Protein AF-A0A388LM19-F1 (afdb_monomer_lite)

Secondary structure (DSSP, 8-state):
---TTT-HHHHHHHHGGGSS------EEEEEE--S-TT--EEEEEETTSEEEEEETTTTEEEEEEE--SS-EEEEEE-SSSSEEEEEETTSEEEEEETTT--EEEEEE-S-SSEEEEEE-SSSSEEEEEESSS--EEEE---------------------------TTTSHHHHHHHHHHHHHHHHHHHHHHHHHHHHHHHHHHHHHHHHHHHHHHHHHHHHHHHHHHHHHHHHHHHHHHHHHHHHHHHHHHHHHHHHHHHHHHHHHHHHHHHHHHHHHHHHHHHHHH------------------------PPEE--HHHHHHHHTTT-GGGEEEEETTEEEEE-SSS-EEEEE-----TTS-----PPPHHHHHHHHH---TTBPPEEEEETTTTEEEEE--TT-BHHHHHTPPTT-TT----HHHHHHHHHHHHHHHHHHTTSBPTTSSBPP----SGGGEEE-TTTT-EEE--HHHHHHSPPTT-TTS-S------GGGGGGS-TTHHHH----HHHHHHHHHHHHHHHHH--SSSHHHHHHTTTT-HHHHHHHS-GGG-S--HHHHHHHHHHHHHHT-SSTTTSPPSSSSTT-HHHHHHHHHHHHHHHHHHHHHHHHHT--

Foldseek 3Di:
DDPVPPCVLVVLVVCVVVPDDDPDWDWQEKDDQPQDPPAQWIWTFTQCQKIWIDNSVVSDTPDIDNHDNGGWNYWYQQNHDQWIWTAGQQQKIWTAGVPPRHTDDIDRNVDHRWNHWDADNVFQWIWTDHPVDDIDIDHDDPDDDDDDDDDDDDDDDDDDDDDDDPVPPPPPVVVVVVVVVVVVVVVVVVVVVVVVVVVVVVVVVVVVVVVVVVVVVVVVVVVVVVVVVVVVVVVVVVVVVVVVVVVVVVVVVVVVVVVVVVVVVVVVVVVVVVVVVVVVVVVVVVVVVPDDDDDDDDDDDDDDDDPPDPPPPQDADEPVRVCQQQVNVDPVQWDDADLQATWGAGPVDGKIKGFGDPDDPPDPRDGDQDDPVLVVLLQVLDDQQAFDFRHAHNVRNITITGHQVLAFQLCQLVDDPPDPSAHAAPLNLLVLLLSVLVSLVSQQVDQAPVRHGQFQLDDARNQWGFHPPPRRTHGYRSSVSNRDDDPPPPPDPDDPPPPDPLCCQLAALVCVVRVDGDSLSSLQSSLLRLLCSFQSDSPCSQVQLVVQLVPLVSQLVSGRCSNPRDPSVLSSLSNVLSNQSNDSDSVSRADSPDDDSHNNVSSVVSSVVSVVVVVVVVVVVVVVVD

Structure (mmCIF, N/CA/C/O backbone):
data_AF-A0A388LM19-F1
#
_entry.id   AF-A0A388LM19-F1
#
loop_
_atom_site.group_PDB
_atom_site.id
_atom_site.type_symbol
_atom_site.label_atom_id
_atom_site.label_alt_id
_atom_site.label_comp_id
_atom_site.label_asym_id
_atom_site.label_entity_id
_atom_site.label_seq_id
_atom_site.pdbx_PDB_ins_code
_atom_site.Cartn_x
_atom_site.Cartn_y
_atom_site.Cartn_z
_atom_site.occupancy
_atom_site.B_iso_or_equiv
_atom_site.auth_seq_id
_atom_site.auth_comp_id
_atom_site.auth_asym_id
_atom_site.auth_atom_id
_atom_site.pdbx_PDB_model_num
ATOM 1 N N . MET A 1 1 ? 7.289 4.099 -31.968 1.00 39.59 1 MET A N 1
ATOM 2 C CA . MET A 1 1 ? 6.716 5.251 -32.703 1.00 39.59 1 MET A CA 1
ATOM 3 C C . MET A 1 1 ? 5.380 4.844 -33.298 1.00 39.59 1 MET A C 1
ATOM 5 O O . MET A 1 1 ? 5.285 4.570 -34.489 1.00 39.59 1 MET A O 1
ATOM 9 N N . TRP A 1 2 ? 4.360 4.764 -32.456 1.00 33.94 2 TRP A N 1
ATOM 10 C CA . TRP A 1 2 ? 2.973 4.754 -32.894 1.00 33.94 2 TRP A CA 1
ATOM 11 C C . TRP A 1 2 ? 2.370 6.032 -32.347 1.00 33.94 2 TRP A C 1
ATOM 13 O O . TRP A 1 2 ? 2.317 6.218 -31.138 1.00 33.94 2 TRP A O 1
ATOM 23 N N . ASP A 1 3 ? 1.997 6.929 -33.247 1.00 40.91 3 ASP A N 1
ATOM 24 C CA . ASP A 1 3 ? 0.994 7.927 -32.928 1.00 40.91 3 ASP A CA 1
ATOM 25 C C . ASP A 1 3 ? -0.333 7.315 -33.376 1.00 40.91 3 ASP A C 1
ATOM 27 O O . ASP A 1 3 ? -0.615 7.220 -34.576 1.00 40.91 3 ASP A O 1
ATOM 31 N N . THR A 1 4 ? -1.080 6.803 -32.402 1.00 43.53 4 THR A N 1
ATOM 32 C CA . THR A 1 4 ? -2.380 6.153 -32.591 1.00 43.53 4 THR A CA 1
ATOM 33 C C . THR A 1 4 ? -3.445 7.120 -33.103 1.00 43.53 4 THR A C 1
ATOM 35 O O . THR A 1 4 ? -4.430 6.665 -33.677 1.00 43.53 4 THR A O 1
ATOM 38 N N . ASN A 1 5 ? -3.227 8.433 -32.978 1.00 44.12 5 ASN A N 1
ATOM 39 C CA . ASN A 1 5 ? -4.181 9.449 -33.405 1.00 44.12 5 ASN A CA 1
ATOM 40 C C . ASN A 1 5 ? -3.888 9.990 -34.809 1.00 44.12 5 ASN A C 1
ATOM 42 O O . ASN A 1 5 ? -4.827 10.300 -35.540 1.00 44.12 5 ASN A O 1
ATOM 46 N N . SER A 1 6 ? -2.618 10.104 -35.218 1.00 49.16 6 SER A N 1
ATOM 47 C CA . SER A 1 6 ? -2.282 10.716 -36.516 1.00 49.16 6 SER A CA 1
ATOM 48 C C . SER A 1 6 ? -1.929 9.742 -37.639 1.00 49.16 6 SER A C 1
ATOM 50 O O . SER A 1 6 ? -1.969 10.151 -38.801 1.00 49.16 6 SER A O 1
ATOM 52 N N . MET A 1 7 ? -1.520 8.493 -37.349 1.00 45.16 7 MET A N 1
ATOM 53 C CA . MET A 1 7 ? -0.937 7.567 -38.348 1.00 45.16 7 MET A CA 1
ATOM 54 C C . MET A 1 7 ? 0.177 8.211 -39.224 1.00 45.16 7 MET A C 1
ATOM 56 O O . MET A 1 7 ? 0.561 7.679 -40.271 1.00 45.16 7 MET A O 1
ATOM 60 N N . ALA A 1 8 ? 0.727 9.369 -38.833 1.00 43.53 8 ALA A N 1
ATOM 61 C CA . ALA A 1 8 ? 1.446 10.251 -39.754 1.00 43.53 8 ALA A CA 1
ATOM 62 C C . ALA A 1 8 ? 2.910 9.844 -39.948 1.00 43.53 8 ALA A C 1
ATOM 64 O O . ALA A 1 8 ? 3.470 10.028 -41.033 1.00 43.53 8 ALA A O 1
ATOM 65 N N . VAL A 1 9 ? 3.534 9.273 -38.913 1.00 42.25 9 VAL A N 1
ATOM 66 C CA . VAL A 1 9 ? 4.925 8.796 -38.984 1.00 42.25 9 VAL A CA 1
ATOM 67 C C . VAL A 1 9 ? 5.027 7.646 -39.993 1.00 42.25 9 VAL A C 1
ATOM 69 O O . VAL A 1 9 ? 5.882 7.682 -40.873 1.00 42.25 9 VAL A O 1
ATOM 72 N N . LEU A 1 10 ? 4.080 6.699 -39.967 1.00 41.75 10 LEU A N 1
ATOM 73 C CA . LEU A 1 10 ? 3.994 5.619 -40.955 1.00 41.75 10 LEU A CA 1
ATOM 74 C C . LEU A 1 10 ? 3.617 6.129 -42.351 1.00 41.75 10 LEU A C 1
ATOM 76 O O . LEU A 1 10 ? 4.262 5.733 -43.318 1.00 41.75 10 LEU A O 1
ATOM 80 N N . GLN A 1 11 ? 2.647 7.044 -42.485 1.00 43.31 11 GLN A N 1
ATOM 81 C CA . GLN A 1 11 ? 2.270 7.582 -43.801 1.00 43.31 11 GLN A CA 1
ATOM 82 C C . GLN A 1 11 ? 3.391 8.361 -44.493 1.00 43.31 11 GLN A C 1
ATOM 84 O O . GLN A 1 11 ? 3.420 8.386 -45.719 1.00 43.31 11 GLN A O 1
ATOM 89 N N . THR A 1 12 ? 4.314 8.984 -43.756 1.00 47.19 12 THR A N 1
ATOM 90 C CA . THR A 1 12 ? 5.438 9.715 -44.366 1.00 47.19 12 THR A CA 1
ATOM 91 C C . THR A 1 12 ? 6.524 8.752 -44.864 1.00 47.19 12 THR A C 1
ATOM 93 O O . THR A 1 12 ? 7.023 8.919 -45.977 1.00 47.19 12 THR A O 1
ATOM 96 N N . PHE A 1 13 ? 6.796 7.675 -44.115 1.00 43.72 13 PHE A N 1
ATOM 97 C CA . PHE A 1 13 ? 7.638 6.563 -44.577 1.00 43.72 13 PHE A CA 1
ATOM 98 C C . PHE A 1 13 ? 7.017 5.802 -45.764 1.00 43.72 13 PHE A C 1
ATOM 100 O O . PHE A 1 13 ? 7.733 5.406 -46.679 1.00 43.72 13 PHE A O 1
ATOM 107 N N . TYR A 1 14 ? 5.688 5.653 -45.802 1.00 39.69 14 TYR A N 1
ATOM 108 C CA . TYR A 1 14 ? 4.971 5.048 -46.933 1.00 39.69 14 TYR A CA 1
ATOM 109 C C . TYR A 1 14 ? 4.868 5.987 -48.149 1.00 39.69 14 TYR A C 1
ATOM 111 O O . TYR A 1 14 ? 4.975 5.540 -49.288 1.00 39.69 14 TYR A O 1
ATOM 119 N N . LYS A 1 15 ? 4.690 7.302 -47.953 1.00 40.66 15 LYS A N 1
ATOM 120 C CA . LYS A 1 15 ? 4.606 8.278 -49.057 1.00 40.66 15 LYS A CA 1
ATOM 121 C C . LYS A 1 15 ? 5.957 8.563 -49.708 1.00 40.66 15 LYS A C 1
ATOM 123 O O . LYS A 1 15 ? 5.967 8.857 -50.903 1.00 40.66 15 LYS A O 1
ATOM 128 N N . SER A 1 16 ? 7.087 8.424 -49.006 1.00 42.00 16 SER A N 1
ATOM 129 C CA . SER A 1 16 ? 8.409 8.572 -49.639 1.00 42.00 16 SER A CA 1
ATOM 130 C C . SER A 1 16 ? 8.722 7.455 -50.652 1.00 42.00 16 SER A C 1
ATOM 132 O O . SER A 1 16 ? 9.485 7.692 -51.586 1.00 42.00 16 SER A O 1
ATOM 134 N N . GLN A 1 17 ? 8.044 6.295 -50.586 1.00 42.34 17 GLN A N 1
ATOM 135 C CA . GLN A 1 17 ? 8.058 5.291 -51.668 1.00 42.34 17 GLN A CA 1
ATOM 136 C C . GLN A 1 17 ? 7.399 5.784 -52.970 1.00 42.34 17 GLN A C 1
ATOM 138 O O . GLN A 1 17 ? 7.591 5.173 -54.019 1.00 42.34 17 GLN A O 1
ATOM 143 N N . THR A 1 18 ? 6.638 6.885 -52.937 1.00 32.41 18 THR A N 1
ATOM 144 C CA . THR A 1 18 ? 5.878 7.386 -54.096 1.00 32.41 18 THR A CA 1
ATOM 145 C C . THR A 1 18 ? 6.495 8.639 -54.732 1.00 32.41 18 THR A C 1
ATOM 147 O O . THR A 1 18 ? 5.822 9.353 -55.473 1.00 32.41 18 THR A O 1
ATOM 150 N N . LEU A 1 19 ? 7.786 8.907 -54.511 1.00 30.02 19 LEU A N 1
ATOM 151 C CA . LEU A 1 19 ? 8.570 9.762 -55.406 1.00 30.02 19 LEU A CA 1
ATOM 152 C C . LEU A 1 19 ? 9.360 8.860 -56.356 1.00 30.02 19 LEU A C 1
ATOM 154 O O . LEU A 1 19 ? 10.291 8.154 -55.979 1.00 30.02 19 LEU A O 1
ATOM 158 N N . ARG A 1 20 ? 8.896 8.845 -57.606 1.00 32.38 20 ARG A N 1
ATOM 159 C CA . ARG A 1 20 ? 9.448 8.099 -58.739 1.00 32.38 20 ARG A CA 1
ATOM 160 C C . ARG A 1 20 ? 10.979 8.172 -58.767 1.00 32.38 20 ARG A C 1
ATOM 162 O O . ARG A 1 20 ? 11.526 9.257 -58.930 1.00 32.38 20 ARG A O 1
ATOM 169 N N . GLY A 1 21 ? 11.636 7.009 -58.736 1.00 32.00 21 GLY A N 1
ATOM 170 C CA . GLY A 1 21 ? 13.003 6.875 -59.249 1.00 32.00 21 GLY A CA 1
ATOM 171 C C . GLY A 1 21 ? 14.056 6.217 -58.358 1.00 32.00 21 GLY A C 1
ATOM 172 O O . GLY A 1 21 ? 15.208 6.602 -58.468 1.00 32.00 21 GLY A O 1
ATOM 173 N N . ALA A 1 22 ? 13.747 5.216 -57.528 1.00 34.81 22 ALA A N 1
ATOM 174 C CA . ALA A 1 22 ? 14.786 4.297 -57.039 1.00 34.81 22 ALA A CA 1
ATOM 175 C C . ALA A 1 22 ? 14.194 2.923 -56.695 1.00 34.81 22 ALA A C 1
ATOM 177 O O . ALA A 1 22 ? 13.325 2.794 -55.838 1.00 34.81 22 ALA A O 1
ATOM 178 N N . LYS A 1 23 ? 14.651 1.879 -57.390 1.00 35.34 23 LYS A N 1
ATOM 179 C CA . LYS A 1 23 ? 14.262 0.484 -57.153 1.00 35.34 23 LYS A CA 1
ATOM 180 C C . LYS A 1 23 ? 14.770 0.011 -55.776 1.00 35.34 23 LYS A C 1
ATOM 182 O O . LYS A 1 23 ? 15.957 0.117 -55.501 1.00 35.34 23 LYS A O 1
ATOM 187 N N . GLY A 1 24 ? 13.894 -0.584 -54.962 1.00 47.28 24 GLY A N 1
ATOM 188 C CA . GLY A 1 24 ? 14.247 -1.734 -54.113 1.00 47.28 24 GLY A CA 1
ATOM 189 C C . GLY A 1 24 ? 15.127 -1.526 -52.871 1.00 47.28 24 GLY A C 1
ATOM 190 O O . GLY A 1 24 ? 15.923 -2.408 -52.562 1.00 47.28 24 GLY A O 1
ATOM 191 N N . ARG A 1 25 ? 14.992 -0.432 -52.113 1.00 58.91 25 ARG A N 1
ATOM 192 C CA . ARG A 1 25 ? 15.725 -0.273 -50.840 1.00 58.91 25 ARG A CA 1
ATOM 193 C C . ARG A 1 25 ? 14.982 -0.930 -49.670 1.00 58.91 25 ARG A C 1
ATOM 195 O O . ARG A 1 25 ? 14.218 -0.272 -48.971 1.00 58.91 25 ARG A O 1
ATOM 202 N N . VAL A 1 26 ? 15.201 -2.228 -49.448 1.00 71.75 26 VAL A N 1
ATOM 203 C CA . VAL A 1 26 ? 14.728 -2.922 -48.233 1.00 71.75 26 VAL A CA 1
ATOM 204 C C . VAL A 1 26 ? 15.483 -2.367 -47.024 1.00 71.75 26 VAL A C 1
ATOM 206 O O . VAL A 1 26 ? 16.714 -2.382 -47.017 1.00 71.75 26 VAL A O 1
ATOM 209 N N . VAL A 1 27 ? 14.758 -1.858 -46.025 1.00 78.25 27 VAL A N 1
ATOM 210 C CA . VAL A 1 27 ? 15.337 -1.412 -44.747 1.00 78.25 27 VAL A CA 1
ATOM 211 C C . VAL A 1 27 ? 15.704 -2.645 -43.928 1.00 78.25 27 VAL A C 1
ATOM 213 O O . VAL A 1 27 ? 14.891 -3.551 -43.766 1.00 78.25 27 VAL A O 1
ATOM 216 N N . THR A 1 28 ? 16.935 -2.689 -43.438 1.00 80.19 28 THR A N 1
ATOM 217 C CA . THR A 1 28 ? 17.514 -3.844 -42.742 1.00 80.19 28 THR A CA 1
ATOM 218 C C . THR A 1 28 ? 17.721 -3.583 -41.258 1.00 80.19 28 THR A C 1
ATOM 220 O O . THR A 1 28 ? 17.623 -4.517 -40.470 1.00 80.19 28 THR A O 1
ATOM 223 N N . SER A 1 29 ? 17.924 -2.323 -40.867 1.00 81.62 29 SER A N 1
ATOM 224 C CA . SER A 1 29 ? 18.061 -1.905 -39.470 1.00 81.62 29 SER A CA 1
ATOM 225 C C . SER A 1 29 ? 17.506 -0.502 -39.249 1.00 81.62 29 SER A C 1
ATOM 227 O O . SER A 1 29 ? 17.668 0.358 -40.114 1.00 81.62 29 SER A O 1
ATOM 229 N N . LEU A 1 30 ? 16.926 -0.240 -38.075 1.00 84.19 30 LEU A N 1
ATOM 230 C CA . LEU A 1 30 ? 16.414 1.078 -37.687 1.00 84.19 30 LEU A CA 1
ATOM 231 C C . LEU A 1 30 ? 16.771 1.382 -36.223 1.00 84.19 30 LEU A C 1
ATOM 233 O O . LEU A 1 30 ? 16.443 0.584 -35.343 1.00 84.19 30 LEU A O 1
ATOM 237 N N . ARG A 1 31 ? 17.430 2.516 -35.939 1.00 84.31 31 ARG A N 1
ATOM 238 C CA . ARG A 1 31 ? 17.868 2.886 -34.575 1.00 84.31 31 ARG A CA 1
ATOM 239 C C . ARG A 1 31 ? 17.706 4.381 -34.291 1.00 84.31 31 ARG A C 1
ATOM 241 O O . ARG A 1 31 ? 18.056 5.216 -35.119 1.00 84.31 31 ARG A O 1
ATOM 248 N N . PHE A 1 32 ? 17.215 4.720 -33.100 1.00 83.12 32 PHE A N 1
ATOM 249 C CA . PHE A 1 32 ? 17.182 6.106 -32.621 1.00 83.12 32 PHE A CA 1
ATOM 250 C C . PHE A 1 32 ? 18.551 6.550 -32.115 1.00 83.12 32 PHE A C 1
ATOM 252 O O . PHE A 1 32 ? 19.318 5.745 -31.581 1.00 83.12 32 PHE A O 1
ATOM 259 N N . CYS A 1 33 ? 18.831 7.845 -32.234 1.00 80.12 33 CYS A N 1
ATOM 260 C CA . CYS A 1 33 ? 19.960 8.462 -31.556 1.00 80.12 33 CYS A CA 1
ATOM 261 C C . CYS A 1 33 ? 19.684 8.521 -30.044 1.00 80.12 33 CYS A C 1
ATOM 263 O O . CYS A 1 33 ? 18.927 9.365 -29.575 1.00 80.12 33 CYS A O 1
ATOM 265 N N . ALA A 1 34 ? 20.273 7.599 -29.279 1.00 65.19 34 ALA A N 1
ATOM 266 C CA . ALA A 1 34 ? 20.125 7.550 -27.821 1.00 65.19 34 ALA A CA 1
ATOM 267 C C . ALA A 1 34 ? 21.148 8.432 -27.076 1.00 65.19 34 ALA A C 1
ATOM 269 O O . ALA A 1 34 ? 20.969 8.708 -25.896 1.00 65.19 34 ALA A O 1
ATOM 270 N N . SER A 1 35 ? 22.213 8.881 -27.751 1.00 63.81 35 SER A N 1
ATOM 271 C CA . SER A 1 35 ? 23.300 9.670 -27.151 1.00 63.81 35 SER A CA 1
ATOM 272 C C . SER A 1 35 ? 22.931 11.128 -26.877 1.00 63.81 35 SER A C 1
ATOM 274 O O . SER A 1 35 ? 23.609 11.804 -26.105 1.00 63.81 35 SER A O 1
ATOM 276 N N . ARG A 1 36 ? 21.869 11.640 -27.515 1.00 66.38 36 ARG A N 1
ATOM 277 C CA . ARG A 1 36 ? 21.450 13.043 -27.423 1.00 66.38 36 ARG A CA 1
ATOM 278 C C . ARG A 1 36 ? 19.924 13.142 -27.291 1.00 66.38 36 ARG A C 1
ATOM 280 O O . ARG A 1 36 ? 19.239 13.220 -28.312 1.00 66.38 36 ARG A O 1
ATOM 287 N N . PRO A 1 37 ? 19.379 13.204 -26.062 1.00 56.41 37 PRO A N 1
ATOM 288 C CA . PRO A 1 37 ? 17.929 13.229 -25.818 1.00 56.41 37 PRO A CA 1
ATOM 289 C C . PRO A 1 37 ? 17.209 14.462 -26.399 1.00 56.41 37 PRO A C 1
ATOM 291 O O . PRO A 1 37 ? 15.990 14.469 -26.511 1.00 56.41 37 PRO A O 1
ATOM 294 N N . GLN A 1 38 ? 17.961 15.487 -26.812 1.00 56.38 38 GLN A N 1
ATOM 295 C CA . GLN A 1 38 ? 17.465 16.699 -27.478 1.00 56.38 38 GLN A CA 1
ATOM 296 C C . GLN A 1 38 ? 17.394 16.573 -29.015 1.00 56.38 38 GLN A C 1
ATOM 298 O O . GLN A 1 38 ? 16.935 17.499 -29.677 1.00 56.38 38 GLN A O 1
ATOM 303 N N . THR A 1 39 ? 17.879 15.474 -29.613 1.00 68.62 39 THR A N 1
ATOM 304 C CA . THR A 1 39 ? 17.923 15.320 -31.079 1.00 68.62 39 THR A CA 1
ATOM 305 C C . THR A 1 39 ? 16.892 14.320 -31.580 1.00 68.62 39 THR A C 1
ATOM 307 O O . THR A 1 39 ? 16.857 13.166 -31.157 1.00 68.62 39 THR A O 1
ATOM 310 N N . SER A 1 40 ? 16.077 14.740 -32.542 1.00 80.31 40 SER A N 1
ATOM 311 C CA . SER A 1 40 ? 15.064 13.916 -33.201 1.00 80.31 40 SER A CA 1
ATOM 312 C C . SER A 1 40 ? 15.645 13.061 -34.332 1.00 80.31 40 SER A C 1
ATOM 314 O O . SER A 1 40 ? 15.061 12.973 -35.409 1.00 80.31 40 SER A O 1
ATOM 316 N N . LEU A 1 41 ? 16.801 12.423 -34.110 1.00 83.38 41 LEU A N 1
ATOM 317 C CA . LEU A 1 41 ? 17.522 11.689 -35.153 1.00 83.38 41 LEU A CA 1
ATOM 318 C C . LEU A 1 41 ? 17.241 10.177 -35.146 1.00 83.38 41 LEU A C 1
ATOM 320 O O . LEU A 1 41 ? 17.192 9.523 -34.101 1.00 83.38 41 LEU A O 1
ATOM 324 N N . LEU A 1 42 ? 17.106 9.620 -36.348 1.00 83.81 42 LEU A N 1
ATOM 325 C CA . LEU A 1 42 ? 16.859 8.209 -36.644 1.00 83.81 42 LEU A CA 1
ATOM 326 C C . LEU A 1 42 ? 17.808 7.755 -37.758 1.00 83.81 42 LEU A C 1
ATOM 328 O O . LEU A 1 42 ? 17.918 8.430 -38.777 1.00 83.81 42 LEU A O 1
ATOM 332 N N . ILE A 1 43 ? 18.466 6.607 -37.598 1.00 86.56 43 ILE A N 1
ATOM 333 C CA . ILE A 1 43 ? 19.307 6.013 -38.643 1.00 86.56 43 ILE A CA 1
ATOM 334 C C . ILE A 1 43 ? 18.678 4.731 -39.193 1.00 86.56 43 ILE A C 1
ATOM 336 O O . ILE A 1 43 ? 18.197 3.885 -38.436 1.00 86.56 43 ILE A O 1
ATOM 340 N N . ALA A 1 44 ? 18.678 4.605 -40.519 1.00 84.19 44 ALA A N 1
ATOM 341 C CA . ALA A 1 44 ? 18.127 3.482 -41.265 1.00 84.19 44 ALA A CA 1
ATOM 342 C C . ALA A 1 44 ? 19.203 2.854 -42.158 1.00 84.19 44 ALA A C 1
ATOM 344 O O . ALA A 1 44 ? 19.727 3.510 -43.054 1.00 84.19 44 ALA A O 1
ATOM 345 N N . GLY A 1 45 ? 19.529 1.586 -41.919 1.00 85.38 45 GLY A N 1
ATOM 346 C CA . GLY A 1 45 ? 20.403 0.790 -42.784 1.00 85.38 45 GLY A CA 1
ATOM 347 C C . GLY A 1 45 ? 19.593 0.082 -43.863 1.00 85.38 45 GLY A C 1
ATOM 348 O O . GLY A 1 45 ? 18.441 -0.294 -43.628 1.00 85.38 45 GLY A O 1
ATOM 349 N N . HIS A 1 46 ? 20.180 -0.093 -45.045 1.00 84.69 46 HIS A N 1
ATOM 350 C CA . HIS A 1 46 ? 19.509 -0.710 -46.185 1.00 84.69 46 HIS A CA 1
ATOM 351 C C . HIS A 1 46 ? 20.288 -1.892 -46.767 1.00 84.69 46 HIS A C 1
ATOM 353 O O . HIS A 1 46 ? 21.520 -1.948 -46.749 1.00 84.69 46 HIS A O 1
ATOM 359 N N . ALA A 1 47 ? 19.545 -2.803 -47.398 1.00 81.75 47 ALA A N 1
ATOM 360 C CA . ALA A 1 47 ? 20.097 -3.953 -48.110 1.00 81.75 47 ALA A CA 1
ATOM 361 C C . ALA A 1 47 ? 20.958 -3.573 -49.323 1.00 81.75 47 ALA A C 1
ATOM 363 O O . ALA A 1 47 ? 21.759 -4.383 -49.769 1.00 81.75 47 ALA A O 1
ATOM 364 N N . SER A 1 48 ? 20.811 -2.349 -49.833 1.00 80.19 48 SER A N 1
ATOM 365 C CA . SER A 1 48 ? 21.612 -1.800 -50.929 1.00 80.19 48 SER A CA 1
ATOM 366 C C . SER A 1 48 ? 23.003 -1.319 -50.511 1.00 80.19 48 SER A C 1
ATOM 368 O O . SER A 1 48 ? 23.700 -0.778 -51.358 1.00 80.19 48 SER A O 1
ATOM 370 N N . GLY A 1 49 ? 23.377 -1.434 -49.231 1.00 83.56 49 GLY A N 1
ATOM 371 C CA . GLY A 1 49 ? 24.666 -0.930 -48.743 1.00 83.56 49 GLY A CA 1
ATOM 372 C C . GLY A 1 49 ? 24.666 0.552 -48.361 1.00 83.56 49 GLY A C 1
ATOM 373 O O . GLY A 1 49 ? 25.710 1.153 -48.126 1.00 83.56 49 GLY A O 1
ATOM 374 N N . THR A 1 50 ? 23.480 1.152 -48.257 1.00 86.56 50 THR A N 1
ATOM 375 C CA . THR A 1 50 ? 23.305 2.574 -47.941 1.00 86.56 50 THR A CA 1
ATOM 376 C C . THR A 1 50 ? 22.788 2.765 -46.519 1.00 86.56 50 THR A C 1
ATOM 378 O O . THR A 1 50 ? 21.995 1.950 -46.041 1.00 86.56 50 THR A O 1
ATOM 381 N N . ILE A 1 51 ? 23.148 3.872 -45.873 1.00 89.31 51 ILE A N 1
ATOM 382 C CA . ILE A 1 51 ? 22.523 4.343 -44.628 1.00 89.31 51 ILE A CA 1
ATOM 383 C C . ILE A 1 51 ? 21.841 5.684 -44.858 1.00 89.31 51 ILE A C 1
ATOM 385 O O . ILE A 1 51 ? 22.338 6.525 -45.602 1.00 89.31 51 ILE A O 1
ATOM 389 N N . GLN A 1 52 ? 20.713 5.898 -44.192 1.00 86.06 52 GLN A N 1
ATOM 390 C CA . GLN A 1 52 ? 20.011 7.174 -44.187 1.00 86.06 52 GLN A CA 1
ATOM 391 C C . GLN A 1 52 ? 19.857 7.698 -42.769 1.00 86.06 52 GLN A C 1
ATOM 393 O O . GLN A 1 52 ? 19.438 6.965 -41.874 1.00 86.06 52 GLN A O 1
ATOM 398 N N . VAL A 1 53 ? 20.157 8.979 -42.581 1.00 85.31 53 VAL A N 1
ATOM 399 C CA . VAL A 1 53 ? 19.934 9.700 -41.329 1.00 85.31 53 VAL A CA 1
ATOM 400 C C . VAL A 1 53 ? 18.731 10.610 -41.517 1.00 85.31 53 VAL A C 1
ATOM 402 O O . VAL A 1 53 ? 18.683 11.401 -42.457 1.00 85.31 53 VAL A O 1
ATOM 405 N N . TRP A 1 54 ? 17.759 10.492 -40.626 1.00 81.56 54 TRP A N 1
ATOM 406 C CA . TRP A 1 54 ? 16.473 11.172 -40.677 1.00 81.56 54 TRP A CA 1
ATOM 407 C C . TRP A 1 54 ? 16.268 12.022 -39.435 1.00 81.56 54 TRP A C 1
ATOM 409 O O . TRP A 1 54 ? 16.573 11.579 -38.330 1.00 81.56 54 TRP A O 1
ATOM 419 N N . ASP A 1 55 ? 15.675 13.198 -39.613 1.00 79.44 55 ASP A N 1
ATOM 420 C CA . ASP A 1 55 ? 15.031 13.928 -38.528 1.00 79.44 55 ASP A CA 1
ATOM 421 C C . ASP A 1 55 ? 13.544 13.559 -38.523 1.00 79.44 55 ASP A C 1
ATOM 423 O O . ASP A 1 55 ? 12.787 13.953 -39.415 1.00 79.44 55 ASP A O 1
ATOM 427 N N . TYR A 1 56 ? 13.112 12.763 -37.544 1.00 74.69 56 TYR A N 1
ATOM 428 C CA . TYR A 1 56 ? 11.742 12.249 -37.518 1.00 74.69 56 TYR A CA 1
ATOM 429 C C . TYR A 1 56 ? 10.712 13.287 -37.044 1.00 74.69 56 TYR A C 1
ATOM 431 O O . TYR A 1 56 ? 9.527 13.123 -37.336 1.00 74.69 56 TYR A O 1
ATOM 439 N N . GLN A 1 57 ? 11.129 14.355 -36.351 1.00 71.50 57 GLN A N 1
ATOM 440 C CA . GLN A 1 57 ? 10.229 15.459 -35.991 1.00 71.50 57 GLN A CA 1
ATOM 441 C C . GLN A 1 57 ? 10.008 16.387 -37.186 1.00 71.50 57 GLN A C 1
ATOM 443 O O . GLN A 1 57 ? 8.869 16.760 -37.470 1.00 71.50 57 GLN A O 1
ATOM 448 N N . ARG A 1 58 ? 11.080 16.709 -37.924 1.00 69.38 58 ARG A N 1
ATOM 449 C CA . ARG A 1 58 ? 11.004 17.517 -39.154 1.00 69.38 58 ARG A CA 1
ATOM 450 C C . ARG A 1 58 ? 10.504 16.731 -40.363 1.00 69.38 58 ARG A C 1
ATOM 452 O O . ARG A 1 58 ? 10.031 17.334 -41.318 1.00 69.38 58 ARG A O 1
ATOM 459 N N . LYS A 1 59 ? 10.543 15.396 -40.290 1.00 69.06 59 LYS A N 1
ATOM 460 C CA . LYS A 1 59 ? 10.170 14.458 -41.361 1.00 69.06 59 LYS A CA 1
ATOM 461 C C . LYS A 1 59 ? 11.054 14.587 -42.609 1.00 69.06 59 LYS A C 1
ATOM 463 O O . LYS A 1 59 ? 10.589 14.372 -43.727 1.00 69.06 59 LYS A O 1
ATOM 468 N N . GLU A 1 60 ? 12.331 14.903 -42.415 1.00 69.00 60 GLU A N 1
ATOM 469 C CA . GLU A 1 60 ? 13.303 15.143 -43.488 1.00 69.00 60 GLU A CA 1
ATOM 470 C C . GLU A 1 60 ? 14.462 14.139 -43.435 1.00 69.00 60 GLU A C 1
ATOM 472 O O . GLU A 1 60 ? 14.906 13.724 -42.361 1.00 69.00 60 GLU A O 1
ATOM 477 N N . CYS A 1 61 ? 14.966 13.746 -44.609 1.00 77.25 61 CYS A N 1
ATOM 478 C CA . CYS A 1 61 ? 16.186 12.950 -44.725 1.00 77.25 61 CYS A CA 1
ATOM 479 C C . CYS A 1 61 ? 17.390 13.896 -44.696 1.00 77.25 61 CYS A C 1
ATOM 481 O O . CYS A 1 61 ? 17.621 14.632 -45.652 1.00 77.25 61 CYS A O 1
ATOM 483 N N . MET A 1 62 ? 18.164 13.849 -43.616 1.00 77.38 62 MET A N 1
ATOM 484 C CA . MET A 1 62 ? 19.329 14.706 -43.386 1.00 77.38 62 MET A CA 1
ATOM 485 C C . MET A 1 62 ? 20.534 14.282 -44.229 1.00 77.38 62 MET A C 1
ATOM 487 O O . MET A 1 62 ? 21.263 15.130 -44.734 1.00 77.38 62 MET A O 1
ATOM 491 N N . ALA A 1 63 ? 20.747 12.972 -44.386 1.00 79.44 63 ALA A N 1
ATOM 492 C CA . ALA A 1 63 ? 21.846 12.427 -45.179 1.00 79.44 63 ALA A CA 1
ATOM 493 C C . ALA A 1 63 ? 21.496 11.044 -45.740 1.00 79.44 63 ALA A C 1
ATOM 495 O O . ALA A 1 63 ? 20.808 10.256 -45.094 1.00 79.44 63 ALA A O 1
ATOM 496 N N . THR A 1 64 ? 21.989 10.740 -46.940 1.00 83.75 64 THR A N 1
ATOM 497 C CA . THR A 1 64 ? 22.024 9.386 -47.509 1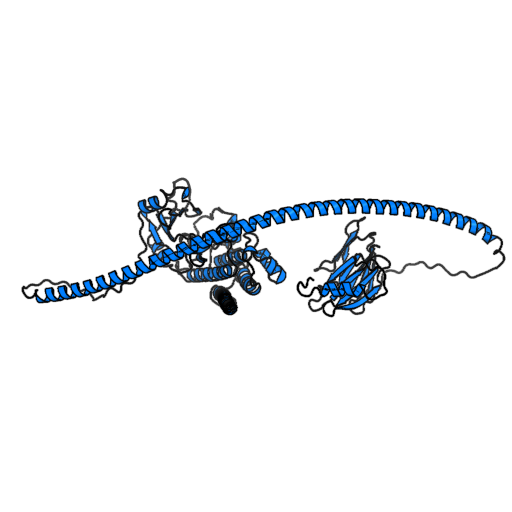.00 83.75 64 THR A CA 1
ATOM 498 C C . THR A 1 64 ? 23.470 9.091 -47.874 1.00 83.75 64 THR A C 1
ATOM 500 O O . THR A 1 64 ? 24.061 9.834 -48.651 1.00 83.75 64 THR A O 1
ATOM 503 N N . LEU A 1 65 ? 24.027 8.038 -47.287 1.00 82.44 65 LEU A N 1
ATOM 504 C CA . LEU A 1 65 ? 25.428 7.661 -47.414 1.00 82.44 65 LEU A CA 1
ATOM 505 C C . LEU A 1 65 ? 25.511 6.285 -48.070 1.00 82.44 65 LEU A C 1
ATOM 507 O O . LEU A 1 65 ? 24.914 5.328 -47.570 1.00 82.44 65 LEU A O 1
ATOM 511 N N . ASP A 1 66 ? 26.252 6.189 -49.169 1.00 85.81 66 ASP A N 1
ATOM 512 C CA . ASP A 1 66 ? 26.627 4.917 -49.784 1.00 85.81 66 ASP A CA 1
ATOM 513 C C . ASP A 1 66 ? 27.877 4.417 -49.057 1.00 85.81 66 ASP A C 1
ATOM 515 O O . ASP A 1 66 ? 28.963 4.970 -49.226 1.00 85.81 66 ASP A O 1
ATOM 519 N N . VAL A 1 67 ? 27.701 3.444 -48.163 1.00 84.75 67 VAL A N 1
ATOM 520 C CA . VAL A 1 67 ? 28.733 3.097 -47.173 1.00 84.75 67 VAL A CA 1
ATOM 521 C C . VAL A 1 67 ? 29.376 1.747 -47.413 1.00 84.75 67 VAL A C 1
ATOM 523 O O . VAL A 1 67 ? 30.553 1.589 -47.129 1.00 84.75 67 VAL A O 1
ATOM 526 N N . HIS A 1 68 ? 28.623 0.793 -47.952 1.00 83.81 68 HIS A N 1
ATOM 527 C CA . HIS A 1 68 ? 29.049 -0.583 -48.161 1.00 83.81 68 HIS A CA 1
ATOM 528 C C . HIS A 1 68 ? 28.633 -1.032 -49.559 1.00 83.81 68 HIS A C 1
ATOM 530 O O . HIS A 1 68 ? 27.596 -0.614 -50.065 1.00 83.81 68 HIS A O 1
ATOM 536 N N . GLU A 1 69 ? 29.417 -1.904 -50.189 1.00 82.50 69 GLU A N 1
ATOM 537 C CA . GLU A 1 69 ? 29.018 -2.535 -51.460 1.00 82.50 69 GLU A CA 1
ATOM 538 C C . GLU A 1 69 ? 27.977 -3.646 -51.244 1.00 82.50 69 GLU A C 1
ATOM 540 O O . GLU A 1 69 ? 27.248 -4.025 -52.161 1.00 82.50 69 GLU A O 1
ATOM 545 N N . GLN A 1 70 ? 27.912 -4.169 -50.017 1.00 84.19 70 GLN A N 1
ATOM 546 C CA . GLN A 1 70 ? 27.017 -5.239 -49.594 1.00 84.19 70 GLN A CA 1
ATOM 547 C C . GLN A 1 70 ? 25.990 -4.745 -48.570 1.00 84.19 70 GLN A C 1
ATOM 549 O O . GLN A 1 70 ? 26.022 -3.609 -48.101 1.00 84.19 70 GLN A O 1
ATOM 554 N N . LYS A 1 71 ? 25.034 -5.613 -48.229 1.00 84.38 71 LYS A N 1
ATOM 555 C CA . LYS A 1 71 ? 23.934 -5.303 -47.311 1.00 84.38 71 LYS A CA 1
ATOM 556 C C . LYS A 1 71 ? 24.451 -4.786 -45.964 1.00 84.38 71 LYS A C 1
ATOM 558 O O . LYS A 1 71 ? 25.138 -5.505 -45.239 1.00 84.38 71 LYS A O 1
ATOM 563 N N . VAL A 1 72 ? 23.988 -3.593 -45.575 1.00 88.25 72 VAL A N 1
ATOM 564 C CA . VAL A 1 72 ? 24.153 -3.096 -44.204 1.00 88.25 72 VAL A CA 1
ATOM 565 C C . VAL A 1 72 ? 23.291 -3.954 -43.288 1.00 88.25 72 VAL A C 1
ATOM 567 O O . VAL A 1 72 ? 22.081 -4.068 -43.482 1.00 88.25 72 VAL A O 1
ATOM 570 N N . VAL A 1 73 ? 23.911 -4.582 -42.300 1.00 87.56 73 VAL A N 1
ATOM 571 C CA . VAL A 1 73 ? 23.237 -5.417 -41.302 1.00 87.56 73 VAL A CA 1
ATOM 572 C C . VAL A 1 73 ? 22.743 -4.553 -40.153 1.00 87.56 73 VAL A C 1
ATOM 574 O O . VAL A 1 73 ? 21.603 -4.704 -39.731 1.00 87.56 73 VAL A O 1
ATOM 577 N N . GLN A 1 74 ? 23.577 -3.623 -39.685 1.00 88.25 74 GLN A N 1
ATOM 578 C CA . GLN A 1 74 ? 23.241 -2.728 -38.585 1.00 88.25 74 GLN A CA 1
ATOM 579 C C . GLN A 1 74 ? 23.896 -1.361 -38.786 1.00 88.25 74 GLN A C 1
ATOM 581 O O . GLN A 1 74 ? 25.050 -1.276 -39.206 1.00 88.25 74 GLN A O 1
ATOM 586 N N . ALA A 1 75 ? 23.188 -0.297 -38.414 1.00 89.56 75 ALA A N 1
ATOM 587 C CA . ALA A 1 75 ? 23.768 1.027 -38.241 1.00 89.56 75 ALA A CA 1
ATOM 588 C C . ALA A 1 75 ? 23.275 1.689 -36.949 1.00 89.56 75 ALA A C 1
ATOM 590 O O . ALA A 1 75 ? 22.106 1.547 -36.583 1.00 89.56 75 ALA A O 1
ATOM 591 N N . PHE A 1 76 ? 24.161 2.389 -36.241 1.00 88.81 76 PHE A N 1
ATOM 592 C CA . PHE A 1 76 ? 23.853 3.003 -34.948 1.00 88.81 76 PHE A CA 1
ATOM 593 C C . PHE A 1 76 ? 24.722 4.231 -34.664 1.00 88.81 76 PHE A C 1
ATOM 595 O O . PHE A 1 76 ? 25.859 4.330 -35.118 1.00 88.81 76 PHE A O 1
ATOM 602 N N . PHE A 1 77 ? 24.178 5.157 -33.875 1.00 87.06 77 PHE A N 1
ATOM 603 C CA . PHE A 1 77 ? 24.950 6.234 -33.259 1.00 87.06 77 PHE A CA 1
ATOM 604 C C . PHE A 1 77 ? 25.698 5.687 -32.044 1.00 87.06 77 PHE A C 1
ATOM 606 O O . PHE A 1 77 ? 25.116 4.961 -31.234 1.00 87.06 77 PHE A O 1
ATOM 613 N N . HIS A 1 78 ? 26.969 6.044 -31.898 1.00 82.88 78 HIS A N 1
ATOM 614 C CA . HIS A 1 78 ? 27.722 5.711 -30.697 1.00 82.88 78 HIS A CA 1
ATOM 615 C C . HIS A 1 78 ? 27.179 6.518 -29.486 1.00 82.88 78 HIS A C 1
ATOM 617 O O . HIS A 1 78 ? 26.862 7.699 -29.640 1.00 82.88 78 HIS A O 1
ATOM 623 N N . PRO A 1 79 ? 27.056 5.925 -28.274 1.00 78.06 79 PRO A N 1
ATOM 624 C CA . PRO A 1 79 ? 26.459 6.571 -27.101 1.00 78.06 79 PRO A CA 1
ATOM 625 C C . PRO A 1 79 ? 27.271 7.772 -26.596 1.00 78.06 79 PRO A C 1
ATOM 627 O O . PRO A 1 79 ? 26.689 8.751 -26.141 1.00 78.06 79 PRO A O 1
ATOM 630 N N . HIS A 1 80 ? 28.606 7.707 -26.691 1.00 75.69 80 HIS A N 1
ATOM 631 C CA . HIS A 1 80 ? 29.499 8.742 -26.142 1.00 75.69 80 HIS A CA 1
ATOM 632 C C . HIS A 1 80 ? 30.434 9.433 -27.154 1.00 75.69 80 HIS A C 1
ATOM 634 O O . HIS A 1 80 ? 30.771 10.599 -26.970 1.00 75.69 80 HIS A O 1
ATOM 640 N N . LEU A 1 81 ? 30.859 8.748 -28.218 1.00 80.31 81 LEU A N 1
ATOM 641 C CA . LEU A 1 81 ? 31.747 9.276 -29.254 1.00 80.31 81 LEU A CA 1
ATOM 642 C C . LEU A 1 81 ? 30.948 9.886 -30.421 1.00 80.31 81 LEU A C 1
ATOM 644 O O . LEU A 1 81 ? 29.841 9.422 -30.700 1.00 80.31 81 LEU A O 1
ATOM 648 N N . PRO A 1 82 ? 31.499 10.882 -31.142 1.00 82.25 82 PRO A N 1
ATOM 649 C CA . PRO A 1 82 ? 30.844 11.546 -32.274 1.00 82.25 82 PRO A CA 1
ATOM 650 C C . PRO A 1 82 ? 30.905 10.691 -33.554 1.00 82.25 82 PRO A C 1
ATOM 652 O O . PRO A 1 82 ? 31.333 11.149 -34.614 1.00 82.25 82 PRO A O 1
ATOM 655 N N . TYR A 1 83 ? 30.524 9.415 -33.446 1.00 85.25 83 TYR A N 1
ATOM 656 C CA . TYR A 1 83 ? 30.602 8.454 -34.539 1.00 85.25 83 TYR A CA 1
ATOM 657 C C . TYR A 1 83 ? 29.261 7.784 -34.835 1.00 85.25 83 TYR A C 1
ATOM 659 O O . TYR A 1 83 ? 28.513 7.389 -33.938 1.00 85.25 83 TYR A O 1
ATOM 667 N N . ILE A 1 84 ? 29.010 7.590 -36.123 1.00 88.25 84 ILE A N 1
ATOM 668 C CA . ILE A 1 84 ? 28.013 6.682 -36.671 1.00 88.25 84 ILE A CA 1
ATOM 669 C C . ILE A 1 84 ? 28.743 5.417 -37.095 1.00 88.25 84 ILE A C 1
ATOM 671 O O . ILE A 1 84 ? 29.728 5.469 -37.825 1.00 88.25 84 ILE A O 1
ATOM 675 N N . LEU A 1 85 ? 28.252 4.269 -36.659 1.00 89.00 85 LEU A N 1
ATOM 676 C CA . LEU A 1 85 ? 28.839 2.977 -36.975 1.00 89.00 85 LEU A CA 1
ATOM 677 C C . LEU A 1 85 ? 27.915 2.219 -37.912 1.00 89.00 85 LEU A C 1
ATOM 679 O O . LEU A 1 85 ? 26.695 2.236 -37.753 1.00 89.00 85 LEU A O 1
ATOM 683 N N . SER A 1 86 ? 28.514 1.560 -38.894 1.00 89.00 86 SER A N 1
ATOM 684 C CA . SER A 1 86 ? 27.818 0.772 -39.907 1.00 89.00 86 SER A CA 1
ATOM 685 C C . SER A 1 86 ? 28.516 -0.567 -40.072 1.00 89.00 86 SER A C 1
ATOM 687 O O . SER A 1 86 ? 29.722 -0.597 -40.293 1.00 89.00 86 SER A O 1
ATOM 689 N N . ALA A 1 87 ? 27.771 -1.661 -39.958 1.00 88.88 87 ALA A N 1
ATOM 690 C CA . ALA A 1 87 ? 28.275 -3.020 -40.111 1.00 88.88 87 ALA A CA 1
ATOM 691 C C . ALA A 1 87 ? 27.609 -3.691 -41.317 1.00 88.88 87 ALA A C 1
ATOM 693 O O . ALA A 1 87 ? 26.382 -3.641 -41.451 1.00 88.88 87 ALA A O 1
ATOM 694 N N . SER A 1 88 ? 28.408 -4.321 -42.174 1.00 87.88 88 SER A N 1
ATOM 695 C CA . SER A 1 88 ? 27.972 -5.006 -43.396 1.00 87.88 88 SER A CA 1
ATOM 696 C C . SER A 1 88 ? 28.054 -6.525 -43.254 1.00 87.88 88 SER A C 1
ATOM 698 O O . SER A 1 88 ? 28.810 -7.051 -42.440 1.00 87.88 88 SER A O 1
ATOM 700 N N . CYS A 1 89 ? 27.281 -7.264 -44.052 1.00 84.94 89 CYS A N 1
ATOM 701 C CA . CYS A 1 89 ? 27.313 -8.730 -44.045 1.00 84.94 89 CYS A CA 1
ATOM 702 C C . CYS A 1 89 ? 28.654 -9.327 -44.508 1.00 84.94 89 CYS A C 1
ATOM 704 O O . CYS A 1 89 ? 28.924 -10.496 -44.231 1.00 84.94 89 CYS A O 1
ATOM 706 N N . ASP A 1 90 ? 29.493 -8.539 -45.184 1.00 79.75 90 ASP A N 1
ATOM 707 C CA . ASP A 1 90 ? 30.858 -8.908 -45.588 1.00 79.75 90 ASP A CA 1
ATOM 708 C C . ASP A 1 90 ? 31.882 -8.886 -44.438 1.00 79.75 90 ASP A C 1
ATOM 710 O O . ASP A 1 90 ? 33.041 -9.244 -44.644 1.00 79.75 90 ASP A O 1
ATOM 714 N N . GLY A 1 91 ? 31.464 -8.488 -43.232 1.00 76.19 91 GLY A N 1
ATOM 715 C CA . GLY A 1 91 ? 32.343 -8.424 -42.069 1.00 76.19 91 GLY A CA 1
ATOM 716 C C . GLY A 1 91 ? 33.034 -7.089 -41.849 1.00 76.19 91 GLY A C 1
ATOM 717 O O . GLY A 1 91 ? 33.792 -6.957 -40.882 1.00 76.19 91 GLY A O 1
ATOM 718 N N . THR A 1 92 ? 32.803 -6.098 -42.702 1.00 83.06 92 THR A N 1
ATOM 719 C CA . THR A 1 92 ? 33.370 -4.763 -42.534 1.00 83.06 92 THR A CA 1
ATOM 720 C C . THR A 1 92 ? 32.507 -3.905 -41.611 1.00 83.06 92 THR A C 1
ATOM 722 O O . THR A 1 92 ? 31.273 -3.936 -41.636 1.00 83.06 92 THR A O 1
ATOM 725 N N . VAL A 1 93 ? 33.176 -3.131 -40.759 1.00 86.12 93 VAL A N 1
ATOM 726 C CA . VAL A 1 93 ? 32.567 -2.135 -39.882 1.00 86.12 93 VAL A CA 1
ATOM 727 C C . VAL A 1 93 ? 33.223 -0.796 -40.157 1.00 86.12 93 VAL A C 1
ATOM 729 O O . VAL A 1 93 ? 34.434 -0.655 -40.034 1.00 86.12 93 VAL A O 1
ATOM 732 N N . MET A 1 94 ? 32.428 0.201 -40.516 1.00 86.38 94 MET A N 1
ATOM 733 C CA . MET A 1 94 ? 32.907 1.546 -40.819 1.00 86.38 94 MET A CA 1
ATOM 734 C C . MET A 1 94 ? 32.362 2.542 -39.806 1.00 86.38 94 MET A C 1
ATOM 736 O O . MET A 1 94 ? 31.173 2.505 -39.469 1.00 86.38 94 MET A O 1
ATOM 740 N N . ALA A 1 95 ? 33.244 3.419 -39.335 1.00 85.69 95 ALA A N 1
ATOM 741 C CA . ALA A 1 95 ? 32.944 4.514 -38.429 1.00 85.69 95 ALA A CA 1
ATOM 742 C C . ALA A 1 95 ? 33.004 5.840 -39.189 1.00 85.69 95 ALA A C 1
ATOM 744 O O . ALA A 1 95 ? 34.027 6.185 -39.779 1.00 85.69 95 ALA A O 1
ATOM 745 N N . TRP A 1 96 ? 31.912 6.584 -39.139 1.00 86.38 96 TRP A N 1
ATOM 746 C CA . TRP A 1 96 ? 31.702 7.856 -39.816 1.00 86.38 96 TRP A CA 1
ATOM 747 C C . TRP A 1 96 ? 31.562 8.947 -38.766 1.00 86.38 96 TRP A C 1
ATOM 749 O O . TRP A 1 96 ? 31.004 8.693 -37.702 1.00 86.38 96 TRP A O 1
ATOM 759 N N . SER A 1 97 ? 32.032 10.157 -39.035 1.00 83.31 97 SER A N 1
ATOM 760 C CA . SER A 1 97 ? 31.760 11.290 -38.147 1.00 83.31 97 SER A CA 1
ATOM 761 C C . SER A 1 97 ? 30.275 11.659 -38.210 1.00 83.31 97 SER A C 1
ATOM 763 O O . SER A 1 97 ? 29.672 11.698 -39.282 1.00 83.31 97 SER A O 1
ATOM 765 N N . ASP A 1 98 ? 29.662 11.900 -37.052 1.00 83.25 98 ASP A N 1
ATOM 766 C CA . ASP A 1 98 ? 28.233 12.218 -36.956 1.00 83.25 98 ASP A CA 1
ATOM 767 C C . ASP A 1 98 ? 27.887 13.645 -37.418 1.00 83.25 98 ASP A C 1
ATOM 769 O O . ASP A 1 98 ? 26.714 13.962 -37.611 1.00 83.25 98 ASP A O 1
ATOM 773 N N . SER A 1 99 ? 28.900 14.502 -37.578 1.00 79.44 99 SER A N 1
ATOM 774 C CA . SER A 1 99 ? 28.741 15.927 -37.882 1.00 79.44 99 SER A CA 1
ATOM 775 C C . SER A 1 99 ? 28.878 16.255 -39.372 1.00 79.44 99 SER A C 1
ATOM 777 O O . SER A 1 99 ? 28.105 17.053 -39.898 1.00 79.44 99 SER A O 1
ATOM 779 N N . ASP A 1 100 ? 29.833 15.626 -40.057 1.00 80.81 100 ASP A N 1
ATOM 780 C CA . ASP A 1 100 ? 30.166 15.867 -41.470 1.00 80.81 100 ASP A CA 1
ATOM 781 C C . ASP A 1 100 ? 29.986 14.623 -42.359 1.00 80.81 100 ASP A C 1
ATOM 783 O O . ASP A 1 100 ? 30.196 14.691 -43.573 1.00 80.81 100 ASP A O 1
ATOM 787 N N . TYR A 1 101 ? 29.588 13.495 -41.758 1.00 85.12 101 TYR A N 1
ATOM 788 C CA . TYR A 1 101 ? 29.371 12.208 -42.415 1.00 85.12 101 TYR A CA 1
ATOM 789 C C . TYR A 1 101 ? 30.580 11.690 -43.206 1.00 85.12 101 TYR A C 1
ATOM 791 O O . TYR A 1 101 ? 30.421 10.904 -44.140 1.00 85.12 101 TYR A O 1
ATOM 799 N N . GLN A 1 102 ? 31.794 12.107 -42.837 1.00 80.62 102 GLN A N 1
ATOM 800 C CA . GLN A 1 102 ? 33.025 11.609 -43.447 1.00 80.62 102 GLN A CA 1
ATOM 801 C C . GLN A 1 102 ? 33.478 10.304 -42.794 1.00 80.62 102 GLN A C 1
ATOM 803 O O . GLN A 1 102 ? 33.375 10.133 -41.575 1.00 80.62 102 GLN A O 1
ATOM 808 N N . LEU A 1 103 ? 34.007 9.388 -43.606 1.00 83.00 103 LEU A N 1
ATOM 809 C CA . LEU A 1 103 ? 34.582 8.130 -43.136 1.00 83.00 103 LEU A CA 1
ATOM 810 C C . LEU A 1 103 ? 35.835 8.404 -42.298 1.00 83.00 103 LEU A C 1
ATOM 812 O O . LEU A 1 103 ? 36.765 9.055 -42.766 1.00 83.00 103 LEU A O 1
ATOM 816 N N . GLN A 1 104 ? 35.868 7.871 -41.079 1.00 81.81 104 GLN A N 1
ATOM 817 C CA . GLN A 1 104 ? 36.995 8.008 -40.155 1.00 81.81 104 GLN A CA 1
ATOM 818 C C . GLN A 1 104 ? 37.805 6.713 -40.073 1.00 81.81 104 GLN A C 1
ATOM 820 O O . GLN A 1 104 ? 39.030 6.741 -40.159 1.00 81.81 104 GLN A O 1
ATOM 825 N N . TYR A 1 105 ? 37.123 5.570 -39.946 1.00 77.69 105 TYR A N 1
ATOM 826 C CA . TYR A 1 105 ? 37.776 4.270 -39.795 1.00 77.69 105 TYR A CA 1
ATOM 827 C C . TYR A 1 105 ? 37.037 3.179 -40.562 1.00 77.69 105 TYR A C 1
ATOM 829 O O . TYR A 1 105 ? 35.807 3.135 -40.556 1.00 77.69 105 TYR A O 1
ATOM 837 N N . THR A 1 106 ? 37.801 2.250 -41.129 1.00 80.50 106 THR A N 1
ATOM 838 C CA . THR A 1 106 ? 37.303 0.977 -41.656 1.00 80.50 106 THR A CA 1
ATOM 839 C C . THR A 1 106 ? 37.968 -0.147 -40.877 1.00 80.50 106 THR A C 1
ATOM 841 O O . THR A 1 106 ? 39.192 -0.231 -40.807 1.00 80.50 106 THR A O 1
ATOM 844 N N . LEU A 1 107 ? 37.156 -1.003 -40.271 1.00 76.81 107 LEU A N 1
ATOM 845 C CA . LEU A 1 107 ? 37.563 -2.119 -39.432 1.00 76.81 107 LEU A CA 1
ATOM 846 C C . LEU A 1 107 ? 37.091 -3.413 -40.093 1.00 76.81 107 LEU A C 1
ATOM 848 O O . LEU A 1 107 ? 35.909 -3.573 -40.390 1.00 76.81 107 LEU A O 1
ATOM 852 N N . CYS A 1 108 ? 37.995 -4.367 -40.284 1.00 77.31 108 CYS A N 1
ATOM 853 C CA . CYS A 1 108 ? 37.618 -5.716 -40.692 1.00 77.31 108 CYS A CA 1
ATOM 854 C C . CYS A 1 108 ? 37.397 -6.560 -39.438 1.00 77.31 108 CYS A C 1
ATOM 856 O O . CYS A 1 108 ? 38.344 -6.856 -38.712 1.00 77.31 108 CYS A O 1
ATOM 858 N N . SER A 1 109 ? 36.154 -6.977 -39.187 1.00 66.06 109 SER A N 1
ATOM 859 C CA . SER A 1 109 ? 35.836 -7.836 -38.038 1.00 66.06 109 SER A CA 1
ATOM 860 C C . SER A 1 109 ? 36.403 -9.253 -38.173 1.00 66.06 109 SER A C 1
ATOM 862 O O . SER A 1 109 ? 36.404 -10.003 -37.199 1.00 66.06 109 SER A O 1
ATOM 864 N N . GLY A 1 110 ? 36.870 -9.633 -39.368 1.00 65.50 110 GLY A N 1
ATOM 865 C CA . GLY A 1 110 ? 37.357 -10.975 -39.693 1.00 65.50 110 GLY A CA 1
ATOM 866 C C . GLY A 1 110 ? 36.262 -12.043 -39.757 1.00 65.50 110 GLY A C 1
ATOM 867 O O . GLY A 1 110 ? 36.585 -13.190 -40.027 1.00 65.50 110 GLY A O 1
ATOM 868 N N . LEU A 1 111 ? 35.000 -11.673 -39.518 1.00 65.50 111 LEU A N 1
ATOM 869 C CA . LEU A 1 111 ? 33.836 -12.549 -39.607 1.00 65.50 111 LEU A CA 1
ATOM 870 C C . LEU A 1 111 ? 33.222 -12.435 -41.002 1.00 65.50 111 LEU A C 1
ATOM 872 O O . LEU A 1 111 ? 33.060 -11.328 -41.503 1.00 65.50 111 LEU A O 1
ATOM 876 N N . THR A 1 112 ? 32.811 -13.546 -41.606 1.00 67.62 112 THR A N 1
ATOM 877 C CA . THR A 1 112 ? 31.988 -13.523 -42.827 1.00 67.62 112 THR A CA 1
ATOM 878 C C . THR A 1 112 ? 30.537 -13.855 -42.474 1.00 67.62 112 THR A C 1
ATOM 880 O O . THR A 1 112 ? 30.281 -14.580 -41.512 1.00 67.62 112 THR A O 1
ATOM 883 N N . GLY A 1 113 ? 29.560 -13.264 -43.169 1.00 70.25 113 GLY A N 1
ATOM 884 C CA . GLY A 1 113 ? 28.140 -13.554 -42.931 1.00 70.25 113 GLY A CA 1
ATOM 885 C C . GLY A 1 113 ? 27.564 -12.935 -41.650 1.00 70.25 113 GLY A C 1
ATOM 886 O O . GLY A 1 113 ? 26.763 -13.575 -40.955 1.00 70.25 113 GLY A O 1
ATOM 887 N N . LEU A 1 114 ? 27.954 -11.693 -41.328 1.00 75.81 114 LEU A N 1
ATOM 888 C CA . LEU A 1 114 ? 27.393 -10.973 -40.177 1.00 75.81 114 LEU A CA 1
ATOM 889 C C . LEU A 1 114 ? 25.864 -10.937 -40.253 1.00 75.81 114 LEU A C 1
ATOM 891 O O . LEU A 1 114 ? 25.275 -10.635 -41.293 1.00 75.81 114 LEU A O 1
ATOM 895 N N . SER A 1 115 ? 25.230 -11.277 -39.135 1.00 77.56 115 SER A N 1
ATOM 896 C CA . SER A 1 115 ? 23.778 -11.427 -39.032 1.00 77.56 115 SER A CA 1
ATOM 897 C C . SER A 1 115 ? 23.144 -10.412 -38.091 1.00 77.56 115 SER A C 1
ATOM 899 O O . SER A 1 115 ? 22.028 -9.982 -38.367 1.00 77.56 115 SER A O 1
ATOM 901 N N . ASP A 1 116 ? 23.848 -9.997 -37.033 1.00 76.81 116 ASP A N 1
ATOM 902 C CA . ASP A 1 116 ? 23.423 -8.894 -36.165 1.00 76.81 116 ASP A CA 1
ATOM 903 C C . ASP A 1 116 ? 24.618 -8.291 -35.400 1.00 76.81 116 ASP A C 1
ATOM 905 O O . ASP A 1 116 ? 25.711 -8.866 -35.361 1.00 76.81 116 ASP A O 1
ATOM 909 N N . GLY A 1 117 ? 24.408 -7.132 -34.779 1.00 78.94 117 GLY A N 1
ATOM 910 C CA . GLY A 1 117 ? 25.376 -6.483 -33.905 1.00 78.94 117 GLY A CA 1
ATOM 911 C C . GLY A 1 117 ? 24.711 -5.621 -32.833 1.00 78.94 117 GLY A C 1
ATOM 912 O O . GLY A 1 117 ? 23.733 -4.917 -33.100 1.00 78.94 117 GLY A O 1
ATOM 913 N N . ILE A 1 118 ? 25.262 -5.656 -31.619 1.00 79.19 118 ILE A N 1
ATOM 914 C CA . ILE A 1 118 ? 24.796 -4.888 -30.462 1.00 79.19 118 ILE A CA 1
ATOM 915 C C . ILE A 1 118 ? 25.914 -3.997 -29.929 1.00 79.19 118 ILE A C 1
ATOM 917 O O . ILE A 1 118 ? 27.049 -4.435 -29.762 1.00 79.19 118 ILE A O 1
ATOM 921 N N . LEU A 1 119 ? 25.587 -2.741 -29.637 1.00 77.38 119 LEU A N 1
ATOM 922 C CA . LEU A 1 119 ? 26.506 -1.816 -28.988 1.00 77.38 119 LEU A CA 1
ATOM 923 C C . LEU A 1 119 ? 26.141 -1.694 -27.507 1.00 77.38 119 LEU A C 1
ATOM 925 O O . LEU A 1 119 ? 24.979 -1.442 -27.174 1.00 77.38 119 LEU A O 1
ATOM 929 N N . CYS A 1 120 ? 27.125 -1.866 -26.625 1.00 72.00 120 CYS A N 1
ATOM 930 C CA . CYS A 1 120 ? 26.953 -1.611 -25.200 1.00 72.00 120 CYS A CA 1
ATOM 931 C C . CYS A 1 120 ? 26.637 -0.124 -24.975 1.00 72.00 120 CYS A C 1
ATOM 933 O O . CYS A 1 120 ? 27.260 0.752 -25.568 1.00 72.00 120 CYS A O 1
ATOM 935 N N . ARG A 1 121 ? 25.648 0.184 -24.129 1.00 64.12 121 ARG A N 1
ATOM 936 C CA . ARG A 1 121 ? 25.272 1.581 -23.848 1.00 64.12 121 ARG A CA 1
ATOM 937 C C . ARG A 1 121 ? 26.227 2.282 -22.883 1.00 64.12 121 ARG A C 1
ATOM 939 O O . ARG A 1 121 ? 26.356 3.494 -22.980 1.00 64.12 121 ARG A O 1
ATOM 946 N N . ASN A 1 122 ? 26.872 1.525 -21.994 1.00 60.88 122 ASN A N 1
ATOM 947 C CA . ASN A 1 122 ? 27.718 2.050 -20.916 1.00 60.88 122 ASN A CA 1
ATOM 948 C C . ASN A 1 122 ? 29.222 1.902 -21.205 1.00 60.88 122 ASN A C 1
ATOM 950 O O . ASN A 1 122 ? 30.041 2.296 -20.381 1.00 60.88 122 ASN A O 1
ATOM 954 N N . ASP A 1 123 ? 29.588 1.306 -22.343 1.00 62.72 123 ASP A N 1
ATOM 955 C CA . ASP A 1 123 ? 30.974 1.069 -22.748 1.00 62.72 123 ASP A CA 1
ATOM 956 C C . ASP A 1 123 ? 31.090 1.131 -24.280 1.00 62.72 123 ASP A C 1
ATOM 958 O O . ASP A 1 123 ? 30.118 0.871 -24.987 1.00 62.72 123 ASP A O 1
ATOM 962 N N . SER A 1 124 ? 32.268 1.434 -24.825 1.00 68.19 124 SER A N 1
ATOM 963 C CA . SER A 1 124 ? 32.498 1.566 -26.279 1.00 68.19 124 SER A CA 1
ATOM 964 C C . SER A 1 124 ? 32.669 0.205 -26.977 1.00 68.19 124 SER A C 1
ATOM 966 O O . SER A 1 124 ? 33.412 0.076 -27.950 1.00 68.19 124 SER A O 1
ATOM 968 N N . MET A 1 125 ? 32.001 -0.830 -26.459 1.00 74.25 125 MET A N 1
ATOM 969 C CA . MET A 1 125 ? 32.127 -2.219 -26.891 1.00 74.25 125 MET A CA 1
ATOM 970 C C . MET A 1 125 ? 30.989 -2.618 -27.838 1.00 74.25 125 MET A C 1
ATOM 972 O O . MET A 1 125 ? 29.810 -2.602 -27.476 1.00 74.25 125 MET A O 1
ATOM 976 N N . LEU A 1 126 ? 31.359 -3.026 -29.048 1.00 77.56 126 LEU A N 1
ATOM 977 C CA . LEU A 1 126 ? 30.500 -3.549 -30.104 1.00 77.56 126 LEU A CA 1
ATOM 978 C C . LEU A 1 126 ? 30.603 -5.077 -30.158 1.00 77.56 126 LEU A C 1
ATOM 980 O O . LEU A 1 126 ? 31.657 -5.618 -30.481 1.00 77.56 126 LEU A O 1
ATOM 984 N N . GLY A 1 127 ? 29.506 -5.773 -29.871 1.00 77.44 127 GLY A N 1
ATOM 985 C CA . GLY A 1 127 ? 29.363 -7.210 -30.094 1.00 77.44 127 GLY A CA 1
ATOM 986 C C . GLY A 1 127 ? 28.810 -7.496 -31.490 1.00 77.44 127 GLY A C 1
ATOM 987 O O . GLY A 1 127 ? 27.774 -6.950 -31.860 1.00 77.44 127 GLY A O 1
ATOM 988 N N . LEU A 1 128 ? 29.473 -8.355 -32.260 1.00 78.38 128 LEU A N 1
ATOM 989 C CA . LEU A 1 128 ? 29.070 -8.787 -33.599 1.00 78.38 128 LEU A CA 1
ATOM 990 C C . LEU A 1 128 ? 28.806 -10.289 -33.621 1.00 78.38 128 LEU A C 1
ATOM 992 O O . LEU A 1 128 ? 29.585 -11.069 -33.072 1.00 78.38 128 LEU A O 1
ATOM 996 N N . TYR A 1 129 ? 27.730 -10.683 -34.296 1.00 77.06 129 TYR A N 1
ATOM 997 C CA . TYR A 1 129 ? 27.308 -12.071 -34.434 1.00 77.06 129 TYR A CA 1
ATOM 998 C C . TYR A 1 129 ? 27.299 -12.503 -35.908 1.00 77.06 129 TYR A C 1
ATOM 1000 O O . TYR A 1 129 ? 26.697 -11.835 -36.756 1.00 77.06 129 TYR A O 1
ATOM 1008 N N . SER A 1 130 ? 27.936 -13.639 -36.208 1.00 76.12 130 SER A N 1
ATOM 1009 C CA . SER A 1 130 ? 27.864 -14.327 -37.503 1.00 76.12 130 SER A CA 1
ATOM 1010 C C . SER A 1 130 ? 27.092 -15.643 -37.363 1.00 76.12 130 SER A C 1
ATOM 1012 O O . SER A 1 130 ? 27.093 -16.272 -36.308 1.00 76.12 130 SER A O 1
ATOM 1014 N N . LYS A 1 131 ? 26.427 -16.070 -38.443 1.00 64.19 131 LYS A N 1
ATOM 1015 C CA . LYS A 1 131 ? 25.788 -17.395 -38.524 1.00 64.19 131 LYS A CA 1
ATOM 1016 C C . LYS A 1 131 ? 26.796 -18.544 -38.589 1.00 64.19 131 LYS A C 1
ATOM 1018 O O . LYS A 1 131 ? 26.425 -19.670 -38.271 1.00 64.19 131 LYS A O 1
ATOM 1023 N N . GLU A 1 132 ? 28.025 -18.271 -39.025 1.00 63.47 132 GLU A N 1
ATOM 1024 C CA . GLU A 1 132 ? 29.045 -19.292 -39.295 1.00 63.47 132 GLU A CA 1
ATOM 1025 C C . GLU A 1 132 ? 30.147 -19.338 -38.221 1.00 63.47 132 GLU A C 1
ATOM 1027 O O . GLU A 1 132 ? 30.744 -20.391 -38.011 1.00 63.47 132 GLU A O 1
ATOM 1032 N N . GLU A 1 133 ? 30.378 -18.243 -37.485 1.00 57.16 133 GLU A N 1
ATOM 1033 C CA . GLU A 1 133 ? 31.433 -18.129 -36.465 1.00 57.16 133 GLU A CA 1
ATOM 1034 C C . GLU A 1 133 ? 30.953 -17.439 -35.168 1.00 57.16 133 GLU A C 1
ATOM 1036 O O . GLU A 1 133 ? 29.933 -16.750 -35.142 1.00 57.16 13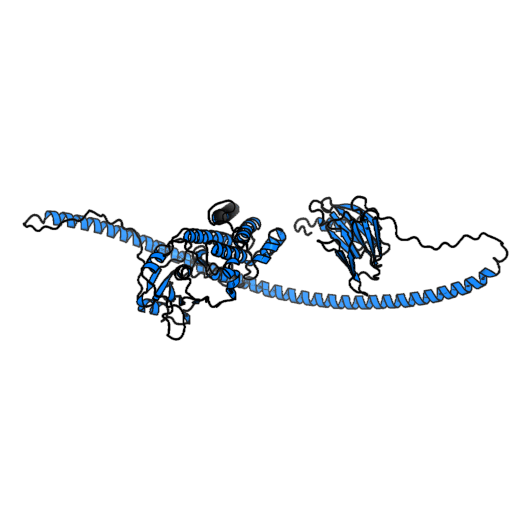3 GLU A O 1
ATOM 1041 N N . ALA A 1 134 ? 31.695 -17.641 -34.068 1.00 62.88 134 ALA A N 1
ATOM 1042 C CA . ALA A 1 134 ? 31.350 -17.177 -32.719 1.00 62.88 134 ALA A CA 1
ATOM 1043 C C . ALA A 1 134 ? 31.260 -15.641 -32.568 1.00 62.88 134 ALA A C 1
ATOM 1045 O O . ALA A 1 134 ? 31.874 -14.874 -33.308 1.00 62.88 134 ALA A O 1
ATOM 1046 N N . LEU A 1 135 ? 30.512 -15.211 -31.540 1.00 72.25 135 LEU A N 1
ATOM 1047 C CA . LEU A 1 135 ? 30.331 -13.817 -31.115 1.00 72.25 135 LEU A CA 1
ATOM 1048 C C . LEU A 1 135 ? 31.685 -13.120 -30.888 1.00 72.25 135 LEU A C 1
ATOM 1050 O O . LEU A 1 135 ? 32.514 -13.611 -30.119 1.00 72.25 135 LEU A O 1
ATOM 1054 N N . ARG A 1 136 ? 31.896 -11.956 -31.512 1.00 69.44 136 ARG A N 1
ATOM 1055 C CA . ARG A 1 136 ? 33.140 -11.178 -31.401 1.00 69.44 136 ARG A CA 1
ATOM 1056 C C . ARG A 1 136 ? 32.878 -9.802 -30.807 1.00 69.44 136 ARG A C 1
ATOM 1058 O O . ARG A 1 136 ? 31.905 -9.153 -31.171 1.00 69.44 136 ARG A O 1
ATOM 1065 N N . PHE A 1 137 ? 33.774 -9.344 -29.940 1.00 73.06 137 PHE A N 1
ATOM 1066 C CA . PHE A 1 137 ? 33.704 -8.019 -29.326 1.00 73.06 137 PHE A CA 1
ATOM 1067 C C . PHE A 1 137 ? 34.799 -7.109 -29.891 1.00 73.06 137 PHE A C 1
ATOM 1069 O O . PHE A 1 137 ? 35.950 -7.526 -30.023 1.00 73.06 137 PHE A O 1
ATOM 1076 N N . ILE A 1 138 ? 34.432 -5.877 -30.237 1.00 70.44 138 ILE A N 1
ATOM 1077 C CA . ILE A 1 138 ? 35.324 -4.819 -30.718 1.00 70.44 138 ILE A CA 1
ATOM 1078 C C . ILE A 1 138 ? 35.142 -3.616 -29.796 1.00 70.44 138 ILE A C 1
ATOM 1080 O O . ILE A 1 138 ? 34.036 -3.096 -29.694 1.00 70.44 138 ILE A O 1
ATOM 1084 N N . THR A 1 139 ? 36.209 -3.146 -29.157 1.00 69.25 139 THR A N 1
ATOM 1085 C CA . THR A 1 139 ? 36.177 -1.912 -28.359 1.00 69.25 139 THR A CA 1
ATOM 1086 C C . THR A 1 139 ? 36.711 -0.751 -29.189 1.00 69.25 139 THR A C 1
ATOM 1088 O O . THR A 1 139 ? 37.784 -0.850 -29.783 1.00 69.25 139 THR A O 1
ATOM 1091 N N . LEU A 1 140 ? 35.959 0.345 -29.254 1.00 64.19 140 LEU A N 1
ATOM 1092 C CA . LEU A 1 140 ? 36.356 1.573 -29.941 1.00 64.19 140 LEU A CA 1
ATOM 1093 C C . LEU A 1 140 ? 36.994 2.536 -28.936 1.00 64.19 140 LEU A C 1
ATOM 1095 O O . LEU A 1 140 ? 36.303 3.132 -28.116 1.00 64.19 140 LEU A O 1
ATOM 1099 N N . GLU A 1 141 ? 38.312 2.706 -28.997 1.00 58.22 141 GLU A N 1
ATOM 1100 C CA . GLU A 1 141 ? 39.027 3.681 -28.166 1.00 58.22 141 GLU A CA 1
ATOM 1101 C C . GLU A 1 141 ? 39.208 5.015 -28.905 1.00 58.22 141 GLU A C 1
ATOM 1103 O O . GLU A 1 141 ? 39.593 5.052 -30.076 1.00 58.22 141 GLU A O 1
ATOM 1108 N N . HIS A 1 142 ? 38.974 6.139 -28.219 1.00 47.28 142 HIS A N 1
ATOM 1109 C CA . HIS A 1 142 ? 39.267 7.469 -28.756 1.00 47.28 142 HIS A CA 1
ATOM 1110 C C . HIS A 1 142 ? 40.765 7.779 -28.630 1.00 47.28 142 HIS A C 1
ATOM 1112 O O . HIS A 1 142 ? 41.190 8.469 -27.708 1.00 47.28 142 HIS A O 1
ATOM 1118 N N . ASN A 1 143 ? 41.578 7.269 -29.555 1.00 40.78 143 ASN A N 1
ATOM 1119 C CA . ASN A 1 143 ? 42.974 7.681 -29.675 1.00 40.78 143 ASN A CA 1
ATOM 1120 C C . ASN A 1 143 ? 43.127 8.697 -30.817 1.00 40.78 143 ASN A C 1
ATOM 1122 O O . ASN A 1 143 ? 43.039 8.354 -31.993 1.00 40.78 143 ASN A O 1
ATOM 1126 N N . GLY A 1 144 ? 43.399 9.959 -30.460 1.00 33.25 144 GLY A N 1
ATOM 1127 C CA . GLY A 1 144 ? 44.066 10.911 -31.357 1.00 33.25 144 GLY A CA 1
ATOM 1128 C C . GLY A 1 144 ? 45.432 10.364 -31.813 1.00 33.25 144 GLY A C 1
ATOM 1129 O O . GLY A 1 144 ? 45.962 9.431 -31.202 1.00 33.25 144 GLY A O 1
ATOM 1130 N N . PRO A 1 145 ? 46.016 10.889 -32.902 1.00 30.25 145 PRO A N 1
ATOM 1131 C CA . PRO A 1 145 ? 46.905 10.125 -33.766 1.00 30.25 145 PRO A CA 1
ATOM 1132 C C . PRO A 1 145 ? 48.188 9.701 -33.045 1.00 30.25 145 PRO A C 1
ATOM 1134 O O . PRO A 1 145 ? 48.985 10.541 -32.625 1.00 30.25 145 PRO A O 1
ATOM 1137 N N . LYS A 1 146 ? 48.443 8.390 -32.993 1.00 28.47 146 LYS A N 1
ATOM 1138 C CA . LYS A 1 146 ? 49.799 7.854 -32.851 1.00 28.47 146 LYS A CA 1
ATOM 1139 C C . LYS A 1 146 ? 50.270 7.364 -34.213 1.00 28.47 146 LYS A C 1
ATOM 1141 O O . LYS A 1 146 ? 49.767 6.398 -34.771 1.00 28.47 146 LYS A O 1
ATOM 1146 N N . ARG A 1 147 ? 51.222 8.122 -34.749 1.00 34.06 147 ARG A N 1
ATOM 1147 C CA . ARG A 1 147 ? 52.084 7.769 -35.873 1.00 34.06 147 ARG A CA 1
ATOM 1148 C C . ARG A 1 147 ? 52.961 6.587 -35.440 1.00 34.06 147 ARG A C 1
ATOM 1150 O O . ARG A 1 147 ? 53.481 6.626 -34.326 1.00 34.06 147 ARG A O 1
ATOM 1157 N N . ASN A 1 148 ? 53.153 5.641 -36.356 1.00 34.47 148 ASN A N 1
ATOM 1158 C CA . ASN A 1 148 ? 53.948 4.408 -36.267 1.00 34.47 148 ASN A CA 1
ATOM 1159 C C . ASN A 1 148 ? 53.145 3.194 -35.800 1.00 34.47 148 ASN A C 1
ATOM 1161 O O . ASN A 1 148 ? 53.057 2.922 -34.612 1.00 34.47 148 ASN A O 1
ATOM 1165 N N . ASP A 1 149 ? 52.563 2.487 -36.765 1.00 30.73 149 ASP A N 1
ATOM 1166 C CA . ASP A 1 149 ? 53.005 1.141 -37.138 1.00 30.73 149 ASP A CA 1
ATOM 1167 C C . ASP A 1 149 ? 52.518 0.870 -38.575 1.00 30.73 149 ASP A C 1
ATOM 1169 O O . ASP A 1 149 ? 51.504 1.426 -38.990 1.00 30.73 149 ASP A O 1
ATOM 1173 N N . PHE A 1 150 ? 53.259 0.055 -39.332 1.00 29.84 150 PHE A N 1
ATOM 1174 C CA . PHE A 1 150 ? 53.086 -0.308 -40.756 1.00 29.84 150 PHE A CA 1
ATOM 1175 C C . PHE A 1 150 ? 53.895 0.484 -41.799 1.00 29.84 150 PHE A C 1
ATOM 1177 O O . PHE A 1 150 ? 53.383 0.988 -42.797 1.00 29.84 150 PHE A O 1
ATOM 1184 N N . GLU A 1 151 ? 55.217 0.444 -41.633 1.00 31.28 151 GLU A N 1
ATOM 1185 C CA . GLU A 1 151 ? 56.111 0.132 -42.754 1.00 31.28 151 GLU A CA 1
ATOM 1186 C C . GLU A 1 151 ? 56.218 -1.396 -42.906 1.00 31.28 151 GLU A C 1
ATOM 1188 O O . GLU A 1 151 ? 56.596 -2.080 -41.957 1.00 31.28 151 GLU A O 1
ATOM 1193 N N . ASN A 1 152 ? 55.857 -1.919 -44.084 1.00 29.12 152 ASN A N 1
ATOM 1194 C CA . ASN A 1 152 ? 56.562 -2.968 -44.849 1.00 29.12 152 ASN A CA 1
ATOM 1195 C C . ASN A 1 152 ? 55.682 -3.380 -46.046 1.00 29.12 152 ASN A C 1
ATOM 1197 O O . ASN A 1 152 ? 54.638 -3.994 -45.869 1.00 29.12 152 ASN A O 1
ATOM 1201 N N . SER A 1 153 ? 55.985 -2.841 -47.238 1.00 29.86 153 SER A N 1
ATOM 1202 C CA . SER A 1 153 ? 56.630 -3.538 -48.379 1.00 29.86 153 SER A CA 1
ATOM 1203 C C . SER A 1 153 ? 55.673 -4.526 -49.069 1.00 29.86 153 SER A C 1
ATOM 1205 O O . SER A 1 153 ? 55.140 -5.414 -48.426 1.00 29.86 153 SER A O 1
ATOM 1207 N N . VAL A 1 154 ? 55.344 -4.390 -50.359 1.00 28.12 154 VAL A N 1
ATOM 1208 C CA . VAL A 1 154 ? 56.240 -4.685 -51.492 1.00 28.12 154 VAL A CA 1
ATOM 1209 C C . VAL A 1 154 ? 55.873 -3.844 -52.730 1.00 28.12 154 VAL A C 1
ATOM 1211 O O . VAL A 1 154 ? 54.719 -3.791 -53.149 1.00 28.12 154 VAL A O 1
ATOM 1214 N N . LYS A 1 155 ? 56.891 -3.230 -53.347 1.00 28.98 155 LYS A N 1
ATOM 1215 C CA . LYS A 1 155 ? 56.890 -2.722 -54.731 1.00 28.98 155 LYS A CA 1
ATOM 1216 C C . LYS A 1 155 ? 57.190 -3.870 -55.703 1.00 28.98 155 LYS A C 1
ATOM 1218 O O . LYS A 1 155 ? 58.096 -4.648 -55.426 1.00 28.98 155 LYS A O 1
ATOM 1223 N N . MET A 1 156 ? 56.572 -3.881 -56.886 1.00 25.81 156 MET A N 1
ATOM 1224 C CA . MET A 1 156 ? 57.223 -4.394 -58.100 1.00 25.81 156 MET A CA 1
ATOM 1225 C C . MET A 1 156 ? 56.860 -3.549 -59.327 1.00 25.81 156 MET A C 1
ATOM 1227 O O . MET A 1 156 ? 55.773 -2.988 -59.423 1.00 25.81 156 MET A O 1
ATOM 1231 N N . GLU A 1 157 ? 57.864 -3.406 -60.185 1.00 30.84 157 GLU A N 1
ATOM 1232 C CA . GLU A 1 157 ? 58.144 -2.291 -61.085 1.00 30.84 157 GLU A CA 1
ATOM 1233 C C . GLU A 1 157 ? 57.511 -2.374 -62.482 1.00 30.84 157 GLU A C 1
ATOM 1235 O O . GLU A 1 157 ? 57.069 -3.415 -62.960 1.00 30.84 157 GLU A O 1
ATOM 1240 N N . VAL A 1 158 ? 57.552 -1.212 -63.137 1.00 35.88 158 VAL A N 1
ATOM 1241 C CA . VAL A 1 158 ? 57.270 -0.932 -64.547 1.00 35.88 158 VAL A CA 1
ATOM 1242 C C . VAL A 1 158 ? 58.329 -1.571 -65.455 1.00 35.88 158 VAL A C 1
ATOM 1244 O O . VAL A 1 158 ? 59.523 -1.398 -65.228 1.00 35.88 158 VAL A O 1
ATOM 1247 N N . GLY A 1 159 ? 57.894 -2.208 -66.545 1.00 29.20 159 GLY A N 1
ATOM 1248 C CA . GLY A 1 159 ? 58.740 -2.591 -67.679 1.00 29.20 159 GLY A CA 1
ATOM 1249 C C . GLY A 1 159 ? 58.104 -2.151 -69.000 1.00 29.20 159 GLY A C 1
ATOM 1250 O O . GLY A 1 159 ? 56.963 -2.504 -69.285 1.00 29.20 159 GLY A O 1
ATOM 1251 N N . ASN A 1 160 ? 58.834 -1.344 -69.774 1.00 29.97 160 ASN A N 1
ATOM 1252 C CA . ASN A 1 160 ? 58.412 -0.772 -71.054 1.00 29.97 160 ASN A CA 1
ATOM 1253 C C . ASN A 1 160 ? 58.525 -1.752 -72.240 1.00 29.97 160 ASN A C 1
ATOM 1255 O O . ASN A 1 160 ? 59.319 -2.686 -72.225 1.00 29.97 160 ASN A O 1
ATOM 1259 N N . ALA A 1 161 ? 57.725 -1.422 -73.260 1.00 37.59 161 ALA A N 1
ATOM 1260 C CA . ALA A 1 161 ? 57.607 -1.898 -74.643 1.00 37.59 161 ALA A CA 1
ATOM 1261 C C . ALA A 1 161 ? 58.813 -2.590 -75.313 1.00 37.59 161 ALA A C 1
ATOM 1263 O O . ALA A 1 161 ? 59.939 -2.132 -75.154 1.00 37.59 161 ALA A O 1
ATOM 1264 N N . ILE A 1 162 ? 58.521 -3.564 -76.197 1.00 33.53 162 ILE A N 1
ATOM 1265 C CA . ILE A 1 162 ? 58.984 -3.632 -77.602 1.00 33.53 162 ILE A CA 1
ATOM 1266 C C . ILE A 1 162 ? 58.219 -4.735 -78.386 1.00 33.53 162 ILE A C 1
ATOM 1268 O O . ILE A 1 162 ? 58.006 -5.839 -77.897 1.00 33.53 162 ILE A O 1
ATOM 1272 N N . GLU A 1 163 ? 57.862 -4.363 -79.621 1.00 36.66 163 GLU A N 1
ATOM 1273 C CA . GLU A 1 163 ? 57.606 -5.147 -80.845 1.00 36.66 163 GLU A CA 1
ATOM 1274 C C . GLU A 1 163 ? 56.264 -5.834 -81.167 1.00 36.66 163 GLU A C 1
ATOM 1276 O O . GLU A 1 163 ? 55.621 -6.557 -80.414 1.00 36.66 163 GLU A O 1
ATOM 1281 N N . GLU A 1 164 ? 55.858 -5.549 -82.405 1.00 43.81 164 GLU A N 1
ATOM 1282 C CA . GLU A 1 164 ? 54.513 -5.541 -82.957 1.00 43.81 164 GLU A CA 1
ATOM 1283 C C . GLU A 1 164 ? 54.458 -6.462 -84.186 1.00 43.81 164 GLU A C 1
ATOM 1285 O O . GLU A 1 164 ? 54.181 -6.029 -85.302 1.00 43.81 164 GLU A O 1
ATOM 1290 N N . SER A 1 165 ? 54.761 -7.751 -84.008 1.00 41.38 165 SER A N 1
ATOM 1291 C CA . SER A 1 165 ? 54.769 -8.701 -85.138 1.00 41.38 165 SER A CA 1
ATOM 1292 C C . SER A 1 165 ? 54.168 -10.092 -84.878 1.00 41.38 165 SER A C 1
ATOM 1294 O O . SER A 1 165 ? 53.982 -10.835 -85.835 1.00 41.38 165 SER A O 1
ATOM 1296 N N . ASP A 1 166 ? 53.688 -10.396 -83.663 1.00 43.78 166 ASP A N 1
ATOM 1297 C CA . ASP A 1 166 ? 53.064 -11.702 -83.335 1.00 43.78 166 ASP A CA 1
ATOM 1298 C C . ASP A 1 166 ? 51.526 -11.688 -83.199 1.00 43.78 166 ASP A C 1
ATOM 1300 O O . ASP A 1 166 ? 50.881 -12.700 -82.906 1.00 43.78 166 ASP A O 1
ATOM 1304 N N . LYS A 1 167 ? 50.877 -10.553 -83.477 1.00 45.28 167 LYS A N 1
ATOM 1305 C CA . LYS A 1 167 ? 49.432 -10.355 -83.239 1.00 45.28 167 LYS A CA 1
ATOM 1306 C C . LYS A 1 167 ? 48.488 -11.048 -84.235 1.00 45.28 167 LYS A C 1
ATOM 1308 O O . LYS A 1 167 ? 47.293 -10.790 -84.186 1.00 45.28 167 LYS A O 1
ATOM 1313 N N . ARG A 1 168 ? 48.956 -11.915 -85.142 1.00 41.31 168 ARG A N 1
ATOM 1314 C CA . ARG A 1 168 ? 48.053 -12.651 -86.061 1.00 41.31 168 ARG A CA 1
ATOM 1315 C C . ARG A 1 168 ? 47.977 -14.155 -85.830 1.00 41.31 168 ARG A C 1
ATOM 1317 O O . ARG A 1 168 ? 46.957 -14.733 -86.178 1.00 41.31 168 ARG A O 1
ATOM 1324 N N . LEU A 1 169 ? 48.970 -14.779 -85.191 1.00 43.38 169 LEU A N 1
ATOM 1325 C CA . LEU A 1 169 ? 48.928 -16.222 -84.902 1.00 43.38 169 LEU A CA 1
ATOM 1326 C C . LEU A 1 169 ? 48.501 -16.559 -83.463 1.00 43.38 169 LEU A C 1
ATOM 1328 O O . LEU A 1 169 ? 48.204 -17.715 -83.166 1.00 43.38 169 LEU A O 1
ATOM 1332 N N . TRP A 1 170 ? 48.441 -15.566 -82.570 1.00 36.66 170 TRP A N 1
ATOM 1333 C CA . TRP A 1 170 ? 48.070 -15.769 -81.166 1.00 36.66 170 TRP A CA 1
ATOM 1334 C C . TRP A 1 170 ? 46.563 -15.650 -80.886 1.00 36.66 170 TRP A C 1
ATOM 1336 O O . TRP A 1 170 ? 46.114 -16.152 -79.859 1.00 36.66 170 TRP A O 1
ATOM 1346 N N . PHE A 1 171 ? 45.770 -15.060 -81.790 1.00 34.81 171 PHE A N 1
ATOM 1347 C CA . PHE A 1 171 ? 44.335 -14.827 -81.560 1.00 34.81 171 PHE A CA 1
ATOM 1348 C C . PHE A 1 171 ? 43.456 -16.079 -81.746 1.00 34.81 171 PHE A C 1
ATOM 1350 O O . PHE A 1 171 ? 42.548 -16.303 -80.957 1.00 34.81 171 PHE A O 1
ATOM 1357 N N . GLU A 1 172 ? 43.750 -16.979 -82.691 1.00 45.78 172 GLU A N 1
ATOM 1358 C CA . GLU A 1 172 ? 42.850 -18.125 -82.939 1.00 45.78 172 GLU A CA 1
ATOM 1359 C C . GLU A 1 172 ? 42.912 -19.232 -81.864 1.00 45.78 172 GLU A C 1
ATOM 1361 O O . GLU A 1 172 ? 41.927 -19.935 -81.633 1.00 45.78 172 GLU A O 1
ATOM 1366 N N . LYS A 1 173 ? 44.049 -19.408 -81.172 1.00 48.28 173 LYS A N 1
ATOM 1367 C CA . LYS A 1 173 ? 44.206 -20.456 -80.138 1.00 48.28 173 LYS A CA 1
ATOM 1368 C C . LYS A 1 173 ? 43.782 -20.015 -78.736 1.00 48.28 173 LYS A C 1
ATOM 1370 O O . LYS A 1 173 ? 43.324 -20.858 -77.962 1.00 48.28 173 LYS A O 1
ATOM 1375 N N . THR A 1 174 ? 43.932 -18.735 -78.403 1.00 51.66 174 THR A N 1
ATOM 1376 C CA . THR A 1 174 ? 43.513 -18.187 -77.104 1.00 51.66 174 THR A CA 1
ATOM 1377 C C . THR A 1 174 ? 42.000 -18.017 -77.022 1.00 51.66 174 THR A C 1
ATOM 1379 O O . THR A 1 174 ? 41.422 -18.353 -75.988 1.00 51.66 174 THR A O 1
ATOM 1382 N N . ASP A 1 175 ? 41.333 -17.659 -78.123 1.00 53.56 175 ASP A N 1
ATOM 1383 C CA . ASP A 1 175 ? 39.870 -17.560 -78.165 1.00 53.56 175 ASP A CA 1
ATOM 1384 C C . ASP A 1 175 ? 39.190 -18.919 -77.941 1.00 53.56 175 ASP A C 1
ATOM 1386 O O . ASP A 1 175 ? 38.243 -19.024 -77.165 1.00 53.56 175 ASP A O 1
ATOM 1390 N N . ALA A 1 176 ? 39.709 -20.007 -78.516 1.00 56.72 176 ALA A N 1
ATOM 1391 C CA . ALA A 1 176 ? 39.115 -21.334 -78.341 1.00 56.72 176 ALA A CA 1
ATOM 1392 C C . ALA A 1 176 ? 39.213 -21.870 -76.896 1.00 56.72 176 ALA A C 1
ATOM 1394 O O . ALA A 1 176 ? 38.307 -22.569 -76.433 1.00 56.72 176 ALA A O 1
ATOM 1395 N N . HIS A 1 177 ? 40.298 -21.565 -76.175 1.00 60.12 177 HIS A N 1
ATOM 1396 C CA . HIS A 1 177 ? 40.457 -21.964 -74.770 1.00 60.12 177 HIS A CA 1
ATOM 1397 C C . HIS A 1 177 ? 39.612 -21.091 -73.835 1.00 60.12 177 HIS A C 1
ATOM 1399 O O . HIS A 1 177 ? 38.921 -21.625 -72.966 1.00 60.12 177 HIS A O 1
ATOM 1405 N N . SER A 1 178 ? 39.585 -19.776 -74.069 1.00 61.62 178 SER A N 1
ATOM 1406 C CA . SER A 1 178 ? 38.743 -18.836 -73.322 1.00 61.62 178 SER A CA 1
ATOM 1407 C C . SER A 1 178 ? 37.253 -19.134 -73.508 1.00 61.62 178 SER A C 1
ATOM 1409 O O . SER A 1 178 ? 36.508 -19.169 -72.531 1.00 61.62 178 SER A O 1
ATOM 1411 N N . ILE A 1 179 ? 36.815 -19.466 -74.728 1.00 68.38 179 ILE A N 1
ATOM 1412 C CA . ILE A 1 179 ? 35.427 -19.866 -75.005 1.00 68.38 179 ILE A CA 1
ATOM 1413 C C . ILE A 1 179 ? 35.078 -21.174 -74.286 1.00 68.38 179 ILE A C 1
ATOM 1415 O O . ILE A 1 179 ? 34.012 -21.271 -73.683 1.00 68.38 179 ILE A O 1
ATOM 1419 N N . LYS A 1 180 ? 35.965 -22.179 -74.285 1.00 71.94 180 LYS A N 1
ATOM 1420 C CA . LYS A 1 180 ? 35.725 -23.430 -73.541 1.00 71.94 180 LYS A CA 1
ATOM 1421 C C . LYS A 1 180 ? 35.623 -23.200 -72.031 1.00 71.94 180 LYS A C 1
ATOM 1423 O O . LYS A 1 180 ? 34.750 -23.794 -71.400 1.00 71.94 180 LYS A O 1
ATOM 1428 N N . SER A 1 181 ? 36.462 -22.325 -71.472 1.00 71.62 181 SER A N 1
ATOM 1429 C CA . SER A 1 181 ? 36.409 -21.946 -70.054 1.00 71.62 181 SER A CA 1
ATOM 1430 C C . SER A 1 181 ? 35.093 -21.244 -69.709 1.00 71.62 181 SER A C 1
ATOM 1432 O O . SER A 1 181 ? 34.404 -21.648 -68.774 1.00 71.62 181 SER A O 1
ATOM 1434 N N . LEU A 1 182 ? 34.677 -20.270 -70.524 1.00 72.81 182 LEU A N 1
ATOM 1435 C CA . LEU A 1 182 ? 33.412 -19.551 -70.342 1.00 72.81 182 LEU A CA 1
ATOM 1436 C C . LEU A 1 182 ? 32.190 -20.467 -70.489 1.00 72.81 182 LEU A C 1
ATOM 1438 O O . LEU A 1 182 ? 31.208 -20.309 -69.768 1.00 72.81 182 LEU A O 1
ATOM 1442 N N . VAL A 1 183 ? 32.232 -21.458 -71.385 1.00 75.94 183 VAL A N 1
ATOM 1443 C CA . VAL A 1 183 ? 31.160 -22.460 -71.516 1.00 75.94 183 VAL A CA 1
ATOM 1444 C C . VAL A 1 183 ? 31.072 -23.341 -70.265 1.00 75.94 183 VAL A C 1
ATOM 1446 O O . VAL A 1 183 ? 29.965 -23.615 -69.800 1.00 75.94 183 VAL A O 1
ATOM 1449 N N . ALA A 1 184 ? 32.204 -23.751 -69.686 1.00 78.19 184 ALA A N 1
ATOM 1450 C CA . ALA A 1 184 ? 32.224 -24.518 -68.440 1.00 78.19 184 ALA A CA 1
ATOM 1451 C C . ALA A 1 184 ? 31.694 -23.697 -67.248 1.00 78.19 184 ALA A C 1
ATOM 1453 O O . ALA A 1 184 ? 30.868 -24.193 -66.476 1.00 78.19 184 ALA A O 1
ATOM 1454 N N . GLU A 1 185 ? 32.086 -22.424 -67.138 1.00 80.75 185 GLU A N 1
ATOM 1455 C CA . GLU A 1 185 ? 31.541 -21.500 -66.137 1.00 80.75 185 GLU A CA 1
ATOM 1456 C C . GLU A 1 185 ? 30.039 -21.270 -66.327 1.00 80.75 185 GLU A C 1
ATOM 1458 O O . GLU A 1 185 ? 29.281 -21.338 -65.361 1.00 80.75 185 GLU A O 1
ATOM 1463 N N . LEU A 1 186 ? 29.569 -21.092 -67.565 1.00 78.44 186 LEU A N 1
ATOM 1464 C CA . LEU A 1 186 ? 28.147 -20.924 -67.865 1.00 78.44 186 LEU A CA 1
ATOM 1465 C C . LEU A 1 186 ? 27.329 -22.161 -67.466 1.00 78.44 186 LEU A C 1
ATOM 1467 O O . LEU A 1 186 ? 26.216 -22.027 -66.953 1.00 78.44 186 LEU A O 1
ATOM 1471 N N . ILE A 1 187 ? 27.863 -23.367 -67.678 1.00 84.25 187 ILE A N 1
ATOM 1472 C CA . ILE A 1 187 ? 27.229 -24.615 -67.229 1.00 84.25 187 ILE A CA 1
ATOM 1473 C C . ILE A 1 187 ? 27.168 -24.654 -65.696 1.00 84.25 187 ILE A C 1
ATOM 1475 O O . ILE A 1 187 ? 26.103 -24.927 -65.144 1.00 84.25 187 ILE A O 1
ATOM 1479 N N . SER A 1 188 ? 28.260 -24.306 -65.009 1.00 83.75 188 SER A N 1
ATOM 1480 C CA . SER A 1 188 ? 28.310 -24.228 -63.541 1.00 83.75 188 SER A CA 1
ATOM 1481 C C . SER A 1 188 ? 27.294 -23.225 -62.976 1.00 83.75 188 SER A C 1
ATOM 1483 O O . SER A 1 188 ? 26.523 -23.552 -62.072 1.00 83.75 188 SER A O 1
ATOM 1485 N N . VAL A 1 189 ? 27.202 -22.029 -63.565 1.00 83.25 189 VAL A N 1
ATOM 1486 C CA . VAL A 1 189 ? 26.225 -20.999 -63.177 1.00 83.25 189 VAL A CA 1
ATOM 1487 C C . VAL A 1 189 ? 24.790 -21.469 -63.418 1.00 83.25 189 VAL A C 1
ATOM 1489 O O . VAL A 1 189 ? 23.922 -21.236 -62.579 1.00 83.25 189 VAL A O 1
ATOM 1492 N N . ARG A 1 190 ? 24.516 -22.180 -64.519 1.00 81.44 190 ARG A N 1
ATOM 1493 C CA . ARG A 1 190 ? 23.180 -22.741 -64.790 1.00 81.44 190 ARG A CA 1
ATOM 1494 C C . ARG A 1 190 ? 22.769 -23.801 -63.771 1.00 81.44 190 ARG A C 1
ATOM 1496 O O . ARG A 1 190 ? 21.601 -23.826 -63.389 1.00 81.44 190 ARG A O 1
ATOM 1503 N N . VAL A 1 191 ? 23.702 -24.641 -63.321 1.00 87.69 191 VAL A N 1
ATOM 1504 C CA . VAL A 1 191 ? 23.447 -25.630 -62.259 1.00 87.69 191 VAL A CA 1
ATOM 1505 C C . VAL A 1 191 ? 23.158 -24.926 -60.933 1.00 87.69 191 VAL A C 1
ATOM 1507 O O . VAL A 1 191 ? 22.156 -25.233 -60.293 1.00 87.69 191 VAL A O 1
ATOM 1510 N N . LYS A 1 192 ? 23.966 -23.924 -60.559 1.00 85.62 192 LYS A N 1
ATOM 1511 C CA . LYS A 1 192 ? 23.736 -23.124 -59.343 1.00 85.62 192 LYS A CA 1
ATOM 1512 C C . LYS A 1 192 ? 22.398 -22.383 -59.376 1.00 85.62 192 LYS A C 1
ATOM 1514 O O . LYS A 1 192 ? 21.691 -22.367 -58.375 1.00 85.62 192 LYS A O 1
ATOM 1519 N N . ARG A 1 193 ? 22.021 -21.814 -60.526 1.00 82.81 193 ARG A N 1
ATOM 1520 C CA . ARG A 1 193 ? 20.724 -21.147 -60.704 1.00 82.81 193 ARG A CA 1
ATOM 1521 C C . ARG A 1 193 ? 19.561 -22.117 -60.504 1.00 82.81 193 ARG A C 1
ATOM 1523 O O . ARG A 1 193 ? 18.632 -21.774 -59.789 1.00 82.81 193 ARG A O 1
ATOM 1530 N N . ARG A 1 194 ? 19.637 -23.325 -61.074 1.00 85.12 194 ARG A N 1
ATOM 1531 C CA . ARG A 1 194 ? 18.596 -24.348 -60.891 1.00 85.12 194 ARG A CA 1
ATOM 1532 C C . ARG A 1 194 ? 18.450 -24.749 -59.420 1.00 85.12 194 ARG A C 1
ATOM 1534 O O . ARG A 1 194 ? 17.336 -24.799 -58.924 1.00 85.12 194 ARG A O 1
ATOM 1541 N N . ALA A 1 195 ? 19.563 -24.959 -58.716 1.00 86.94 195 ALA A N 1
ATOM 1542 C CA . ALA A 1 195 ? 19.534 -25.280 -57.287 1.00 86.94 195 ALA A CA 1
ATOM 1543 C C . ALA A 1 195 ? 18.918 -24.146 -56.442 1.00 86.94 195 ALA A C 1
ATOM 1545 O O . ALA A 1 195 ? 18.194 -24.409 -55.486 1.00 86.94 195 ALA A O 1
ATOM 1546 N N . LEU A 1 196 ? 19.174 -22.885 -56.809 1.00 87.38 196 LEU A N 1
ATOM 1547 C CA . LEU A 1 196 ? 18.568 -21.727 -56.150 1.00 87.38 196 LEU A CA 1
ATOM 1548 C C . LEU A 1 196 ? 17.061 -21.621 -56.438 1.00 87.38 196 LEU A C 1
ATOM 1550 O O . LEU A 1 196 ? 16.293 -21.326 -55.530 1.00 87.38 196 LEU A O 1
ATOM 1554 N N . GLU A 1 197 ? 16.637 -21.877 -57.679 1.00 87.06 197 GLU A N 1
ATOM 1555 C CA . GLU A 1 197 ? 15.222 -21.897 -58.080 1.00 87.06 197 GLU A CA 1
ATOM 1556 C C . GLU A 1 197 ? 14.446 -23.000 -57.338 1.00 87.06 197 GLU A C 1
ATOM 1558 O O . GLU A 1 197 ? 13.376 -22.731 -56.798 1.00 87.06 197 GLU A O 1
ATOM 1563 N N . GLU A 1 198 ? 15.012 -24.206 -57.228 1.00 90.69 198 GLU A N 1
ATOM 1564 C CA . GLU A 1 198 ? 14.436 -25.314 -56.447 1.00 90.69 198 GLU A CA 1
ATOM 1565 C C . GLU A 1 198 ? 14.365 -24.986 -54.945 1.00 90.69 198 GLU A C 1
ATOM 1567 O O . GLU A 1 198 ? 13.369 -25.289 -54.285 1.00 90.69 198 GLU A O 1
ATOM 1572 N N . GLY A 1 199 ? 15.393 -24.325 -54.400 1.00 87.75 199 GLY A N 1
ATOM 1573 C CA . GLY A 1 199 ? 15.403 -23.863 -53.011 1.00 87.75 199 GLY A CA 1
ATOM 1574 C C . GLY A 1 199 ? 14.318 -22.822 -52.723 1.00 87.75 199 GLY A C 1
ATOM 1575 O O . GLY A 1 199 ? 13.615 -22.934 -51.719 1.00 87.75 199 GLY A O 1
ATOM 1576 N N . LEU A 1 200 ? 14.142 -21.854 -53.627 1.00 87.19 200 LEU A N 1
ATOM 1577 C CA . LEU A 1 200 ? 13.117 -20.816 -53.517 1.00 87.19 200 LEU A CA 1
ATOM 1578 C C . LEU A 1 200 ? 11.703 -21.409 -53.585 1.00 87.19 200 LEU A C 1
ATOM 1580 O O . LEU A 1 200 ? 10.821 -20.979 -52.844 1.00 87.19 200 LEU A O 1
ATOM 1584 N N . GLU A 1 201 ? 11.479 -22.391 -54.458 1.00 90.38 201 GLU A N 1
ATOM 1585 C CA . GLU A 1 201 ? 10.168 -23.031 -54.587 1.00 90.38 201 GLU A CA 1
ATOM 1586 C C . GLU A 1 201 ? 9.815 -23.837 -53.333 1.00 90.38 201 GLU A C 1
ATOM 1588 O O . GLU A 1 201 ? 8.716 -23.703 -52.797 1.00 90.38 201 GLU A O 1
ATOM 1593 N N . LYS A 1 202 ? 10.785 -24.564 -52.768 1.00 92.31 202 LYS A N 1
ATOM 1594 C CA . LYS A 1 202 ? 10.601 -25.256 -51.488 1.00 92.31 202 LYS A CA 1
ATOM 1595 C C . LYS A 1 202 ? 10.294 -24.280 -50.347 1.00 92.31 202 LYS A C 1
ATOM 1597 O O . LYS A 1 202 ? 9.436 -24.553 -49.512 1.00 92.31 202 LYS A O 1
ATOM 1602 N N . GLU A 1 203 ? 10.968 -23.132 -50.302 1.00 88.00 203 GLU A N 1
ATOM 1603 C CA . GLU A 1 203 ? 10.694 -22.102 -49.295 1.00 88.00 203 GLU A CA 1
ATOM 1604 C C . GLU A 1 203 ? 9.275 -21.528 -49.452 1.00 88.00 203 GLU A C 1
ATOM 1606 O O . GLU A 1 203 ? 8.551 -21.393 -48.462 1.00 88.00 203 GLU A O 1
ATOM 1611 N N . ARG A 1 204 ? 8.820 -21.291 -50.689 1.00 87.00 204 ARG A N 1
ATOM 1612 C CA . ARG A 1 204 ? 7.442 -20.862 -50.979 1.00 87.00 204 ARG A CA 1
ATOM 1613 C C . ARG A 1 204 ? 6.404 -21.877 -50.520 1.00 87.00 204 ARG A C 1
ATOM 1615 O O . ARG A 1 204 ? 5.422 -21.474 -49.900 1.00 87.00 204 ARG A O 1
ATOM 1622 N N . GLU A 1 205 ? 6.630 -23.165 -50.764 1.00 92.12 205 GLU A N 1
ATOM 1623 C CA . GLU A 1 205 ? 5.744 -24.231 -50.285 1.00 92.12 205 GLU A CA 1
ATOM 1624 C C . GLU A 1 205 ? 5.659 -24.241 -48.753 1.00 92.12 205 GLU A C 1
ATOM 1626 O O . GLU A 1 205 ? 4.562 -24.292 -48.195 1.00 92.12 205 GLU A O 1
ATOM 1631 N N . THR A 1 206 ? 6.793 -24.105 -48.054 1.00 90.31 206 THR A N 1
ATOM 1632 C CA . THR A 1 206 ? 6.789 -24.040 -46.581 1.00 90.31 206 THR A CA 1
ATOM 1633 C C . THR A 1 206 ? 6.086 -22.792 -46.048 1.00 90.31 206 THR A C 1
ATOM 1635 O O . THR A 1 206 ? 5.388 -22.859 -45.036 1.00 90.31 206 THR A O 1
ATOM 1638 N N . HIS A 1 207 ? 6.221 -21.652 -46.730 1.00 87.69 207 HIS A N 1
ATOM 1639 C CA . HIS A 1 207 ? 5.532 -20.425 -46.346 1.00 87.69 207 HIS A CA 1
ATOM 1640 C C . HIS A 1 207 ? 4.020 -20.533 -46.579 1.00 87.69 207 HIS A C 1
ATOM 1642 O O . HIS A 1 207 ? 3.241 -20.107 -45.730 1.00 87.69 207 HIS A O 1
ATOM 1648 N N . ALA A 1 208 ? 3.595 -21.155 -47.683 1.00 90.94 208 ALA A N 1
ATOM 1649 C CA . ALA A 1 208 ? 2.186 -21.420 -47.961 1.00 90.94 208 ALA A CA 1
ATOM 1650 C C . ALA A 1 208 ? 1.557 -22.347 -46.905 1.00 90.94 208 ALA A C 1
ATOM 1652 O O . ALA A 1 208 ? 0.447 -22.088 -46.447 1.00 90.94 208 ALA A O 1
ATOM 1653 N N . GLN A 1 209 ? 2.282 -23.380 -46.458 1.00 92.56 209 GLN A N 1
ATOM 1654 C CA . GLN A 1 209 ? 1.829 -24.254 -45.369 1.00 92.56 209 GLN A CA 1
ATOM 1655 C C . GLN A 1 209 ? 1.646 -23.487 -44.053 1.00 92.56 209 GLN A C 1
ATOM 1657 O O . GLN A 1 209 ? 0.589 -23.592 -43.438 1.00 92.56 209 GLN A O 1
ATOM 1662 N N . ARG A 1 210 ? 2.623 -22.656 -43.663 1.00 91.50 210 ARG A N 1
ATOM 1663 C CA . ARG A 1 210 ? 2.522 -21.822 -42.451 1.00 91.50 210 ARG A CA 1
ATOM 1664 C C . ARG A 1 210 ? 1.397 -20.796 -42.527 1.00 91.50 210 ARG A C 1
ATOM 1666 O O . ARG A 1 210 ? 0.743 -20.537 -41.526 1.00 91.50 210 ARG A O 1
ATOM 1673 N N . MET A 1 211 ? 1.163 -20.206 -43.700 1.00 87.38 211 MET A N 1
ATOM 1674 C CA . MET A 1 211 ? 0.042 -19.285 -43.891 1.00 87.38 211 MET A CA 1
ATOM 1675 C C . MET A 1 211 ? -1.303 -19.975 -43.657 1.00 87.38 211 MET A C 1
ATOM 1677 O O . MET A 1 211 ? -2.142 -19.415 -42.961 1.00 87.38 211 MET A O 1
ATOM 1681 N N . ASN A 1 212 ? -1.483 -21.190 -44.182 1.00 91.19 212 ASN A N 1
ATOM 1682 C CA . ASN A 1 212 ? -2.710 -21.958 -43.971 1.00 91.19 212 ASN A CA 1
ATOM 1683 C C . ASN A 1 212 ? -2.898 -22.355 -42.497 1.00 91.19 212 ASN A C 1
ATOM 1685 O O . ASN A 1 212 ? -4.021 -22.345 -42.000 1.00 91.19 212 ASN A O 1
ATOM 1689 N N . GLU A 1 213 ? -1.812 -22.682 -41.791 1.00 92.88 213 GLU A N 1
ATOM 1690 C CA . GLU A 1 213 ? -1.842 -22.998 -40.356 1.00 92.88 213 GLU A CA 1
ATOM 1691 C C . GLU A 1 213 ? -2.282 -21.783 -39.526 1.00 92.88 213 GLU A C 1
ATOM 1693 O O . GLU A 1 213 ? -3.244 -21.870 -38.766 1.00 92.88 213 GLU A O 1
ATOM 1698 N N . VAL A 1 214 ? -1.678 -20.614 -39.767 1.00 88.69 214 VAL A N 1
ATOM 1699 C CA . VAL A 1 214 ? -2.069 -19.357 -39.105 1.00 88.69 214 VAL A CA 1
ATOM 1700 C C . VAL A 1 214 ? -3.507 -18.957 -39.448 1.00 88.69 214 VAL A C 1
ATOM 1702 O O . VAL A 1 214 ? -4.224 -18.431 -38.598 1.00 88.69 214 VAL A O 1
ATOM 1705 N N . GLU A 1 215 ? -3.960 -19.192 -40.680 1.00 90.81 215 GLU A N 1
ATOM 1706 C CA . GLU A 1 215 ? -5.344 -18.914 -41.076 1.00 90.81 215 GLU A CA 1
ATOM 1707 C C . GLU A 1 215 ? -6.344 -19.827 -40.346 1.00 90.81 215 GLU A C 1
ATOM 1709 O O . GLU A 1 215 ? -7.405 -19.354 -39.928 1.00 90.81 215 GLU A O 1
ATOM 1714 N N . SER A 1 216 ? -5.980 -21.093 -40.113 1.00 91.75 216 SER A N 1
ATOM 1715 C CA . SER A 1 216 ? -6.759 -22.025 -39.291 1.00 91.75 216 SER A CA 1
ATOM 1716 C C . SER A 1 216 ? -6.833 -21.559 -37.836 1.00 91.75 216 SER A C 1
ATOM 1718 O O . SER A 1 216 ? -7.933 -21.416 -37.305 1.00 91.75 216 SER A O 1
ATOM 1720 N N . GLU A 1 217 ? -5.698 -21.226 -37.215 1.00 93.12 217 GLU A N 1
ATOM 1721 C CA . GLU A 1 217 ? -5.657 -20.723 -35.833 1.00 93.12 217 GLU A CA 1
ATOM 1722 C C . GLU A 1 217 ? -6.460 -19.422 -35.672 1.00 93.12 217 GLU A C 1
ATOM 1724 O O . GLU A 1 217 ? -7.212 -19.246 -34.712 1.00 93.12 217 GLU A O 1
ATOM 1729 N N . LEU A 1 218 ? -6.374 -18.509 -36.647 1.00 88.50 218 LEU A N 1
ATOM 1730 C CA . LEU A 1 218 ? -7.180 -17.286 -36.659 1.00 88.50 218 LEU A CA 1
ATOM 1731 C C . LEU A 1 218 ? -8.682 -17.573 -36.752 1.00 88.50 218 LEU A C 1
ATOM 1733 O O . LEU A 1 218 ? -9.484 -16.795 -36.225 1.00 88.50 218 LEU A O 1
ATOM 1737 N N . SER A 1 219 ? -9.078 -18.644 -37.441 1.00 91.44 219 SER A N 1
ATOM 1738 C CA . SER A 1 219 ? -10.479 -19.055 -37.515 1.00 91.44 219 SER A CA 1
ATOM 1739 C C . SER A 1 219 ? -10.980 -19.573 -36.164 1.00 91.44 219 SER A C 1
ATOM 1741 O O . SER A 1 219 ? -12.041 -19.132 -35.715 1.00 91.44 219 SER A O 1
ATOM 1743 N N . ASP A 1 220 ? -10.173 -20.365 -35.456 1.00 90.88 220 ASP A N 1
ATOM 1744 C CA . ASP A 1 220 ? -10.504 -20.888 -34.128 1.00 90.88 220 ASP A CA 1
ATOM 1745 C C . ASP A 1 220 ? -10.651 -19.747 -33.112 1.00 90.88 220 ASP A C 1
ATOM 1747 O O . ASP A 1 220 ? -11.696 -19.613 -32.469 1.00 90.88 220 ASP A O 1
ATOM 1751 N N . VAL A 1 221 ? -9.688 -18.820 -33.074 1.00 87.69 221 VAL A N 1
ATOM 1752 C CA . VAL A 1 221 ? -9.732 -17.639 -32.190 1.00 87.69 221 VAL A CA 1
ATOM 1753 C C . VAL A 1 221 ? -10.965 -16.767 -32.460 1.00 87.69 221 VAL A C 1
ATOM 1755 O O . VAL A 1 221 ? -11.561 -16.209 -31.534 1.00 87.69 221 VAL A O 1
ATOM 1758 N N . ARG A 1 222 ? -11.402 -16.640 -33.722 1.00 89.38 222 ARG A N 1
ATOM 1759 C CA . ARG A 1 222 ? -12.642 -15.912 -34.048 1.00 89.38 222 ARG A CA 1
ATOM 1760 C C . ARG A 1 222 ? -13.873 -16.587 -33.453 1.00 89.38 222 ARG A C 1
ATOM 1762 O O . ARG A 1 222 ? -14.748 -15.874 -32.959 1.00 89.38 222 ARG A O 1
ATOM 1769 N N . THR A 1 223 ? -13.943 -17.918 -33.490 1.00 90.75 223 THR A N 1
ATOM 1770 C CA . THR A 1 223 ? -15.069 -18.656 -32.900 1.00 90.75 223 THR A CA 1
ATOM 1771 C C . THR A 1 223 ? -15.084 -18.536 -31.378 1.00 90.75 223 THR A C 1
ATOM 1773 O O . THR A 1 223 ? -16.131 -18.228 -30.809 1.00 90.75 223 THR A O 1
ATOM 1776 N N . GLU A 1 224 ? -13.928 -18.646 -30.716 1.00 90.12 224 GLU A N 1
ATOM 1777 C CA . GLU A 1 224 ? -13.819 -18.454 -29.266 1.00 90.12 224 GLU A CA 1
ATOM 1778 C C . GLU A 1 224 ? -14.243 -17.046 -28.844 1.00 90.12 224 GLU A C 1
ATOM 1780 O O . GLU A 1 224 ? -15.022 -16.885 -27.902 1.00 90.12 224 GLU A O 1
ATOM 1785 N N . ARG A 1 225 ? -13.813 -16.017 -29.588 1.00 87.88 225 ARG A N 1
ATOM 1786 C CA . ARG A 1 225 ? -14.229 -14.631 -29.338 1.00 87.88 225 ARG A CA 1
ATOM 1787 C C . ARG A 1 225 ? -15.745 -14.464 -29.430 1.00 87.88 225 ARG A C 1
ATOM 1789 O O . ARG A 1 225 ? -16.322 -13.712 -28.650 1.00 87.88 225 ARG A O 1
ATOM 1796 N N . GLN A 1 226 ? -16.394 -15.145 -30.373 1.00 89.44 226 GLN A N 1
ATOM 1797 C CA . GLN A 1 226 ? -17.847 -15.089 -30.525 1.00 89.44 226 GLN A CA 1
ATOM 1798 C C . GLN A 1 226 ? -18.564 -15.766 -29.348 1.00 89.44 226 GLN A C 1
ATOM 1800 O O . GLN A 1 226 ? -19.520 -15.205 -28.818 1.00 89.44 226 GLN A O 1
ATOM 1805 N N . VAL A 1 227 ? -18.071 -16.922 -28.889 1.00 91.56 227 VAL A N 1
ATOM 1806 C CA . VAL A 1 227 ? -18.611 -17.618 -27.705 1.00 91.56 227 VAL A CA 1
ATOM 1807 C C . VAL A 1 227 ? -18.440 -16.774 -26.438 1.00 91.56 227 VAL A C 1
ATOM 1809 O O . VAL A 1 227 ? -19.366 -16.675 -25.630 1.00 91.56 227 VAL A O 1
ATOM 1812 N N . LEU A 1 228 ? -17.279 -16.137 -26.267 1.00 87.06 228 LEU A N 1
ATOM 1813 C CA . LEU A 1 228 ? -17.020 -15.234 -25.145 1.00 87.06 228 LEU A CA 1
ATOM 1814 C C . LEU A 1 228 ? -17.904 -13.985 -25.187 1.00 87.06 228 LEU A C 1
ATOM 1816 O O . LEU A 1 228 ? -18.390 -13.570 -24.140 1.00 87.06 228 LEU A O 1
ATOM 1820 N N . GLY A 1 229 ? -18.164 -13.428 -26.374 1.00 89.44 229 GLY A N 1
ATOM 1821 C CA . GLY A 1 229 ? -19.080 -12.297 -26.545 1.00 89.44 229 GLY A CA 1
ATOM 1822 C C . GLY A 1 229 ? -20.490 -12.610 -26.043 1.00 89.44 229 GLY A C 1
ATOM 1823 O O . GLY A 1 229 ? -21.017 -11.878 -25.211 1.00 89.44 229 GLY A O 1
ATOM 1824 N N . VAL A 1 230 ? -21.052 -13.755 -26.448 1.00 92.19 230 VAL A N 1
ATOM 1825 C CA . VAL A 1 230 ? -22.381 -14.193 -25.979 1.00 92.19 230 VAL A CA 1
ATOM 1826 C C . VAL A 1 230 ? -22.395 -14.397 -24.459 1.00 92.19 230 VAL A C 1
ATOM 1828 O O . VAL A 1 230 ? -23.337 -13.988 -23.788 1.00 92.19 230 VAL A O 1
ATOM 1831 N N . ARG A 1 231 ? -21.335 -14.984 -23.884 1.00 89.50 231 ARG A N 1
ATOM 1832 C CA . ARG A 1 231 ? -21.217 -15.134 -22.422 1.00 89.50 231 ARG A CA 1
ATOM 1833 C C . ARG A 1 231 ? -21.176 -13.791 -21.695 1.00 89.50 231 ARG A C 1
ATOM 1835 O O . ARG A 1 231 ? -21.796 -13.654 -20.642 1.00 89.50 231 ARG A O 1
ATOM 1842 N N . PHE A 1 232 ? -20.456 -12.817 -22.242 1.00 84.44 232 PHE A N 1
ATOM 1843 C CA . PHE A 1 232 ? -20.367 -11.483 -21.660 1.00 84.44 232 PHE A CA 1
ATOM 1844 C C . PHE A 1 232 ? -21.732 -10.788 -21.647 1.00 84.44 232 PHE A C 1
ATOM 1846 O O . PHE A 1 232 ? -22.135 -10.280 -20.605 1.00 84.44 232 PHE A O 1
ATOM 1853 N N . GLU A 1 233 ? -22.476 -10.852 -22.754 1.00 89.06 233 GLU A N 1
ATOM 1854 C CA . GLU A 1 233 ? -23.841 -10.315 -22.836 1.00 89.06 233 GLU A CA 1
ATOM 1855 C C . GLU A 1 233 ? -24.762 -10.961 -21.789 1.00 89.06 233 GLU A C 1
ATOM 1857 O O . GLU A 1 233 ? -25.432 -10.250 -21.041 1.00 89.06 233 GLU A O 1
ATOM 1862 N N . THR A 1 234 ? -24.720 -12.292 -21.634 1.00 90.12 234 THR A N 1
ATOM 1863 C CA . THR A 1 234 ? -25.537 -12.977 -20.614 1.00 90.12 234 THR A CA 1
ATOM 1864 C C . THR A 1 234 ? -25.186 -12.559 -19.185 1.00 90.12 234 THR A C 1
ATOM 1866 O O . THR A 1 234 ? -26.083 -12.328 -18.376 1.00 90.12 234 THR A O 1
ATOM 1869 N N . LEU A 1 235 ? -23.896 -12.407 -18.867 1.00 87.25 235 LEU A N 1
ATOM 1870 C CA . LEU A 1 235 ? -23.458 -11.963 -17.540 1.00 87.25 235 LEU A CA 1
ATOM 1871 C C . LEU A 1 235 ? -23.839 -10.505 -17.274 1.00 87.25 235 LEU A C 1
ATOM 1873 O O . LEU A 1 235 ? -24.193 -10.153 -16.150 1.00 87.25 235 LEU A O 1
ATOM 1877 N N . GLN A 1 236 ? -23.793 -9.656 -18.300 1.00 87.56 236 GLN A N 1
ATOM 1878 C CA . GLN A 1 236 ? -24.200 -8.261 -18.191 1.00 87.56 236 GLN A CA 1
ATOM 1879 C C . GLN A 1 236 ? -25.702 -8.141 -17.896 1.00 87.56 236 GLN A C 1
ATOM 1881 O O . GLN A 1 236 ? -26.095 -7.373 -17.018 1.00 87.56 236 GLN A O 1
ATOM 1886 N N . GLU A 1 237 ? -26.539 -8.940 -18.563 1.00 90.38 237 GLU A N 1
ATOM 1887 C CA . GLU A 1 237 ? -27.974 -9.012 -18.266 1.00 90.38 237 GLU A CA 1
ATOM 1888 C C . GLU A 1 237 ? -28.255 -9.538 -16.851 1.00 90.38 237 GLU A C 1
ATOM 1890 O O . GLU A 1 237 ? -29.173 -9.062 -16.180 1.00 90.38 237 GLU A O 1
ATOM 1895 N N . GLU A 1 238 ? -27.476 -10.515 -16.372 1.00 90.06 238 GLU A N 1
ATOM 1896 C CA . GLU A 1 238 ? -27.577 -10.998 -14.993 1.00 90.06 238 GLU A CA 1
ATOM 1897 C C . GLU A 1 238 ? -27.216 -9.926 -13.970 1.00 90.06 238 GLU A C 1
ATOM 1899 O O . GLU A 1 238 ? -27.962 -9.723 -13.008 1.00 90.06 238 GLU A O 1
ATOM 1904 N N . HIS A 1 239 ? -26.132 -9.194 -14.215 1.00 89.44 239 HIS A N 1
ATOM 1905 C CA . HIS A 1 239 ? -25.691 -8.116 -13.345 1.00 89.44 239 HIS A CA 1
ATOM 1906 C C . HIS A 1 239 ? -26.716 -6.978 -13.259 1.00 89.44 239 HIS A C 1
ATOM 1908 O O . HIS A 1 239 ? -27.043 -6.530 -12.160 1.00 89.44 239 HIS A O 1
ATOM 1914 N N . GLU A 1 240 ? -27.272 -6.533 -14.391 1.00 88.38 240 GLU A N 1
ATOM 1915 C CA . GLU A 1 240 ? -28.303 -5.485 -14.394 1.00 88.38 240 GLU A CA 1
ATOM 1916 C C . GLU A 1 240 ? -29.578 -5.934 -13.663 1.00 88.38 240 GLU A C 1
ATOM 1918 O O . GLU A 1 240 ? -30.205 -5.147 -12.950 1.00 88.38 240 GLU A O 1
ATOM 1923 N N . ARG A 1 241 ? -29.929 -7.223 -13.746 1.00 91.50 241 ARG A N 1
ATOM 1924 C CA . ARG A 1 241 ? -31.059 -7.784 -12.994 1.00 91.50 241 ARG A CA 1
ATOM 1925 C C . ARG A 1 241 ? -30.808 -7.788 -11.487 1.00 91.50 241 ARG A C 1
ATOM 1927 O O . ARG A 1 241 ? -31.688 -7.396 -10.723 1.00 91.50 241 ARG A O 1
ATOM 1934 N N . GLU A 1 242 ? -29.622 -8.211 -11.050 1.00 90.44 242 GLU A N 1
ATOM 1935 C CA . GLU A 1 242 ? -29.240 -8.178 -9.631 1.00 90.44 242 GLU A CA 1
ATOM 1936 C C . GLU A 1 242 ? -29.190 -6.751 -9.083 1.00 90.44 242 GLU A C 1
ATOM 1938 O O . GLU A 1 242 ? -29.704 -6.481 -7.996 1.00 90.44 242 GLU A O 1
ATOM 1943 N N . LYS A 1 243 ? -28.632 -5.821 -9.859 1.00 89.69 243 LYS A N 1
ATOM 1944 C CA . LYS A 1 243 ? -28.595 -4.398 -9.522 1.00 89.69 243 LYS A CA 1
ATOM 1945 C C . LYS A 1 243 ? -29.999 -3.816 -9.357 1.00 89.69 243 LYS A C 1
ATOM 1947 O O . LYS A 1 243 ? -30.229 -3.082 -8.398 1.00 89.69 243 LYS A O 1
ATOM 1952 N N . GLY A 1 244 ? -30.940 -4.183 -10.230 1.00 89.81 244 GLY A N 1
ATOM 1953 C CA . GLY A 1 244 ? -32.351 -3.809 -10.099 1.00 89.81 244 GLY A CA 1
ATOM 1954 C C . GLY A 1 244 ? -32.967 -4.280 -8.777 1.00 89.81 244 GLY A C 1
ATOM 1955 O O . GLY A 1 244 ? -33.531 -3.474 -8.042 1.00 89.81 244 GLY A O 1
ATOM 1956 N N . MET A 1 245 ? -32.772 -5.554 -8.415 1.00 91.94 245 MET A N 1
ATOM 1957 C CA . MET A 1 245 ? -33.271 -6.102 -7.142 1.00 91.94 245 MET A CA 1
ATOM 1958 C C . MET A 1 245 ? -32.648 -5.415 -5.916 1.00 91.94 245 MET A C 1
ATOM 1960 O O . MET A 1 245 ? -33.321 -5.192 -4.909 1.00 91.94 245 MET A O 1
ATOM 1964 N N . LEU A 1 246 ? -31.359 -5.069 -5.981 1.00 89.88 246 LEU A N 1
ATOM 1965 C CA . LEU A 1 246 ? -30.684 -4.345 -4.903 1.00 89.88 246 LEU A CA 1
ATOM 1966 C C . LEU A 1 246 ? -31.206 -2.912 -4.757 1.00 89.88 246 LEU A C 1
ATOM 1968 O O . LEU A 1 246 ? -31.383 -2.459 -3.628 1.00 89.88 246 LEU A O 1
ATOM 1972 N N . LEU A 1 247 ? -31.487 -2.217 -5.864 1.00 89.12 247 LEU A N 1
ATOM 1973 C CA . LEU A 1 247 ? -32.072 -0.872 -5.839 1.00 89.12 247 LEU A CA 1
ATOM 1974 C C . LEU A 1 247 ? -33.461 -0.871 -5.192 1.00 89.12 247 LEU A C 1
ATOM 1976 O O . LEU A 1 247 ? -33.712 -0.045 -4.317 1.00 89.12 247 LEU A O 1
ATOM 1980 N N . GLU A 1 248 ? -34.319 -1.836 -5.533 1.00 92.75 248 GLU A N 1
ATOM 1981 C CA . GLU A 1 248 ? -35.621 -2.006 -4.869 1.00 92.75 248 GLU A CA 1
ATOM 1982 C C . GLU A 1 248 ? -35.462 -2.261 -3.363 1.00 92.75 248 GLU A C 1
ATOM 1984 O O . GLU A 1 248 ? -36.191 -1.703 -2.543 1.00 92.75 248 GLU A O 1
ATOM 1989 N N . ARG A 1 249 ? -34.465 -3.063 -2.962 1.00 91.31 249 ARG A N 1
ATOM 1990 C CA . ARG A 1 249 ? -34.205 -3.329 -1.542 1.00 91.31 249 ARG A CA 1
ATOM 1991 C C . ARG A 1 249 ? -33.715 -2.093 -0.787 1.00 91.31 249 ARG A C 1
ATOM 1993 O O . ARG A 1 249 ? -34.046 -1.942 0.390 1.00 91.31 249 ARG A O 1
ATOM 2000 N N . VAL A 1 250 ? -32.916 -1.244 -1.429 1.00 89.75 250 VAL A N 1
ATOM 2001 C CA . VAL A 1 250 ? -32.452 0.025 -0.851 1.00 89.75 250 VAL A CA 1
ATOM 2002 C C . VAL A 1 250 ? -33.625 0.979 -0.640 1.00 89.75 250 VAL A C 1
ATOM 2004 O O . VAL A 1 250 ? -33.699 1.587 0.425 1.00 89.75 250 VAL A O 1
ATOM 2007 N N . ASP A 1 251 ? -34.556 1.064 -1.592 1.00 91.31 251 ASP A N 1
ATOM 2008 C CA . ASP A 1 251 ? -35.746 1.917 -1.473 1.00 91.31 251 ASP A CA 1
ATOM 2009 C C . ASP A 1 251 ? -36.669 1.451 -0.331 1.00 91.31 251 ASP A C 1
ATOM 2011 O O . ASP A 1 251 ? -37.053 2.238 0.538 1.00 91.31 251 ASP A O 1
ATOM 2015 N N . GLU A 1 252 ? -36.906 0.139 -0.238 1.00 93.00 252 GLU A N 1
ATOM 2016 C CA . GLU A 1 252 ? -37.665 -0.478 0.857 1.00 93.00 252 GLU A CA 1
ATOM 2017 C C . GLU A 1 252 ? -37.033 -0.188 2.232 1.00 93.00 252 GLU A C 1
ATOM 2019 O O . GLU A 1 252 ? -37.712 0.226 3.175 1.00 93.00 252 GLU A O 1
ATOM 2024 N N . LEU A 1 253 ? -35.712 -0.355 2.359 1.00 91.44 253 LEU A N 1
ATOM 2025 C CA . LEU A 1 253 ? -34.996 -0.027 3.596 1.00 91.44 253 LEU A CA 1
ATOM 2026 C C . LEU A 1 253 ? -35.029 1.477 3.897 1.00 91.44 253 LEU A C 1
ATOM 2028 O O . LEU A 1 253 ? -35.143 1.860 5.062 1.00 91.44 253 LEU A O 1
ATOM 2032 N N . GLY A 1 254 ? -34.967 2.325 2.868 1.00 90.81 254 GLY A N 1
ATOM 2033 C CA . GLY A 1 254 ? -35.136 3.770 2.989 1.00 90.81 254 GLY A CA 1
ATOM 2034 C C . GLY A 1 254 ? -36.486 4.128 3.611 1.00 90.81 254 GLY A C 1
ATOM 2035 O O . GLY A 1 254 ? -36.528 4.871 4.594 1.00 90.81 254 GLY A O 1
ATOM 2036 N N . SER A 1 255 ? -37.573 3.524 3.120 1.00 92.31 255 SER A N 1
ATOM 2037 C CA . SER A 1 255 ? -38.916 3.701 3.685 1.00 92.31 255 SER A CA 1
ATOM 2038 C C . SER A 1 255 ? -38.983 3.264 5.155 1.00 92.31 255 SER A C 1
ATOM 2040 O O . SER A 1 255 ? -39.457 4.013 6.016 1.00 92.31 255 SER A O 1
ATOM 2042 N N . GLN A 1 256 ? -38.409 2.106 5.495 1.00 93.75 256 GLN A N 1
ATOM 2043 C CA . GLN A 1 256 ? -38.366 1.620 6.880 1.00 93.75 256 GLN A CA 1
ATOM 2044 C C . GLN A 1 256 ? -37.596 2.563 7.814 1.00 93.75 256 GLN A C 1
ATOM 2046 O O . GLN A 1 256 ? -38.058 2.842 8.922 1.00 93.75 256 GLN A O 1
ATOM 2051 N N . ILE A 1 257 ? -36.457 3.103 7.368 1.00 91.12 257 ILE A N 1
ATOM 2052 C CA . ILE A 1 257 ? -35.691 4.091 8.138 1.00 91.12 257 ILE A CA 1
ATOM 2053 C C . ILE A 1 257 ? -36.529 5.349 8.370 1.00 91.12 257 ILE A C 1
ATOM 2055 O O . ILE A 1 257 ? -36.551 5.853 9.492 1.00 91.12 257 ILE A O 1
ATOM 2059 N N . THR A 1 258 ? -37.245 5.847 7.356 1.00 92.19 258 THR A N 1
ATOM 2060 C CA . THR A 1 258 ? -38.096 7.035 7.530 1.00 92.19 258 THR A CA 1
ATOM 2061 C C . THR A 1 258 ? -39.208 6.812 8.555 1.00 92.19 258 THR A C 1
ATOM 2063 O O . THR A 1 258 ? -39.398 7.663 9.424 1.00 92.19 258 THR A O 1
ATOM 2066 N N . ASN A 1 259 ? -39.852 5.641 8.548 1.00 93.00 259 ASN A N 1
ATOM 2067 C CA . ASN A 1 259 ? -40.878 5.288 9.534 1.00 93.00 259 ASN A CA 1
ATOM 2068 C C . ASN A 1 259 ? -40.298 5.211 10.958 1.00 93.00 259 ASN A C 1
ATOM 2070 O O . ASN A 1 259 ? -40.836 5.807 11.893 1.00 93.00 259 ASN A O 1
ATOM 2074 N N . LEU A 1 260 ? -39.142 4.563 11.133 1.00 92.06 260 LEU A N 1
ATOM 2075 C CA . LEU A 1 260 ? -38.469 4.493 12.437 1.00 92.06 260 LEU A CA 1
ATOM 2076 C C . LEU A 1 260 ? -38.020 5.873 12.938 1.00 92.06 260 LEU A C 1
ATOM 2078 O O . LEU A 1 260 ? -38.071 6.155 14.136 1.00 92.06 260 LEU A O 1
ATOM 2082 N N . MET A 1 261 ? -37.594 6.756 12.033 1.00 89.12 261 MET A N 1
ATOM 2083 C CA . MET A 1 261 ? -37.241 8.136 12.370 1.00 89.12 261 MET A CA 1
ATOM 2084 C C . MET A 1 261 ? -38.458 8.918 12.873 1.00 89.12 261 MET A C 1
ATOM 2086 O O . MET A 1 261 ? -38.323 9.666 13.843 1.00 89.12 261 MET A O 1
ATOM 2090 N N . THR A 1 262 ? -39.638 8.719 12.274 1.00 92.38 262 THR A N 1
ATOM 2091 C CA . THR A 1 262 ? -40.880 9.334 12.766 1.00 92.38 262 THR A CA 1
ATOM 2092 C C . THR A 1 262 ? -41.281 8.805 14.144 1.00 92.38 262 THR A C 1
ATOM 2094 O O . THR A 1 262 ? -41.520 9.605 15.047 1.00 92.38 262 THR A O 1
ATOM 2097 N N . GLU A 1 263 ? -41.233 7.486 14.366 1.00 92.12 263 GLU A N 1
ATOM 2098 C CA . GLU A 1 263 ? -41.530 6.883 15.676 1.00 92.12 263 GLU A CA 1
ATOM 2099 C C . GLU A 1 263 ? -40.575 7.376 16.773 1.00 92.12 263 GLU A C 1
ATOM 2101 O O . GLU A 1 263 ? -40.985 7.641 17.909 1.00 92.12 263 GLU A O 1
ATOM 2106 N N . ARG A 1 264 ? -39.288 7.543 16.438 1.00 90.56 264 ARG A N 1
ATOM 2107 C CA . ARG A 1 264 ? -38.288 8.089 17.361 1.00 90.56 264 ARG A CA 1
ATOM 2108 C C . ARG A 1 264 ? -38.660 9.496 17.821 1.00 90.56 264 ARG A C 1
ATOM 2110 O O . ARG A 1 264 ? -38.522 9.784 19.010 1.00 90.56 264 ARG A O 1
ATOM 2117 N N . GLU A 1 265 ? -39.095 10.371 16.914 1.00 91.31 265 GLU A N 1
ATOM 2118 C CA . GLU A 1 265 ? -39.471 11.733 17.304 1.00 91.31 265 GLU A CA 1
ATOM 2119 C C . GLU A 1 265 ? -40.748 11.771 18.141 1.00 91.31 265 GLU A C 1
ATOM 2121 O O . GLU A 1 265 ? -40.792 12.479 19.147 1.00 91.31 265 GLU A O 1
ATOM 2126 N N . GLU A 1 266 ? -41.738 10.930 17.837 1.00 92.88 266 GLU A N 1
ATOM 2127 C CA . GLU A 1 266 ? -42.929 10.801 18.682 1.00 92.88 266 GLU A CA 1
ATOM 2128 C C . GLU A 1 266 ? -42.583 10.338 20.106 1.00 92.88 266 GLU A C 1
ATOM 2130 O O . GLU A 1 266 ? -43.103 10.865 21.099 1.00 92.88 266 GLU A O 1
ATOM 2135 N N . LEU A 1 267 ? -41.675 9.364 20.238 1.00 89.56 267 LEU A N 1
ATOM 2136 C CA . LEU A 1 267 ? -41.184 8.899 21.536 1.00 89.56 267 LEU A CA 1
ATOM 2137 C C . LEU A 1 267 ? -40.414 9.991 22.280 1.00 89.56 267 LEU A C 1
ATOM 2139 O O . LEU A 1 267 ? -40.587 10.137 23.494 1.00 89.56 267 LEU A O 1
ATOM 2143 N N . LYS A 1 268 ? -39.605 10.779 21.570 1.00 91.19 268 LYS A N 1
ATOM 2144 C CA . LYS A 1 268 ? -38.863 11.904 22.145 1.00 91.19 268 LYS A CA 1
ATOM 2145 C C . LYS A 1 268 ? -39.807 12.971 22.693 1.00 91.19 268 LYS A C 1
ATOM 2147 O O . LYS A 1 268 ? -39.642 13.397 23.834 1.00 91.19 268 LYS A O 1
ATOM 2152 N N . GLU A 1 269 ? -40.847 13.337 21.946 1.00 92.56 269 GLU A N 1
ATOM 2153 C CA . GLU A 1 269 ? -41.870 14.261 22.441 1.00 92.56 269 GLU A CA 1
ATOM 2154 C C . GLU A 1 269 ? -42.598 13.717 23.674 1.00 92.56 269 GLU A C 1
ATOM 2156 O O . GLU A 1 269 ? -42.859 14.449 24.631 1.00 92.56 269 GLU A O 1
ATOM 2161 N N . ARG A 1 270 ? -42.940 12.422 23.681 1.00 90.62 270 ARG A N 1
ATOM 2162 C CA . ARG A 1 270 ? -43.568 11.778 24.845 1.00 90.62 270 ARG A CA 1
ATOM 2163 C C . ARG A 1 270 ? -42.660 11.807 26.070 1.00 90.62 270 ARG A C 1
ATOM 2165 O O . ARG A 1 270 ? -43.154 12.047 27.171 1.00 90.62 270 ARG A O 1
ATOM 2172 N N . MET A 1 271 ? -41.365 11.574 25.882 1.00 88.88 271 MET A N 1
ATOM 2173 C CA . MET A 1 271 ? -40.374 11.631 26.951 1.00 88.88 271 MET A CA 1
ATOM 2174 C C . MET A 1 271 ? -40.273 13.043 27.531 1.00 88.88 271 MET A C 1
ATOM 2176 O O . MET A 1 271 ? -40.336 13.195 28.749 1.00 88.88 271 MET A O 1
ATOM 2180 N N . GLU A 1 272 ? -40.217 14.070 26.680 1.00 90.50 272 GLU A N 1
ATOM 2181 C CA . GLU A 1 272 ? -40.151 15.463 27.133 1.00 90.50 272 GLU A CA 1
ATOM 2182 C C . GLU A 1 272 ? -41.426 15.866 27.892 1.00 90.50 272 GLU A C 1
ATOM 2184 O O . GLU A 1 272 ? -41.353 16.436 28.980 1.00 90.50 272 GLU A O 1
ATOM 2189 N N . ARG A 1 273 ? -42.608 15.458 27.400 1.00 89.94 273 ARG A N 1
ATOM 2190 C CA . ARG A 1 273 ? -43.882 15.630 28.124 1.00 89.94 273 ARG A CA 1
ATOM 2191 C C . ARG A 1 273 ? -43.864 14.949 29.496 1.00 89.94 273 ARG A C 1
ATOM 2193 O O . ARG A 1 273 ? -44.339 15.521 30.476 1.00 89.94 273 ARG A O 1
ATOM 2200 N N . SER A 1 274 ? -43.319 13.735 29.582 1.00 84.50 274 SER A N 1
ATOM 2201 C CA . SER A 1 274 ? -43.196 13.010 30.851 1.00 84.50 274 SER A CA 1
ATOM 2202 C C . SER A 1 274 ? -42.230 13.701 31.813 1.00 84.50 274 SER A C 1
ATOM 2204 O O . SER A 1 274 ? -42.505 13.752 33.008 1.00 84.50 274 SER A O 1
ATOM 2206 N N . LYS A 1 275 ? -41.125 14.260 31.307 1.00 89.50 275 LYS A N 1
ATOM 2207 C CA . LYS A 1 275 ? -40.122 14.978 32.101 1.00 89.50 275 LYS A CA 1
ATOM 2208 C C . LYS A 1 275 ? -40.703 16.231 32.756 1.00 89.50 275 LYS A C 1
ATOM 2210 O O . LYS A 1 275 ? -40.528 16.415 33.956 1.00 89.50 275 LYS A O 1
ATOM 2215 N N . VAL A 1 276 ? -41.463 17.031 32.003 1.00 90.81 276 VAL A N 1
ATOM 2216 C CA . VAL A 1 276 ? -42.172 18.208 32.541 1.00 90.81 276 VAL A CA 1
ATOM 2217 C C . VAL A 1 276 ? -43.151 17.802 33.644 1.00 90.81 276 VAL A C 1
ATOM 2219 O O . VAL A 1 276 ? -43.217 18.442 34.689 1.00 90.81 276 VAL A O 1
ATOM 2222 N N . ARG A 1 277 ? -43.884 16.699 33.451 1.00 85.69 277 ARG A N 1
ATOM 2223 C CA . ARG A 1 277 ? -44.844 16.210 34.449 1.00 85.69 277 ARG A CA 1
ATOM 2224 C C . ARG A 1 277 ? -44.176 15.689 35.721 1.00 85.69 277 ARG A C 1
ATOM 2226 O O . ARG A 1 277 ? -44.740 15.847 36.799 1.00 85.69 277 ARG A O 1
ATOM 2233 N N . ILE A 1 278 ? -42.999 15.074 35.606 1.00 84.81 278 ILE A N 1
ATOM 2234 C CA . ILE A 1 278 ? -42.195 14.665 36.766 1.00 84.81 278 ILE A CA 1
ATOM 2235 C C . ILE A 1 278 ? -41.756 15.903 37.551 1.00 84.81 278 ILE A C 1
ATOM 2237 O O . ILE A 1 278 ? -42.011 15.954 38.748 1.00 84.81 278 ILE A O 1
ATOM 2241 N N . GLN A 1 279 ? -41.223 16.928 36.879 1.00 82.38 279 GLN A N 1
ATOM 2242 C CA . GLN A 1 279 ? -40.835 18.188 37.527 1.00 82.38 279 GLN A CA 1
ATOM 2243 C C . GLN A 1 279 ? -42.017 18.868 38.237 1.00 82.38 279 GLN A C 1
ATOM 2245 O O . GLN A 1 279 ? -41.880 19.346 39.359 1.00 82.38 279 GLN A O 1
ATOM 2250 N N . GLU A 1 280 ? -43.204 18.870 37.623 1.00 86.75 280 GLU A N 1
ATOM 2251 C CA . GLU A 1 280 ? -44.419 19.411 38.246 1.00 86.75 280 GLU A CA 1
ATOM 2252 C C . GLU A 1 280 ? -44.822 18.631 39.511 1.00 86.75 280 GLU A C 1
ATOM 2254 O O . GLU A 1 280 ? -45.211 19.225 40.519 1.00 86.75 280 GLU A O 1
ATOM 2259 N N . LEU A 1 281 ? -44.729 17.298 39.479 1.00 80.00 281 LEU A N 1
ATOM 2260 C CA . LEU A 1 281 ? -45.018 16.450 40.637 1.00 80.00 281 LEU A CA 1
ATOM 2261 C C . LEU A 1 281 ? -43.979 16.626 41.752 1.00 80.00 281 LEU A C 1
ATOM 2263 O O . LEU A 1 281 ? -44.368 16.677 42.916 1.00 80.00 281 LEU A O 1
ATOM 2267 N N . GLU A 1 282 ? -42.698 16.765 41.408 1.00 79.88 282 GLU A N 1
ATOM 2268 C CA . GLU A 1 282 ? -41.613 17.056 42.353 1.00 79.88 282 GLU A CA 1
ATOM 2269 C C . GLU A 1 282 ? -41.857 18.388 43.073 1.00 79.88 282 GLU A C 1
ATOM 2271 O O . GLU A 1 282 ? -41.907 18.415 44.302 1.00 79.88 282 GLU A O 1
ATOM 2276 N N . SER A 1 283 ? -42.150 19.468 42.337 1.00 77.19 283 SER A N 1
ATOM 2277 C CA . SER A 1 283 ? -42.477 20.768 42.942 1.00 77.19 283 SER A CA 1
ATOM 2278 C C . SER A 1 283 ? -43.735 20.723 43.818 1.00 77.19 283 SER A C 1
ATOM 2280 O O . SER A 1 283 ? -43.825 21.433 44.816 1.00 77.19 283 SER A O 1
ATOM 2282 N N . ARG A 1 284 ? -44.728 19.889 43.484 1.00 78.00 284 ARG A N 1
ATOM 2283 C CA . ARG A 1 284 ? -45.925 19.711 44.326 1.00 78.00 284 ARG A CA 1
ATOM 2284 C C . ARG A 1 284 ? -45.633 18.938 45.609 1.00 78.00 284 ARG A C 1
ATOM 2286 O O . ARG A 1 284 ? -46.199 19.281 46.642 1.00 78.00 284 ARG A O 1
ATOM 2293 N N . LEU A 1 285 ? -44.766 17.929 45.555 1.00 68.88 285 LEU A N 1
ATOM 2294 C CA . LEU A 1 285 ? -44.331 17.179 46.736 1.00 68.88 285 LEU A CA 1
ATOM 2295 C C . LEU A 1 285 ? -43.493 18.051 47.682 1.00 68.88 285 LEU A C 1
ATOM 2297 O O . LEU A 1 285 ? -43.645 17.940 48.896 1.00 68.88 285 LEU A O 1
ATOM 2301 N N . GLU A 1 286 ? -42.676 18.963 47.148 1.00 68.12 286 GLU A N 1
ATOM 2302 C CA . GLU A 1 286 ? -41.940 19.956 47.947 1.00 68.12 286 GLU A CA 1
ATOM 2303 C C . GLU A 1 286 ? -42.875 20.928 48.686 1.00 68.12 286 GLU A C 1
ATOM 2305 O O . GLU A 1 286 ? -42.592 21.316 49.819 1.00 68.12 286 GLU A O 1
ATOM 2310 N N . MET A 1 287 ? -44.017 21.279 48.086 1.00 64.88 287 MET A N 1
ATOM 2311 C CA . MET A 1 287 ? -45.017 22.159 48.704 1.00 64.88 287 MET A CA 1
ATOM 2312 C C . MET A 1 287 ? -45.896 21.448 49.749 1.00 64.88 287 MET A C 1
ATOM 2314 O O . MET A 1 287 ? -46.329 22.091 50.704 1.00 64.88 287 MET A O 1
ATOM 2318 N N . ASP A 1 288 ? -46.137 20.139 49.605 1.00 57.59 288 ASP A N 1
ATOM 2319 C CA . ASP A 1 288 ? -46.920 19.326 50.557 1.00 57.59 288 ASP A CA 1
ATOM 2320 C C . ASP A 1 288 ? -46.076 18.788 51.736 1.00 57.59 288 ASP A C 1
ATOM 2322 O O . ASP A 1 288 ? -46.621 18.379 52.761 1.00 57.59 288 ASP A O 1
ATOM 2326 N N . GLY A 1 289 ? -44.740 18.818 51.639 1.00 54.78 289 GLY A N 1
ATOM 2327 C CA . GLY A 1 289 ? -43.804 18.327 52.666 1.00 54.78 289 GLY A CA 1
ATOM 2328 C C . GLY A 1 289 ? -43.573 19.258 53.867 1.00 54.78 289 GLY A C 1
ATOM 2329 O O . GLY A 1 289 ? -42.694 19.009 54.692 1.00 54.78 289 GLY A O 1
ATOM 2330 N N . GLY A 1 290 ? -44.337 20.342 53.989 1.00 51.06 290 GLY A N 1
ATOM 2331 C CA . GLY A 1 290 ? -44.146 21.379 55.000 1.00 51.06 290 GLY A CA 1
ATOM 2332 C C . GLY A 1 290 ? -44.660 21.058 56.409 1.00 51.06 290 GLY A C 1
ATOM 2333 O O . GLY A 1 290 ? -45.346 21.907 56.959 1.00 51.06 290 GLY A O 1
ATOM 2334 N N . VAL A 1 291 ? -44.333 19.907 57.020 1.00 44.88 291 VAL A N 1
ATOM 2335 C CA . VAL A 1 291 ? -44.395 19.703 58.491 1.00 44.88 291 VAL A CA 1
ATOM 2336 C C . VAL A 1 291 ? -43.411 18.603 58.938 1.00 44.88 291 VAL A C 1
ATOM 2338 O O . VAL A 1 291 ? -43.593 17.444 58.581 1.00 44.88 291 VAL A O 1
ATOM 2341 N N . GLY A 1 292 ? -42.456 18.936 59.823 1.00 43.12 292 GLY A N 1
ATOM 2342 C CA . GLY A 1 292 ? -41.885 17.968 60.782 1.00 43.12 292 GLY A CA 1
ATOM 2343 C C . GLY A 1 292 ? -40.356 17.830 60.841 1.00 43.12 292 GLY A C 1
ATOM 2344 O O . GLY A 1 292 ? -39.764 17.028 60.136 1.00 43.12 292 GLY A O 1
ATOM 2345 N N . GLU A 1 293 ? -39.757 18.597 61.752 1.00 45.12 293 GLU A N 1
ATOM 2346 C CA . GLU A 1 293 ? -38.446 18.482 62.425 1.00 45.12 293 GLU A CA 1
ATOM 2347 C C . GLU A 1 293 ? -37.631 17.163 62.314 1.00 45.12 293 GLU A C 1
ATOM 2349 O O . GLU A 1 293 ? -38.113 16.092 62.670 1.00 45.12 293 GLU A O 1
ATOM 2354 N N . ARG A 1 294 ? -36.310 17.276 62.064 1.00 34.81 294 ARG A N 1
ATOM 2355 C CA . ARG A 1 294 ? -35.216 17.208 63.078 1.00 34.81 294 ARG A CA 1
ATOM 2356 C C . ARG A 1 294 ? -33.906 16.628 62.499 1.00 34.81 294 ARG A C 1
ATOM 2358 O O . ARG A 1 294 ? -33.837 15.464 62.146 1.00 34.81 294 ARG A O 1
ATOM 2365 N N . SER A 1 295 ? -32.866 17.472 62.501 1.00 42.38 295 SER A N 1
ATOM 2366 C CA . SER A 1 295 ? -31.429 17.196 62.716 1.00 42.38 295 SER A CA 1
ATOM 2367 C C . SER A 1 295 ? -30.866 15.803 62.384 1.00 42.38 295 SER A C 1
ATOM 2369 O O . SER A 1 295 ? -31.037 14.895 63.185 1.00 42.38 295 SER A O 1
ATOM 2371 N N . GLU A 1 296 ? -29.967 15.732 61.395 1.00 35.00 296 GLU A N 1
ATOM 2372 C CA . GLU A 1 296 ? -28.612 15.177 61.574 1.00 35.00 296 GLU A CA 1
ATOM 2373 C C . GLU A 1 296 ? -27.658 15.655 60.460 1.00 35.00 296 GLU A C 1
ATOM 2375 O O . GLU A 1 296 ? -28.055 15.883 59.321 1.00 35.00 296 GLU A O 1
ATOM 2380 N N . ARG A 1 297 ? -26.401 15.907 60.840 1.00 42.78 297 ARG A N 1
ATOM 2381 C CA . ARG A 1 297 ? -25.317 16.437 59.997 1.00 42.78 297 ARG A CA 1
ATOM 2382 C C . ARG A 1 297 ? -24.905 15.421 58.932 1.00 42.78 297 ARG A C 1
ATOM 2384 O O . ARG A 1 297 ? -24.684 14.275 59.295 1.00 42.78 297 ARG A O 1
ATOM 2391 N N . PHE A 1 298 ? -24.610 15.874 57.714 1.00 31.98 298 PHE A N 1
ATOM 2392 C CA . PHE A 1 298 ? -23.516 15.313 56.914 1.00 31.98 298 PHE A CA 1
ATOM 2393 C C . PHE A 1 298 ? -22.930 16.389 55.989 1.00 31.98 298 PHE A C 1
ATOM 2395 O O . PHE A 1 298 ? -23.658 17.104 55.302 1.00 31.98 298 PHE A O 1
ATOM 2402 N N . ASP A 1 299 ? -21.607 16.526 56.047 1.00 35.09 299 ASP A N 1
ATOM 2403 C CA . ASP A 1 299 ? -20.800 17.448 55.254 1.00 35.09 299 ASP A CA 1
ATOM 2404 C C . ASP A 1 299 ? -20.782 17.063 53.764 1.00 35.09 299 ASP A C 1
ATOM 2406 O O . ASP A 1 299 ? -20.649 15.892 53.421 1.00 35.09 299 ASP A O 1
ATOM 2410 N N . GLY A 1 300 ? -20.811 18.088 52.905 1.00 41.47 300 GLY A N 1
ATOM 2411 C CA . GLY A 1 300 ? -20.131 18.131 51.606 1.00 41.47 300 GLY A CA 1
ATOM 2412 C C . GLY A 1 300 ? -20.659 17.257 50.463 1.00 41.47 300 GLY A C 1
ATOM 2413 O O . GLY A 1 300 ? -20.261 16.108 50.328 1.00 41.47 300 GLY A O 1
ATOM 2414 N N . VAL A 1 301 ? -21.371 17.871 49.509 1.00 31.36 301 VAL A N 1
ATOM 2415 C CA . VAL A 1 301 ? -21.326 17.456 48.093 1.00 31.36 301 VAL A CA 1
ATOM 2416 C C . VAL A 1 301 ? -21.309 18.712 47.206 1.00 31.36 301 VAL A C 1
ATOM 2418 O O . VAL A 1 301 ? -22.223 19.533 47.311 1.00 31.36 301 VAL A O 1
ATOM 2421 N N . PRO A 1 302 ? -20.292 18.914 46.345 1.00 36.12 302 PRO A N 1
ATOM 2422 C CA . PRO A 1 302 ? -20.321 19.964 45.338 1.00 36.12 302 PRO A CA 1
ATOM 2423 C C . PRO A 1 302 ? -21.331 19.619 44.243 1.00 36.12 302 PRO A C 1
ATOM 2425 O O . PRO A 1 302 ? -21.390 18.488 43.763 1.00 36.12 302 PRO A O 1
ATOM 2428 N N . SER A 1 303 ? -22.078 20.636 43.822 1.00 35.41 303 SER A N 1
ATOM 2429 C CA . SER A 1 303 ? -22.909 20.628 42.621 1.00 35.41 303 SER A CA 1
ATOM 2430 C C . SER A 1 303 ? -22.087 20.193 41.402 1.00 35.41 303 SER A C 1
ATOM 2432 O O . SER A 1 303 ? -21.225 20.934 40.930 1.00 35.41 303 SER A O 1
ATOM 2434 N N . VAL A 1 304 ? -22.349 18.986 40.900 1.00 31.67 304 VAL A N 1
ATOM 2435 C CA . VAL A 1 304 ? -21.936 18.545 39.567 1.00 31.67 304 VAL A CA 1
ATOM 2436 C C . VAL A 1 304 ? -23.209 18.184 38.822 1.00 31.67 304 VAL A C 1
ATOM 2438 O O . VAL A 1 304 ? -23.833 17.154 39.064 1.00 31.67 304 VAL A O 1
ATOM 2441 N N . VAL A 1 305 ? -23.604 19.072 37.916 1.00 31.31 305 VAL A N 1
ATOM 2442 C CA . VAL A 1 305 ? -24.539 18.751 36.840 1.00 31.31 305 VAL A CA 1
ATOM 2443 C C . VAL A 1 305 ? -23.861 17.665 35.996 1.00 31.31 305 VAL A C 1
ATOM 2445 O O . VAL A 1 305 ? -22.752 17.920 35.519 1.00 31.31 305 VAL A O 1
ATOM 2448 N N . PRO A 1 306 ? -24.444 16.468 35.797 1.00 32.81 306 PRO A N 1
ATOM 2449 C CA . PRO A 1 306 ? -23.841 15.484 34.913 1.00 32.81 306 PRO A CA 1
ATOM 2450 C C . PRO A 1 306 ? -23.925 16.024 33.486 1.00 32.81 306 PRO A C 1
ATOM 2452 O O . PRO A 1 306 ? -24.990 16.033 32.866 1.00 32.81 306 PRO A O 1
ATOM 2455 N N . GLN A 1 307 ? -22.797 16.498 32.962 1.00 30.56 307 GLN A N 1
ATOM 2456 C CA . GLN A 1 307 ? -22.597 16.511 31.524 1.00 30.56 307 GLN A CA 1
ATOM 2457 C C . GLN A 1 307 ? -22.563 15.047 31.095 1.00 30.56 307 GLN A C 1
ATOM 2459 O O . GLN A 1 307 ? -21.679 14.291 31.491 1.00 30.56 307 GLN A O 1
ATOM 2464 N N . VAL A 1 308 ? -23.577 14.627 30.344 1.00 31.36 308 VAL A N 1
ATOM 2465 C CA . VAL A 1 308 ? -23.593 13.315 29.703 1.00 31.36 308 VAL A CA 1
ATOM 2466 C C . VAL A 1 308 ? -22.587 13.375 28.554 1.00 31.36 308 VAL A C 1
ATOM 2468 O O . VAL A 1 308 ? -22.935 13.674 27.415 1.00 31.36 308 VAL A O 1
ATOM 2471 N N . GLU A 1 309 ? -21.314 13.145 28.868 1.00 30.17 309 GLU A N 1
ATOM 2472 C CA . GLU A 1 309 ? -20.330 12.731 27.877 1.00 30.17 309 GLU A CA 1
ATOM 2473 C C . GLU A 1 309 ? -20.730 11.331 27.407 1.00 30.17 309 GLU A C 1
ATOM 2475 O O . GLU A 1 309 ? -20.734 10.372 28.181 1.00 30.17 309 GLU A O 1
ATOM 2480 N N . PHE A 1 310 ? -21.079 11.196 26.129 1.00 30.64 310 PHE A N 1
ATOM 2481 C CA . PHE A 1 310 ? -21.245 9.899 25.474 1.00 30.64 310 PHE A CA 1
ATOM 2482 C C . PHE A 1 310 ? -19.871 9.234 25.264 1.00 30.64 310 PHE A C 1
ATOM 2484 O O . PHE A 1 310 ? -19.448 8.973 24.142 1.00 30.64 310 PHE A O 1
ATOM 2491 N N . LEU A 1 311 ? -19.150 8.961 26.351 1.00 38.25 311 LEU A N 1
ATOM 2492 C CA . LEU A 1 311 ? -18.032 8.028 26.362 1.00 38.25 311 LEU A CA 1
ATOM 2493 C C . LEU A 1 311 ? -18.633 6.640 26.558 1.00 38.25 311 LEU A C 1
ATOM 2495 O O . LEU A 1 311 ? -18.975 6.262 27.676 1.00 38.25 311 LEU A O 1
ATOM 2499 N N . HIS A 1 312 ? -18.804 5.881 25.476 1.00 46.12 312 HIS A N 1
ATOM 2500 C CA . HIS A 1 312 ? -19.118 4.460 25.606 1.00 46.12 312 HIS A CA 1
ATOM 2501 C C . HIS A 1 312 ? -17.983 3.793 26.403 1.00 46.12 312 HIS A C 1
ATOM 2503 O O . HIS A 1 312 ? -16.845 3.785 25.929 1.00 46.12 312 HIS A O 1
ATOM 2509 N N . PRO A 1 313 ? -18.239 3.258 27.611 1.00 61.84 313 PRO A N 1
ATOM 2510 C CA . PRO A 1 313 ? -17.209 2.584 28.382 1.00 61.84 313 PRO A CA 1
ATOM 2511 C C . PRO A 1 313 ? -16.681 1.389 27.587 1.00 61.84 313 PRO A C 1
ATOM 2513 O O . PRO A 1 313 ? -17.464 0.643 26.996 1.00 61.84 313 PRO A O 1
ATOM 2516 N N . LEU A 1 314 ? -15.358 1.198 27.590 1.00 78.75 314 LEU A N 1
ATOM 2517 C CA . LEU A 1 314 ? -14.737 -0.031 27.100 1.00 78.75 314 LEU A CA 1
ATOM 2518 C C . LEU A 1 314 ? -15.433 -1.226 27.772 1.00 78.75 314 LEU A C 1
ATOM 2520 O O . LEU A 1 314 ? -15.510 -1.279 29.000 1.00 78.75 314 LEU A O 1
ATOM 2524 N N . ARG A 1 315 ? -15.977 -2.154 26.980 1.00 89.62 315 ARG A N 1
ATOM 2525 C CA . ARG A 1 315 ? -16.827 -3.225 27.505 1.00 89.62 315 ARG A CA 1
ATOM 2526 C C . ARG A 1 315 ? -15.984 -4.372 28.058 1.00 89.62 315 ARG A C 1
ATOM 2528 O O . ARG A 1 315 ? -15.133 -4.915 27.357 1.00 89.62 315 ARG A O 1
ATOM 2535 N N . GLU A 1 316 ? -16.263 -4.789 29.289 1.00 91.62 316 GLU A N 1
ATOM 2536 C CA . GLU A 1 316 ? -15.756 -6.059 29.812 1.00 91.62 316 GLU A CA 1
ATOM 2537 C C . GLU A 1 316 ? -16.691 -7.195 29.373 1.00 91.62 316 GLU A C 1
ATOM 2539 O O . GLU A 1 316 ? -17.870 -7.230 29.728 1.00 91.62 316 GLU A O 1
ATOM 2544 N N . PHE A 1 317 ? -16.172 -8.103 28.550 1.00 91.44 317 PHE A N 1
ATOM 2545 C CA . PHE A 1 317 ? -16.897 -9.259 28.032 1.00 91.44 317 PHE A CA 1
ATOM 2546 C C . PHE A 1 317 ? -16.727 -10.462 28.961 1.00 91.44 317 PHE A C 1
ATOM 2548 O O . PHE A 1 317 ? -15.634 -10.729 29.472 1.00 91.44 317 PHE A O 1
ATOM 2555 N N . SER A 1 318 ? -17.795 -11.244 29.124 1.00 91.56 318 SER A N 1
ATOM 2556 C CA . SER A 1 318 ? -17.688 -12.561 29.757 1.00 91.56 318 SER A CA 1
ATOM 2557 C C . SER A 1 318 ? -17.079 -13.577 28.785 1.00 91.56 318 SER A C 1
ATOM 2559 O O . SER A 1 318 ? -17.246 -13.469 27.567 1.00 91.56 318 SER A O 1
ATOM 2561 N N . LEU A 1 319 ? -16.377 -14.585 29.311 1.00 90.62 319 LEU A N 1
ATOM 2562 C CA . LEU A 1 319 ? -15.826 -15.654 28.474 1.00 90.62 319 LEU A CA 1
ATOM 2563 C C . LEU A 1 319 ? -16.943 -16.426 27.754 1.00 90.62 319 LEU A C 1
ATOM 2565 O O . LEU A 1 319 ? -16.787 -16.758 26.583 1.00 90.62 319 LEU A O 1
ATOM 2569 N N . ASP A 1 320 ? -18.073 -16.659 28.422 1.00 90.19 320 ASP A N 1
ATOM 2570 C CA . ASP A 1 320 ? -19.217 -17.379 27.852 1.00 90.19 320 ASP A CA 1
ATOM 2571 C C . ASP A 1 320 ? -19.848 -16.628 26.673 1.00 90.19 320 ASP A C 1
ATOM 2573 O O . ASP A 1 320 ? -20.228 -17.242 25.674 1.00 90.19 320 ASP A O 1
ATOM 2577 N N . GLU A 1 321 ? -19.892 -15.294 26.733 1.00 91.00 321 GLU A N 1
ATOM 2578 C CA . GLU A 1 321 ? -20.341 -14.471 25.608 1.00 91.00 321 GLU A CA 1
ATOM 2579 C C . GLU A 1 321 ? -19.415 -14.626 24.396 1.00 91.00 321 GLU A C 1
ATOM 2581 O O . GLU A 1 321 ? -19.887 -14.844 23.280 1.00 91.00 321 GLU A O 1
ATOM 2586 N N . LEU A 1 322 ? -18.095 -14.567 24.603 1.00 90.88 322 LEU A N 1
ATOM 2587 C CA . LEU A 1 322 ? -17.131 -14.716 23.510 1.00 90.88 322 LEU A CA 1
ATOM 2588 C C . LEU A 1 322 ? -17.113 -16.136 22.942 1.00 90.88 322 LEU A C 1
ATOM 2590 O O . LEU A 1 322 ? -17.001 -16.301 21.727 1.00 90.88 322 LEU A O 1
ATOM 2594 N N . LYS A 1 323 ? -17.282 -17.158 23.787 1.00 89.81 323 LYS A N 1
ATOM 2595 C CA . LYS A 1 323 ? -17.476 -18.541 23.339 1.00 89.81 323 LYS A CA 1
ATOM 2596 C C . LYS A 1 323 ? -18.723 -18.664 22.478 1.00 89.81 323 LYS A C 1
ATOM 2598 O O . LYS A 1 323 ? -18.647 -19.203 21.382 1.00 89.81 323 LYS A O 1
ATOM 2603 N N . THR A 1 324 ? -19.845 -18.105 22.915 1.00 89.50 324 THR A N 1
ATOM 2604 C CA . THR A 1 324 ? -21.087 -18.129 22.130 1.00 89.50 324 THR A CA 1
ATOM 2605 C C . THR A 1 324 ? -20.894 -17.440 20.776 1.00 89.50 324 THR A C 1
ATOM 2607 O O . THR A 1 324 ? -21.271 -17.992 19.746 1.00 89.50 324 THR A O 1
ATOM 2610 N N . ALA A 1 325 ? -20.226 -16.282 20.753 1.00 87.25 325 ALA A N 1
ATOM 2611 C CA . ALA A 1 325 ? -19.981 -15.532 19.523 1.00 87.25 325 ALA A CA 1
ATOM 2612 C C . ALA A 1 325 ? -19.044 -16.249 18.536 1.00 87.25 325 ALA A C 1
ATOM 2614 O O . ALA A 1 325 ? -19.222 -16.132 17.322 1.00 87.25 325 ALA A O 1
ATOM 2615 N N . THR A 1 326 ? -18.048 -16.982 19.042 1.00 86.69 326 THR A N 1
ATOM 2616 C CA . THR A 1 326 ? -16.993 -17.631 18.239 1.00 86.69 326 THR A CA 1
ATOM 2617 C C . THR A 1 326 ? -17.214 -19.128 18.017 1.00 86.69 326 THR A C 1
ATOM 2619 O O . THR A 1 326 ? -16.368 -19.772 17.396 1.00 86.69 326 THR A O 1
ATOM 2622 N N . ASN A 1 327 ? -18.342 -19.684 18.477 1.00 86.50 327 ASN A N 1
ATOM 2623 C CA . ASN A 1 327 ? -18.609 -21.125 18.512 1.00 86.50 327 ASN A CA 1
ATOM 2624 C C . ASN A 1 327 ? -17.549 -21.893 19.329 1.00 86.50 327 ASN A C 1
ATOM 2626 O O . ASN A 1 327 ? -16.893 -22.785 18.817 1.00 86.50 327 ASN A O 1
ATOM 2630 N N . ASP A 1 328 ? -17.334 -21.487 20.581 1.00 86.88 328 ASP A N 1
ATOM 2631 C CA . ASP A 1 328 ? -16.310 -22.001 21.506 1.00 86.88 328 ASP A CA 1
ATOM 2632 C C . ASP A 1 328 ? -14.888 -21.977 20.920 1.00 86.88 328 ASP A C 1
ATOM 2634 O O . ASP A 1 328 ? -14.106 -22.907 21.096 1.00 86.88 328 ASP A O 1
ATOM 2638 N N . PHE A 1 329 ? -14.544 -20.892 20.213 1.00 85.00 329 PHE A N 1
ATOM 2639 C CA . PHE A 1 329 ? -13.251 -20.736 19.538 1.00 85.00 329 PHE A CA 1
ATOM 2640 C C . PHE A 1 329 ? -12.944 -21.864 18.534 1.00 85.00 329 PHE A C 1
ATOM 2642 O O . PHE A 1 329 ? -11.790 -22.258 18.372 1.00 85.00 329 PHE A O 1
ATOM 2649 N N . HIS A 1 330 ? -13.974 -22.389 17.862 1.00 83.19 330 HIS A N 1
ATOM 2650 C CA . HIS A 1 330 ? -13.817 -23.419 16.836 1.00 83.19 330 HIS A CA 1
ATOM 2651 C C . HIS A 1 330 ? -12.948 -22.933 15.665 1.00 83.19 330 HIS A C 1
ATOM 2653 O O . HIS A 1 330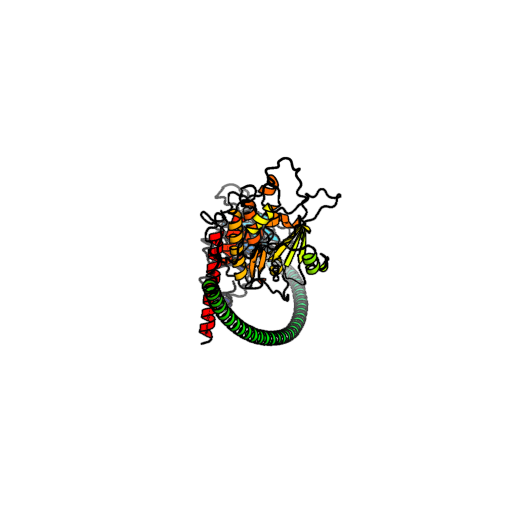 ? -12.976 -21.750 15.309 1.00 83.19 330 HIS A O 1
ATOM 2659 N N . ASP A 1 331 ? -12.233 -23.855 15.016 1.00 80.75 331 ASP A N 1
ATOM 2660 C CA . ASP A 1 331 ? -11.336 -23.543 13.894 1.00 80.75 331 ASP A CA 1
ATOM 2661 C C . ASP A 1 331 ? -12.066 -22.882 12.707 1.00 80.75 331 ASP A C 1
ATOM 2663 O O . ASP A 1 331 ? -11.493 -22.038 12.029 1.00 80.75 331 ASP A O 1
ATOM 2667 N N . ASP A 1 332 ? -13.360 -23.149 12.511 1.00 79.31 332 ASP A N 1
ATOM 2668 C CA . ASP A 1 332 ? -14.192 -22.471 11.492 1.00 79.31 332 ASP A CA 1
ATOM 2669 C C . ASP A 1 332 ? -14.350 -20.957 11.709 1.00 79.31 332 ASP A C 1
ATOM 2671 O O . ASP A 1 332 ? -14.801 -20.241 10.815 1.00 79.31 332 ASP A O 1
ATOM 2675 N N . SER A 1 333 ? -14.096 -20.478 12.926 1.00 74.50 333 SER A N 1
ATOM 2676 C CA . SER A 1 333 ? -14.120 -19.057 13.276 1.00 74.50 333 SER A CA 1
ATOM 2677 C C . SER A 1 333 ? -12.708 -18.470 13.311 1.00 74.50 333 SER A C 1
ATOM 2679 O O . SER A 1 333 ? -12.558 -17.270 13.525 1.00 74.50 333 SER A O 1
ATOM 2681 N N . LYS A 1 334 ? -11.671 -19.297 13.147 1.00 80.44 334 LYS A N 1
ATOM 2682 C CA . LYS A 1 334 ? -10.267 -18.912 13.252 1.00 80.44 334 LYS A CA 1
ATOM 2683 C C . LYS A 1 334 ? -9.799 -18.310 11.934 1.00 80.44 334 LYS A C 1
ATOM 2685 O O . LYS A 1 334 ? -9.889 -18.935 10.884 1.00 80.44 334 LYS A O 1
ATOM 2690 N N . VAL A 1 335 ? -9.282 -17.089 12.003 1.00 73.31 335 VAL A N 1
ATOM 2691 C CA . VAL A 1 335 ? -8.751 -16.379 10.831 1.00 73.31 335 VAL A CA 1
ATOM 2692 C C . VAL A 1 335 ? -7.265 -16.646 10.685 1.00 73.31 335 VAL A C 1
ATOM 2694 O O . VAL A 1 335 ? -6.782 -16.936 9.596 1.00 73.31 335 VAL A O 1
ATOM 2697 N N . GLU A 1 336 ? -6.527 -16.549 11.790 1.00 65.06 336 GLU A N 1
ATOM 2698 C CA . GLU A 1 336 ? -5.073 -16.602 11.747 1.00 65.06 336 GLU A CA 1
ATOM 2699 C C . GLU A 1 336 ? -4.484 -16.954 13.115 1.00 65.06 336 GLU A C 1
ATOM 2701 O O . GLU A 1 336 ? -5.053 -16.640 14.167 1.00 65.06 336 GLU A O 1
ATOM 2706 N N . HIS A 1 337 ? -3.315 -17.594 13.095 1.00 56.03 337 HIS A N 1
ATOM 2707 C CA . HIS A 1 337 ? -2.456 -17.746 14.263 1.00 56.03 337 HIS A CA 1
ATOM 2708 C C . HIS A 1 337 ? -1.290 -16.766 14.142 1.00 56.03 337 HIS A C 1
ATOM 2710 O O . HIS A 1 337 ? -0.561 -16.788 13.151 1.00 56.03 337 HIS A O 1
ATOM 2716 N N . ARG A 1 338 ? -1.120 -15.899 15.140 1.00 64.50 338 ARG A N 1
ATOM 2717 C CA . ARG A 1 338 ? -0.062 -14.885 15.178 1.00 64.50 338 ARG A CA 1
ATOM 2718 C C . ARG A 1 338 ? 0.788 -15.048 16.433 1.00 64.50 338 ARG A C 1
ATOM 2720 O O . ARG A 1 338 ? 0.415 -15.772 17.345 1.00 64.50 338 ARG A O 1
ATOM 2727 N N . HIS A 1 339 ? 1.933 -14.363 16.493 1.00 54.88 339 HIS A N 1
ATOM 2728 C CA . HIS A 1 339 ? 2.953 -14.560 17.542 1.00 54.88 339 HIS A CA 1
ATOM 2729 C C . HIS A 1 339 ? 2.441 -14.492 18.989 1.00 54.88 339 HIS A C 1
ATOM 2731 O O . HIS A 1 339 ? 3.046 -15.097 19.864 1.00 54.88 339 HIS A O 1
ATOM 2737 N N . TYR A 1 340 ? 1.357 -13.757 19.246 1.00 62.25 340 TYR A N 1
ATOM 2738 C CA . TYR A 1 340 ? 0.793 -13.594 20.587 1.00 62.25 340 TYR A CA 1
ATOM 2739 C C . TYR A 1 340 ? -0.580 -14.260 20.758 1.00 62.25 340 TYR A C 1
ATOM 2741 O O . TYR A 1 340 ? -1.274 -13.957 21.720 1.00 62.25 340 TYR A O 1
ATOM 2749 N N . GLY A 1 341 ? -0.993 -15.147 19.848 1.00 72.69 341 GLY A N 1
ATOM 2750 C CA . GLY A 1 341 ? -2.204 -15.950 20.010 1.00 72.69 341 GLY A CA 1
ATOM 2751 C C . GLY A 1 341 ? -3.046 -16.111 18.747 1.00 72.69 341 GLY A C 1
ATOM 2752 O O . GLY A 1 341 ? -2.607 -15.869 17.621 1.00 72.69 341 GLY A O 1
ATOM 2753 N N . CYS A 1 342 ? -4.291 -16.542 18.937 1.00 82.06 342 CYS A N 1
ATOM 2754 C CA . CYS A 1 342 ? -5.223 -16.855 17.855 1.00 82.06 342 CYS A CA 1
ATOM 2755 C C . CYS A 1 342 ? -6.279 -15.758 17.680 1.00 82.06 342 CYS A C 1
ATOM 2757 O O . CYS A 1 342 ? -6.812 -15.226 18.657 1.00 82.06 342 CYS A O 1
ATOM 2759 N N . VAL A 1 343 ? -6.613 -15.455 16.425 1.00 85.88 343 VAL A N 1
ATOM 2760 C CA . VAL A 1 343 ? -7.647 -14.479 16.066 1.00 85.88 343 VAL A CA 1
ATOM 2761 C C . VAL A 1 343 ? -8.892 -15.207 15.567 1.00 85.88 343 VAL A C 1
ATOM 2763 O O . VAL A 1 343 ? -8.808 -16.034 14.658 1.00 85.88 343 VAL A O 1
ATOM 2766 N N . TYR A 1 344 ? -10.043 -14.870 16.145 1.00 87.69 344 TYR A N 1
ATOM 2767 C CA . TYR A 1 344 ? -11.344 -15.448 15.819 1.00 87.69 344 TYR A CA 1
ATOM 2768 C C . TYR A 1 344 ? -12.335 -14.368 15.383 1.00 87.69 344 TYR A C 1
ATOM 2770 O O . TYR A 1 344 ? -12.354 -13.280 15.952 1.00 87.69 344 TYR A O 1
ATOM 2778 N N . VAL A 1 345 ? -13.196 -14.667 14.414 1.00 87.19 345 VAL A N 1
ATOM 2779 C CA . VAL A 1 345 ? -14.308 -13.797 14.003 1.00 87.19 345 VAL A CA 1
ATOM 2780 C C . VAL A 1 345 ? -15.599 -14.291 14.642 1.00 87.19 345 VAL A C 1
ATOM 2782 O O . VAL A 1 345 ? -15.920 -15.478 14.604 1.00 87.19 345 VAL A O 1
ATOM 2785 N N . GLY A 1 346 ? -16.346 -13.372 15.249 1.00 84.06 346 GLY A N 1
ATOM 2786 C CA . GLY A 1 346 ? -17.666 -13.656 15.792 1.00 84.06 346 GLY A CA 1
ATOM 2787 C C . GLY A 1 346 ? -18.693 -13.844 14.674 1.00 84.06 346 GLY A C 1
ATOM 2788 O O . GLY A 1 346 ? -18.830 -12.990 13.799 1.00 84.06 346 GLY A O 1
ATOM 2789 N N . LYS A 1 347 ? -19.430 -14.960 14.704 1.00 77.56 347 LYS A N 1
ATOM 2790 C CA . LYS A 1 347 ? -20.465 -15.279 13.703 1.00 77.56 347 LYS A CA 1
ATOM 2791 C C . LYS A 1 347 ? -21.800 -14.607 14.015 1.00 77.56 347 LYS A C 1
ATOM 2793 O O . LYS A 1 347 ? -22.487 -14.148 13.110 1.00 77.56 347 LYS A O 1
ATOM 2798 N N . THR A 1 348 ? -22.173 -14.554 15.293 1.00 74.31 348 THR A N 1
ATOM 2799 C CA . THR A 1 348 ? -23.442 -13.954 15.748 1.00 74.31 348 THR A CA 1
ATOM 2800 C C . THR A 1 348 ? -23.314 -12.462 16.035 1.00 74.31 348 THR A C 1
ATOM 2802 O O . THR A 1 348 ? -24.275 -11.716 15.878 1.00 74.31 348 THR A O 1
ATOM 2805 N N . THR A 1 349 ? -22.123 -12.030 16.445 1.00 77.88 349 THR A N 1
ATOM 2806 C CA . THR A 1 349 ? -21.794 -10.637 16.749 1.00 77.88 349 THR A CA 1
ATOM 2807 C C . THR A 1 349 ? -20.578 -10.267 15.905 1.00 77.88 349 THR A C 1
ATOM 2809 O O . THR A 1 349 ? -19.570 -10.963 16.025 1.00 77.88 349 THR A O 1
ATOM 2812 N N . PRO A 1 350 ? -20.627 -9.213 15.068 1.00 85.00 350 PRO A N 1
ATOM 2813 C CA . PRO A 1 350 ? -19.546 -8.870 14.145 1.00 85.00 350 PRO A CA 1
ATOM 2814 C C . PRO A 1 350 ? -18.370 -8.231 14.899 1.00 85.00 350 PRO A C 1
ATOM 2816 O O . PRO A 1 350 ? -18.165 -7.018 14.877 1.00 85.00 350 PRO A O 1
ATOM 2819 N N . VAL A 1 351 ? -17.601 -9.066 15.594 1.00 89.94 351 VAL A N 1
ATOM 2820 C CA . VAL A 1 351 ? -16.408 -8.695 16.360 1.00 89.94 351 VAL A CA 1
ATOM 2821 C C . VAL A 1 351 ? -15.236 -9.588 15.986 1.00 89.94 351 VAL A C 1
ATOM 2823 O O . VAL A 1 351 ? -15.417 -10.719 15.538 1.00 89.94 351 VAL A O 1
ATOM 2826 N N . VAL A 1 352 ? -14.026 -9.091 16.212 1.00 91.31 352 VAL A N 1
ATOM 2827 C CA . VAL A 1 352 ? -12.797 -9.880 16.126 1.00 91.31 352 VAL A CA 1
ATOM 2828 C C . VAL A 1 352 ? -12.276 -10.105 17.536 1.00 91.31 352 VAL A C 1
ATOM 2830 O O . VAL A 1 352 ? -12.032 -9.155 18.273 1.00 91.31 352 VAL A O 1
ATOM 2833 N N . VAL A 1 353 ? -12.116 -11.364 17.922 1.00 91.06 353 VAL A N 1
ATOM 2834 C CA . VAL A 1 353 ? -11.632 -11.775 19.238 1.00 91.06 353 VAL A CA 1
ATOM 2835 C C . VAL A 1 353 ? -10.207 -12.280 19.093 1.00 91.06 353 VAL A C 1
ATOM 2837 O O . VAL A 1 353 ? -9.969 -13.340 18.517 1.00 91.06 353 VAL A O 1
ATOM 2840 N N . LYS A 1 354 ? -9.250 -11.532 19.635 1.00 90.56 354 LYS A N 1
ATOM 2841 C CA . LYS A 1 354 ? -7.856 -11.957 19.730 1.00 90.56 354 LYS A CA 1
ATOM 2842 C C . LYS A 1 354 ? -7.628 -12.573 21.099 1.00 90.56 354 LYS A C 1
ATOM 2844 O O . LYS A 1 354 ? -7.684 -11.874 22.109 1.00 90.56 354 LYS A O 1
ATOM 2849 N N . ARG A 1 355 ? -7.418 -13.885 21.127 1.00 88.75 355 ARG A N 1
ATOM 2850 C CA . ARG A 1 355 ? -7.173 -14.656 22.346 1.00 88.75 355 ARG A CA 1
ATOM 2851 C C . ARG A 1 355 ? -5.685 -14.926 22.476 1.00 88.75 355 ARG A C 1
ATOM 2853 O O . ARG A 1 355 ? -5.093 -15.510 21.572 1.00 88.75 355 ARG A O 1
ATOM 2860 N N . PHE A 1 356 ? -5.114 -14.521 23.601 1.00 84.69 356 PHE A N 1
ATOM 2861 C CA . PHE A 1 356 ? -3.698 -14.697 23.895 1.00 84.69 356 PHE A CA 1
ATOM 2862 C C . PHE A 1 356 ? -3.466 -16.064 24.534 1.00 84.69 356 PHE A C 1
ATOM 2864 O O . PHE A 1 356 ? -4.239 -16.491 25.399 1.00 84.69 356 PHE A O 1
ATOM 2871 N N . ASP A 1 357 ? -2.418 -16.760 24.099 1.00 72.69 357 ASP A N 1
ATOM 2872 C CA . ASP A 1 357 ? -2.149 -18.120 24.555 1.00 72.69 357 ASP A CA 1
ATOM 2873 C C . ASP A 1 357 ? -1.803 -18.131 26.055 1.00 72.69 357 ASP A C 1
ATOM 2875 O O . ASP A 1 357 ? -0.792 -17.593 26.509 1.00 72.69 357 ASP A O 1
ATOM 2879 N N . GLY A 1 358 ? -2.668 -18.769 26.846 1.00 55.62 358 GLY A N 1
ATOM 2880 C CA . GLY A 1 358 ? -2.364 -19.162 28.217 1.00 55.62 358 GLY A CA 1
ATOM 2881 C C . GLY A 1 358 ? -1.509 -20.419 28.158 1.00 55.62 358 GLY A C 1
ATOM 2882 O O . GLY A 1 358 ? -2.037 -21.497 27.911 1.00 55.62 358 GLY A O 1
ATOM 2883 N N . GLY A 1 359 ? -0.190 -20.260 28.275 1.00 45.47 359 GLY A N 1
ATOM 2884 C CA . GLY A 1 359 ? 0.775 -21.318 27.963 1.00 45.47 359 GLY A CA 1
ATOM 2885 C C . GLY A 1 359 ? 0.464 -22.704 28.546 1.00 45.47 359 GLY A C 1
ATOM 2886 O O . GLY A 1 359 ? 0.077 -22.848 29.704 1.00 45.47 359 GLY A O 1
ATOM 2887 N N . ASN A 1 360 ? 0.715 -23.733 27.736 1.00 35.66 360 ASN A N 1
ATOM 2888 C CA . ASN A 1 360 ? 0.958 -25.091 28.215 1.00 35.66 360 ASN A CA 1
ATOM 2889 C C . ASN A 1 360 ? 2.449 -25.226 28.561 1.00 35.66 360 ASN A C 1
ATOM 2891 O O . ASN A 1 360 ? 3.295 -24.730 27.822 1.00 35.66 360 ASN A O 1
ATOM 2895 N N . ASN A 1 361 ? 2.770 -25.968 29.628 1.00 36.91 361 ASN A N 1
ATOM 2896 C CA . ASN A 1 361 ? 4.118 -26.218 30.182 1.00 36.91 361 ASN A CA 1
ATOM 2897 C C . ASN A 1 361 ? 5.183 -26.799 29.212 1.00 36.91 361 ASN A C 1
ATOM 2899 O O . ASN A 1 361 ? 6.257 -27.195 29.660 1.00 36.91 361 ASN A O 1
ATOM 2903 N N . MET A 1 362 ? 4.908 -26.904 27.909 1.00 36.16 362 MET A N 1
ATOM 2904 C CA . MET A 1 362 ? 5.778 -27.553 26.927 1.00 36.16 362 MET A CA 1
ATOM 2905 C C . MET A 1 362 ? 6.572 -26.567 26.050 1.00 36.16 362 MET A C 1
ATOM 2907 O O . MET A 1 362 ? 7.603 -26.959 25.506 1.00 36.16 362 MET A O 1
ATOM 2911 N N . THR A 1 363 ? 6.154 -25.301 25.920 1.00 37.97 363 THR A N 1
ATOM 2912 C CA . THR A 1 363 ? 6.867 -24.293 25.112 1.00 37.97 363 THR A CA 1
ATOM 2913 C C . THR A 1 363 ? 7.296 -23.103 25.967 1.00 37.97 363 THR A C 1
ATOM 2915 O O . THR A 1 363 ? 6.544 -22.581 26.781 1.00 37.97 363 THR A O 1
ATOM 2918 N N . ARG A 1 364 ? 8.553 -22.677 25.798 1.00 37.66 364 ARG A N 1
ATOM 2919 C CA . ARG A 1 364 ? 9.192 -21.533 26.478 1.00 37.66 364 ARG A CA 1
ATOM 2920 C C . ARG A 1 364 ? 8.672 -20.167 25.981 1.00 37.66 364 ARG A C 1
ATOM 2922 O O . ARG A 1 364 ? 9.400 -19.179 26.059 1.00 37.66 364 ARG A O 1
ATOM 2929 N N . ASP A 1 365 ? 7.449 -20.103 25.462 1.00 41.94 365 ASP A N 1
ATOM 2930 C CA . ASP A 1 365 ? 6.864 -18.850 24.991 1.00 41.94 365 ASP A CA 1
ATOM 2931 C C . ASP A 1 365 ? 6.392 -18.017 26.182 1.00 41.94 365 ASP A C 1
ATOM 2933 O O . ASP A 1 365 ? 5.759 -18.513 27.116 1.00 41.94 365 ASP A O 1
ATOM 2937 N N . LYS A 1 366 ? 6.773 -16.737 26.182 1.00 51.72 366 LYS A N 1
ATOM 2938 C CA . LYS A 1 366 ? 6.463 -15.794 27.259 1.00 51.72 366 LYS A CA 1
ATOM 2939 C C . LYS A 1 366 ? 4.944 -15.720 27.441 1.00 51.72 366 LYS A C 1
ATOM 2941 O O . LYS A 1 366 ? 4.234 -15.294 26.536 1.00 51.72 366 LYS A O 1
ATOM 2946 N N . HIS A 1 367 ? 4.464 -16.097 28.624 1.00 61.91 367 HIS A N 1
ATOM 2947 C CA . HIS A 1 367 ? 3.071 -15.914 29.023 1.00 61.91 367 HIS A CA 1
ATOM 2948 C C . HIS A 1 367 ? 2.691 -14.430 28.927 1.00 61.91 367 HIS A C 1
ATOM 2950 O O . HIS A 1 367 ? 3.224 -13.606 29.671 1.00 61.91 367 HIS A O 1
ATOM 2956 N N . VAL A 1 368 ? 1.765 -14.088 28.031 1.00 68.38 368 VAL A N 1
ATOM 2957 C CA . VAL A 1 368 ? 1.194 -12.741 27.954 1.00 68.38 368 VAL A CA 1
ATOM 2958 C C . VAL A 1 368 ? -0.115 -12.734 28.726 1.00 68.38 368 VAL A C 1
ATOM 2960 O O . VAL A 1 368 ? -1.107 -13.278 28.255 1.00 68.38 368 VAL A O 1
ATOM 2963 N N . GLN A 1 369 ? -0.127 -12.120 29.908 1.00 79.25 369 GLN A N 1
ATOM 2964 C CA . GLN A 1 369 ? -1.352 -11.863 30.662 1.00 79.25 369 GLN A CA 1
ATOM 2965 C C . GLN A 1 369 ? -1.769 -10.407 30.455 1.00 79.25 369 GLN A C 1
ATOM 2967 O O . GLN A 1 369 ? -0.986 -9.497 30.729 1.00 79.25 369 GLN A O 1
ATOM 2972 N N . LEU A 1 370 ? -3.004 -10.180 30.007 1.00 86.12 370 LEU A N 1
ATOM 2973 C CA . LEU A 1 370 ? -3.551 -8.831 29.866 1.00 86.12 370 LEU A CA 1
ATOM 2974 C C . LEU A 1 370 ? -3.671 -8.160 31.244 1.00 86.12 370 LEU A C 1
ATOM 2976 O O . LEU A 1 370 ? -4.393 -8.643 32.120 1.00 86.12 370 LEU A O 1
ATOM 2980 N N . THR A 1 371 ? -2.968 -7.041 31.429 1.00 85.88 371 THR A N 1
ATOM 2981 C CA . THR A 1 371 ? -3.051 -6.194 32.627 1.00 85.88 371 THR A CA 1
ATOM 2982 C C . THR A 1 371 ? -4.004 -5.024 32.396 1.00 85.88 371 THR A C 1
ATOM 2984 O O . THR A 1 371 ? -4.266 -4.641 31.255 1.00 85.88 371 THR A O 1
ATOM 2987 N N . ARG A 1 372 ? -4.521 -4.431 33.480 1.00 86.81 372 ARG A N 1
ATOM 2988 C CA . ARG A 1 372 ? -5.378 -3.237 33.388 1.00 86.81 372 ARG A CA 1
ATOM 2989 C C . ARG A 1 372 ? -4.636 -2.059 32.759 1.00 86.81 372 ARG A C 1
ATOM 2991 O O . ARG A 1 372 ? -5.142 -1.499 31.800 1.00 86.81 372 ARG A O 1
ATOM 2998 N N . ASP A 1 373 ? -3.403 -1.791 33.190 1.00 86.19 373 ASP A N 1
ATOM 2999 C CA . ASP A 1 373 ? -2.569 -0.706 32.648 1.00 86.19 373 ASP A CA 1
ATOM 3000 C C . ASP A 1 373 ? -2.356 -0.823 31.130 1.00 86.19 373 ASP A C 1
ATOM 3002 O O . ASP A 1 373 ? -2.395 0.169 30.404 1.00 86.19 373 ASP A O 1
ATOM 3006 N N . PHE A 1 374 ? -2.159 -2.048 30.633 1.00 88.31 374 PHE A N 1
ATOM 3007 C CA . PHE A 1 374 ? -2.027 -2.317 29.203 1.00 88.31 374 PHE A CA 1
ATOM 3008 C C . PHE A 1 374 ? -3.323 -2.015 28.440 1.00 88.31 374 PHE A C 1
ATOM 3010 O O . PHE A 1 374 ? -3.298 -1.369 27.391 1.00 88.31 374 PHE A O 1
ATOM 3017 N N . VAL A 1 375 ? -4.460 -2.469 28.970 1.00 90.38 375 VAL A N 1
ATOM 3018 C CA . VAL A 1 375 ? -5.778 -2.241 28.364 1.00 90.38 375 VAL A CA 1
ATOM 3019 C C . VAL A 1 375 ? -6.158 -0.762 28.417 1.00 90.38 375 VAL A C 1
ATOM 3021 O O . VAL A 1 375 ? -6.687 -0.244 27.438 1.00 90.38 375 VAL A O 1
ATOM 3024 N N . ASP A 1 376 ? -5.849 -0.069 29.511 1.00 89.06 376 ASP A N 1
ATOM 3025 C CA . ASP A 1 376 ? -6.077 1.368 29.665 1.00 89.06 376 ASP A CA 1
ATOM 3026 C C . ASP A 1 376 ? -5.220 2.175 28.683 1.00 89.06 376 ASP A C 1
ATOM 3028 O O . ASP A 1 376 ? -5.717 3.119 28.062 1.00 89.06 376 ASP A O 1
ATOM 3032 N N . LEU A 1 377 ? -3.966 1.762 28.453 1.00 89.25 377 LEU A N 1
ATOM 3033 C CA . LEU A 1 377 ? -3.140 2.350 27.402 1.00 89.25 377 LEU A CA 1
ATOM 3034 C C . LEU A 1 377 ? -3.761 2.119 26.021 1.00 89.25 377 LEU A C 1
ATOM 3036 O O . LEU A 1 377 ? -3.935 3.083 25.282 1.00 89.25 377 LEU A O 1
ATOM 3040 N N . LEU A 1 378 ? -4.147 0.888 25.670 1.00 91.25 378 LEU A N 1
ATOM 3041 C CA . LEU A 1 378 ? -4.807 0.610 24.387 1.00 91.25 378 LEU A CA 1
ATOM 3042 C C . LEU A 1 378 ? -6.097 1.414 24.203 1.00 91.25 378 LEU A C 1
ATOM 3044 O O . LEU A 1 378 ? -6.339 1.950 23.125 1.00 91.25 378 LEU A O 1
ATOM 3048 N N . LYS A 1 379 ? -6.904 1.527 25.260 1.00 89.81 379 LYS A N 1
ATOM 3049 C CA . LYS A 1 379 ? -8.129 2.328 25.281 1.00 89.81 379 LYS A CA 1
ATOM 3050 C C . LYS A 1 379 ? -7.848 3.807 25.016 1.00 89.81 379 LYS A C 1
ATOM 3052 O O . LYS A 1 379 ? -8.674 4.472 24.411 1.00 89.81 379 LYS A O 1
ATOM 3057 N N . SER A 1 380 ? -6.696 4.326 25.440 1.00 89.88 380 SER A N 1
ATOM 3058 C CA . SER A 1 380 ? -6.310 5.718 25.174 1.00 89.88 380 SER A CA 1
ATOM 3059 C C . SER A 1 380 ? -5.895 5.986 23.718 1.00 89.88 380 SER A C 1
ATOM 3061 O O . SER A 1 380 ? -5.819 7.143 23.308 1.00 89.88 380 SER A O 1
ATOM 3063 N N . LEU A 1 381 ? -5.639 4.941 22.921 1.00 91.50 381 LEU A N 1
ATOM 3064 C CA . LEU A 1 381 ? -5.172 5.043 21.534 1.00 91.50 381 LEU A CA 1
ATOM 3065 C C . LEU A 1 381 ? -6.331 5.084 20.526 1.00 91.50 381 LEU A C 1
ATOM 3067 O O . LEU A 1 381 ? -6.338 4.347 19.539 1.00 91.50 381 LEU A O 1
ATOM 3071 N N . GLU A 1 382 ? -7.313 5.958 20.750 1.00 90.75 382 GLU A N 1
ATOM 3072 C CA . GLU A 1 382 ? -8.416 6.153 19.806 1.00 90.75 382 GLU A CA 1
ATOM 3073 C C . GLU A 1 382 ? -8.010 7.069 18.644 1.00 90.75 382 GLU A C 1
ATOM 3075 O O . GLU A 1 382 ? -7.654 8.232 18.829 1.00 90.75 382 GLU A O 1
ATOM 3080 N N . HIS A 1 383 ? -8.084 6.545 17.419 1.00 95.19 383 HIS A N 1
ATOM 3081 C CA . HIS A 1 383 ? -7.780 7.287 16.197 1.00 95.19 383 HIS A CA 1
ATOM 3082 C C . HIS A 1 383 ? -8.619 6.752 15.020 1.00 95.19 383 HIS A C 1
ATOM 3084 O O . HIS A 1 383 ? -8.797 5.536 14.925 1.00 95.19 383 HIS A O 1
ATOM 3090 N N . PRO A 1 384 ? -9.097 7.599 14.080 1.00 95.12 384 PRO A N 1
ATOM 3091 C CA . PRO A 1 384 ? -9.949 7.165 12.960 1.00 95.12 384 PRO A CA 1
ATOM 3092 C C . PRO A 1 384 ? -9.341 6.066 12.076 1.00 95.12 384 PRO A C 1
ATOM 3094 O O . PRO A 1 384 ? -10.069 5.256 11.503 1.00 95.12 384 PRO A O 1
ATOM 3097 N N . HIS A 1 385 ? -8.009 6.036 11.997 1.00 97.38 385 HIS A N 1
ATOM 3098 C CA . HIS A 1 385 ? -7.226 5.099 11.184 1.00 97.38 385 HIS A CA 1
ATOM 3099 C C . HIS A 1 385 ? -6.503 4.018 12.003 1.00 97.38 385 HIS A C 1
ATOM 3101 O O . HIS A 1 385 ? -5.572 3.392 11.504 1.00 97.38 385 HIS A O 1
ATOM 3107 N N . LEU A 1 386 ? -6.915 3.784 13.252 1.00 95.94 386 LEU A N 1
ATOM 3108 C CA . LEU A 1 386 ? -6.529 2.604 14.034 1.00 95.94 386 LEU A CA 1
ATOM 3109 C C . LEU A 1 386 ? -7.745 1.694 14.225 1.00 95.94 386 LEU A C 1
ATOM 3111 O O . LEU A 1 386 ? -8.871 2.179 14.346 1.00 95.94 386 LEU A O 1
ATOM 3115 N N . GLN A 1 387 ? -7.533 0.376 14.242 1.00 94.12 387 GLN A N 1
ATOM 3116 C CA . GLN A 1 387 ? -8.618 -0.566 14.515 1.00 94.12 387 GLN A CA 1
ATOM 3117 C C . GLN A 1 387 ? -9.127 -0.374 15.948 1.00 94.12 387 GLN A C 1
ATOM 3119 O O . GLN A 1 387 ? -8.371 -0.476 16.915 1.00 94.12 387 GLN A O 1
ATOM 3124 N N . LYS A 1 388 ? -10.426 -0.109 16.090 1.00 92.44 388 LYS A N 1
ATOM 3125 C CA . LYS A 1 388 ? -11.053 0.217 17.365 1.00 92.44 388 LYS A CA 1
ATOM 3126 C C . LYS A 1 388 ? -11.121 -1.005 18.274 1.00 92.44 388 LYS A C 1
ATOM 3128 O O . LYS A 1 388 ? -11.707 -2.031 17.915 1.00 92.44 388 LYS A O 1
ATOM 3133 N N . LEU A 1 389 ? -10.588 -0.851 19.484 1.00 93.56 389 LEU A N 1
ATOM 3134 C CA . LEU A 1 389 ? -10.818 -1.776 20.585 1.00 93.56 389 LEU A CA 1
ATOM 3135 C C . LEU A 1 389 ? -12.238 -1.558 21.132 1.00 93.56 389 LEU A C 1
ATOM 3137 O O . LEU A 1 389 ? -12.593 -0.462 21.557 1.00 93.56 389 LEU A O 1
ATOM 3141 N N . LEU A 1 390 ? -13.058 -2.605 21.109 1.00 92.56 390 LEU A N 1
ATOM 3142 C CA . LEU A 1 390 ? -14.423 -2.597 21.641 1.00 92.56 390 LEU A CA 1
ATOM 3143 C C . LEU A 1 390 ? -14.473 -3.062 23.098 1.00 92.56 390 LEU A C 1
ATOM 3145 O O . LEU A 1 390 ? -15.353 -2.644 23.855 1.00 92.56 390 LEU A O 1
ATOM 3149 N N . GLY A 1 391 ? -13.550 -3.938 23.496 1.00 92.81 391 GLY A N 1
ATOM 3150 C CA . GLY A 1 391 ? -13.537 -4.467 24.848 1.00 92.81 391 GLY A CA 1
ATOM 3151 C C . GLY A 1 391 ? -12.438 -5.465 25.162 1.00 92.81 391 GLY A C 1
ATOM 3152 O O . GLY A 1 391 ? -11.567 -5.758 24.345 1.00 92.81 391 GLY A O 1
ATOM 3153 N N . VAL A 1 392 ? -12.515 -5.997 26.376 1.00 94.00 392 VAL A N 1
ATOM 3154 C CA . VAL A 1 392 ? -11.563 -6.958 26.939 1.00 94.00 392 VAL A CA 1
ATOM 3155 C C . VAL A 1 392 ? -12.307 -8.073 27.670 1.00 94.00 392 VAL A C 1
ATOM 3157 O O . VAL A 1 392 ? -13.367 -7.851 28.246 1.00 94.00 392 VAL A O 1
ATOM 3160 N N . CYS A 1 393 ? -11.745 -9.277 27.679 1.00 92.75 393 CYS A N 1
ATOM 3161 C CA . CYS A 1 393 ? -12.160 -10.371 28.549 1.00 92.75 393 CYS A CA 1
ATOM 3162 C C . CYS A 1 393 ? -10.947 -10.871 29.338 1.00 92.75 393 CYS A C 1
ATOM 3164 O O . CYS A 1 393 ? -10.147 -11.653 28.825 1.00 92.75 393 CYS A O 1
ATOM 3166 N N . TYR A 1 394 ? -10.810 -10.446 30.596 1.00 89.38 394 TYR A N 1
ATOM 3167 C CA . TYR A 1 394 ? -9.687 -10.863 31.445 1.00 89.38 394 TYR A CA 1
ATOM 3168 C C . TYR A 1 394 ? -9.721 -12.362 31.765 1.00 89.38 394 TYR A C 1
ATOM 3170 O O . TYR A 1 394 ? -8.692 -13.025 31.689 1.00 89.38 394 TYR A O 1
ATOM 3178 N N . GLY A 1 395 ? -10.907 -12.915 32.054 1.00 85.69 395 GLY A N 1
ATOM 3179 C CA . GLY A 1 395 ? -11.068 -14.344 32.359 1.00 85.69 395 GLY A CA 1
ATOM 3180 C C . GLY A 1 395 ? -10.736 -15.270 31.182 1.00 85.69 395 GLY A C 1
ATOM 3181 O O . GLY A 1 395 ? -10.374 -16.423 31.394 1.00 85.69 395 GLY A O 1
ATOM 3182 N N . GLY A 1 396 ? -10.837 -14.764 29.949 1.00 85.38 396 GLY A N 1
ATOM 3183 C CA . GLY A 1 396 ? -10.461 -15.469 28.722 1.00 85.38 396 GLY A CA 1
ATOM 3184 C C . GLY A 1 396 ? -9.092 -15.098 28.159 1.00 85.38 396 GLY A C 1
ATOM 3185 O O . GLY A 1 396 ? -8.649 -15.747 27.213 1.00 85.38 396 GLY A O 1
ATOM 3186 N N . ASN A 1 397 ? -8.450 -14.066 28.720 1.00 89.69 397 ASN A N 1
ATOM 3187 C CA . ASN A 1 397 ? -7.274 -13.403 28.163 1.00 89.69 397 ASN A CA 1
ATOM 3188 C C . ASN A 1 397 ? -7.490 -12.985 26.691 1.00 89.69 397 ASN A C 1
ATOM 3190 O O . ASN A 1 397 ? -6.713 -13.346 25.808 1.00 89.69 397 ASN A O 1
ATOM 3194 N N . CYS A 1 398 ? -8.589 -12.266 26.419 1.00 92.06 398 CYS A N 1
ATOM 3195 C CA . CYS A 1 398 ? -8.969 -11.836 25.070 1.00 92.06 398 CYS A CA 1
ATOM 3196 C C . CYS A 1 398 ? -9.102 -10.314 24.944 1.00 92.06 398 CYS A C 1
ATOM 3198 O O . CYS A 1 398 ? -9.638 -9.656 25.836 1.00 92.06 398 CYS A O 1
ATOM 3200 N N . LEU A 1 399 ? -8.734 -9.785 23.779 1.00 93.19 399 LEU A N 1
ATOM 3201 C CA . LEU A 1 399 ? -9.113 -8.450 23.310 1.00 93.19 399 LEU A CA 1
ATOM 3202 C C . LEU A 1 399 ? -10.188 -8.572 22.226 1.00 93.19 399 LEU A C 1
ATOM 3204 O O . LEU A 1 399 ? -10.158 -9.500 21.415 1.00 93.19 399 LEU A O 1
ATOM 3208 N N . VAL A 1 400 ? -11.135 -7.637 22.216 1.00 93.56 400 VAL A N 1
ATOM 3209 C CA . VAL A 1 400 ? -12.267 -7.620 21.284 1.00 93.56 400 VAL A CA 1
ATOM 3210 C C . VAL A 1 400 ? -12.207 -6.347 20.451 1.00 93.56 400 VAL A C 1
ATOM 3212 O O . VAL A 1 400 ? -12.276 -5.249 20.997 1.00 93.56 400 VAL A O 1
ATOM 3215 N N . TYR A 1 401 ? -12.110 -6.492 19.135 1.00 92.81 401 TYR A N 1
ATOM 3216 C CA . TYR A 1 401 ? -12.007 -5.407 18.161 1.00 92.81 401 TYR A CA 1
ATOM 3217 C C . TYR A 1 401 ? -13.226 -5.348 17.245 1.00 92.81 401 TYR A C 1
ATOM 3219 O O . TYR A 1 401 ? -13.977 -6.319 17.107 1.00 92.81 401 TYR A O 1
ATOM 3227 N N . GLU A 1 402 ? -13.402 -4.206 16.582 1.00 91.44 402 GLU A N 1
ATOM 3228 C CA . GLU A 1 402 ? -14.359 -4.086 15.484 1.00 91.44 402 GLU A CA 1
ATOM 3229 C C . GLU A 1 402 ? -14.023 -5.061 14.345 1.00 91.44 402 GLU A C 1
ATOM 3231 O O . GLU A 1 402 ? -12.853 -5.269 13.999 1.00 91.44 402 GLU A O 1
ATOM 3236 N N . HIS A 1 403 ? -15.058 -5.665 13.758 1.00 89.50 403 HIS A N 1
ATOM 3237 C CA . HIS A 1 403 ? -14.907 -6.525 12.592 1.00 89.50 403 HIS A CA 1
ATOM 3238 C C . HIS A 1 403 ? -14.874 -5.707 11.299 1.00 89.50 403 HIS A C 1
ATOM 3240 O O . HIS A 1 403 ? -15.821 -4.994 10.968 1.00 89.50 403 HIS A O 1
ATOM 3246 N N . MET A 1 404 ? -13.789 -5.860 10.543 1.00 90.19 404 MET A N 1
ATOM 3247 C CA . MET A 1 404 ? -13.548 -5.162 9.281 1.00 90.19 404 MET A CA 1
ATOM 3248 C C . MET A 1 404 ? -13.906 -6.077 8.104 1.00 90.19 404 MET A C 1
ATOM 3250 O O . MET A 1 404 ? -13.040 -6.716 7.511 1.00 90.19 404 MET A O 1
ATOM 3254 N N . ALA A 1 405 ? -15.201 -6.165 7.784 1.00 85.44 405 ALA A N 1
ATOM 3255 C CA . ALA A 1 405 ? -15.733 -7.151 6.834 1.00 85.44 405 ALA A CA 1
ATOM 3256 C C . ALA A 1 405 ? -15.168 -7.039 5.403 1.00 85.44 405 ALA A C 1
ATOM 3258 O O . ALA A 1 405 ? -15.177 -8.026 4.668 1.00 85.44 405 ALA A O 1
ATOM 3259 N N . SER A 1 406 ? -14.651 -5.871 5.002 1.00 87.50 406 SER A N 1
ATOM 3260 C CA . SER A 1 406 ? -14.019 -5.708 3.687 1.00 87.50 406 SER A CA 1
ATOM 3261 C C . SER A 1 406 ? -12.677 -6.446 3.587 1.00 87.50 406 SER A C 1
ATOM 3263 O O . SER A 1 406 ? -12.227 -6.704 2.475 1.00 87.50 406 SER A O 1
ATOM 3265 N N . GLY A 1 407 ? -12.058 -6.843 4.703 1.00 90.25 407 GLY A N 1
ATOM 3266 C CA . GLY A 1 407 ? -10.769 -7.540 4.731 1.00 90.25 407 GLY A CA 1
ATOM 3267 C C . GLY A 1 407 ? -9.561 -6.603 4.660 1.00 90.25 407 GLY A C 1
ATOM 3268 O O . GLY A 1 407 ? -9.682 -5.386 4.838 1.00 90.25 407 GLY A O 1
ATOM 3269 N N . SER A 1 408 ? -8.384 -7.185 4.427 1.00 93.44 408 SER A N 1
ATOM 3270 C CA . SER A 1 408 ? -7.104 -6.465 4.379 1.00 93.44 408 SER A CA 1
ATOM 3271 C C . SER A 1 408 ? -6.747 -5.933 2.987 1.00 93.44 408 SER A C 1
ATOM 3273 O O . SER A 1 408 ? -7.157 -6.492 1.968 1.00 93.44 408 SER A O 1
ATOM 3275 N N . VAL A 1 409 ? -5.913 -4.890 2.919 1.00 95.56 409 VAL A N 1
ATOM 3276 C CA . VAL A 1 409 ? -5.386 -4.343 1.654 1.00 95.56 409 VAL A CA 1
ATOM 3277 C C . VAL A 1 409 ? -4.691 -5.421 0.822 1.00 95.56 409 VAL A C 1
ATOM 3279 O O . VAL A 1 409 ? -4.872 -5.455 -0.397 1.00 95.56 409 VAL A O 1
ATOM 3282 N N . LYS A 1 410 ? -3.965 -6.353 1.458 1.00 94.06 410 LYS A N 1
ATOM 3283 C CA . LYS A 1 410 ? -3.352 -7.482 0.742 1.00 94.06 410 LYS A CA 1
ATOM 3284 C C . LYS A 1 410 ? -4.376 -8.296 -0.034 1.00 94.06 410 LYS A C 1
ATOM 3286 O O . LYS A 1 410 ? -4.128 -8.636 -1.188 1.00 94.06 410 LYS A O 1
ATOM 3291 N N . GLU A 1 411 ? -5.504 -8.629 0.585 1.00 91.81 411 GLU A N 1
ATOM 3292 C CA . GLU A 1 411 ? -6.509 -9.465 -0.064 1.00 91.81 411 GLU A CA 1
ATOM 3293 C C . GLU A 1 411 ? -7.205 -8.745 -1.225 1.00 91.81 411 GLU A C 1
ATOM 3295 O O . GLU A 1 411 ? -7.578 -9.385 -2.205 1.00 91.81 411 GLU A O 1
ATOM 3300 N N . TRP A 1 412 ? -7.378 -7.426 -1.135 1.00 93.06 412 TRP A N 1
ATOM 3301 C CA . TRP A 1 412 ? -7.929 -6.628 -2.231 1.00 93.06 412 TRP A CA 1
ATOM 3302 C C . TRP A 1 412 ? -6.982 -6.535 -3.427 1.00 93.06 412 TRP A C 1
ATOM 3304 O O . TRP A 1 412 ? -7.421 -6.617 -4.568 1.00 93.06 412 TRP A O 1
ATOM 3314 N N . ILE A 1 413 ? -5.684 -6.374 -3.175 1.00 93.50 413 ILE A N 1
ATOM 3315 C CA . ILE A 1 413 ? -4.670 -6.314 -4.235 1.00 93.50 413 ILE A CA 1
ATOM 3316 C C . ILE A 1 413 ? -4.426 -7.704 -4.839 1.00 93.50 413 ILE A C 1
ATOM 3318 O O . ILE A 1 413 ? -4.275 -7.832 -6.046 1.00 93.50 413 ILE A O 1
ATOM 3322 N N . SER A 1 414 ? -4.440 -8.758 -4.016 1.00 89.88 414 SER A N 1
ATOM 3323 C CA . SER A 1 414 ? -4.253 -10.150 -4.462 1.00 89.88 414 SER A CA 1
ATOM 3324 C C . SER A 1 414 ? -5.521 -10.779 -5.052 1.00 89.88 414 SER A C 1
ATOM 3326 O O . SER A 1 414 ? -5.527 -11.979 -5.331 1.00 89.88 414 SER A O 1
ATOM 3328 N N . SER A 1 415 ? -6.621 -10.026 -5.160 1.00 82.69 415 SER A N 1
ATOM 3329 C CA . SER A 1 415 ? -7.885 -10.561 -5.668 1.00 82.69 415 SER A CA 1
ATOM 3330 C C . SER A 1 415 ? -7.736 -11.022 -7.118 1.00 82.69 415 SER A C 1
ATOM 3332 O O . SER A 1 415 ? -6.938 -10.492 -7.882 1.00 82.69 415 SER A O 1
ATOM 3334 N N . ILE A 1 416 ? -8.487 -12.056 -7.489 1.00 74.75 416 ILE A N 1
ATOM 3335 C CA . ILE A 1 416 ? -8.509 -12.583 -8.857 1.00 74.75 416 ILE A CA 1
ATOM 3336 C C . ILE A 1 416 ? -9.688 -11.944 -9.592 1.00 74.75 416 ILE A C 1
ATOM 3338 O O . ILE A 1 416 ? -10.730 -11.663 -8.990 1.00 74.75 416 ILE A O 1
ATOM 3342 N N . GLU A 1 417 ? -9.525 -11.725 -10.892 1.00 58.25 417 GLU A N 1
ATOM 3343 C CA . GLU A 1 417 ? -10.573 -11.222 -11.775 1.00 58.25 417 GLU A CA 1
ATOM 3344 C C . GLU A 1 417 ? -11.841 -12.097 -11.669 1.00 58.25 417 GLU A C 1
ATOM 3346 O O . GLU A 1 417 ? -11.772 -13.326 -11.714 1.00 58.25 417 GLU A O 1
ATOM 3351 N N . GLY A 1 418 ? -13.000 -11.471 -11.434 1.00 54.84 418 GLY A N 1
ATOM 3352 C CA . GLY A 1 418 ? -14.266 -12.165 -11.141 1.00 54.84 418 GLY A CA 1
ATOM 3353 C C . GLY A 1 418 ? -14.554 -12.421 -9.652 1.00 54.84 418 GLY A C 1
ATOM 3354 O O . GLY A 1 418 ? -15.621 -12.932 -9.309 1.00 54.84 418 GLY A O 1
ATOM 3355 N N . SER A 1 419 ? -13.651 -12.043 -8.741 1.00 71.25 419 SER A N 1
ATOM 3356 C CA . SER A 1 419 ? -13.938 -12.011 -7.301 1.00 71.25 419 SER A CA 1
ATOM 3357 C C . SER A 1 419 ? -15.071 -11.030 -6.984 1.00 71.25 419 SER A C 1
ATOM 3359 O O . SER A 1 419 ? -15.059 -9.892 -7.450 1.00 71.25 419 SER A O 1
ATOM 3361 N N . ARG A 1 420 ? -15.996 -11.422 -6.093 1.00 66.69 420 ARG A N 1
ATOM 3362 C CA . ARG A 1 420 ? -17.064 -10.539 -5.573 1.00 66.69 420 ARG A CA 1
ATOM 3363 C C . ARG A 1 420 ? -16.532 -9.251 -4.933 1.00 66.69 420 ARG A C 1
ATOM 3365 O O . ARG A 1 420 ? -17.277 -8.287 -4.812 1.00 66.69 420 ARG A O 1
ATOM 3372 N N . ARG A 1 421 ? -15.270 -9.252 -4.488 1.00 75.56 421 ARG A N 1
ATOM 3373 C CA . ARG A 1 421 ? -14.611 -8.110 -3.844 1.00 75.56 421 ARG A CA 1
ATOM 3374 C C . ARG A 1 421 ? -14.150 -7.051 -4.855 1.00 75.56 421 ARG A C 1
ATOM 3376 O O . ARG A 1 421 ? -14.126 -5.881 -4.506 1.00 75.56 421 ARG A O 1
ATOM 3383 N N . GLY A 1 422 ? -13.833 -7.431 -6.095 1.00 84.00 422 GLY A N 1
ATOM 3384 C CA . GLY A 1 422 ? -13.202 -6.533 -7.068 1.00 84.00 422 GLY A CA 1
ATOM 3385 C C . GLY A 1 422 ? -11.769 -6.139 -6.680 1.00 84.00 422 GLY A C 1
ATOM 3386 O O . GLY A 1 422 ? -11.111 -6.838 -5.909 1.00 84.00 422 GLY A O 1
ATOM 3387 N N . PHE A 1 423 ? -11.294 -5.014 -7.219 1.00 89.25 423 PHE A N 1
ATOM 3388 C CA . PHE A 1 423 ? -9.948 -4.477 -6.994 1.00 89.25 423 PHE A CA 1
ATOM 3389 C C . PHE A 1 423 ? -10.001 -3.088 -6.362 1.00 89.25 423 PHE A C 1
ATOM 3391 O O . PHE A 1 423 ? -10.969 -2.353 -6.549 1.00 89.25 423 PHE A O 1
ATOM 3398 N N . LEU A 1 424 ? -8.942 -2.703 -5.641 1.00 92.06 424 LEU A N 1
ATOM 3399 C CA . LEU A 1 424 ? -8.816 -1.343 -5.111 1.00 92.06 424 LEU A CA 1
ATOM 3400 C C . LEU A 1 424 ? -8.452 -0.354 -6.225 1.00 92.06 424 LEU A C 1
ATOM 3402 O O . LEU A 1 424 ? -7.349 -0.484 -6.774 1.00 92.06 424 LEU A O 1
ATOM 3406 N N . PRO A 1 425 ? -9.296 0.660 -6.502 1.00 92.44 425 PRO A N 1
ATOM 3407 C CA . PRO A 1 425 ? -8.966 1.720 -7.446 1.00 92.44 425 PRO A CA 1
ATOM 3408 C C . PRO A 1 425 ? -7.747 2.522 -6.988 1.00 92.44 425 PRO A C 1
ATOM 3410 O O . PRO A 1 425 ? -7.521 2.700 -5.786 1.00 92.44 425 PRO A O 1
ATOM 3413 N N . TRP A 1 426 ? -6.984 3.052 -7.941 1.00 95.00 426 TRP A N 1
ATOM 3414 C CA . TRP A 1 426 ? -5.761 3.808 -7.665 1.00 95.00 426 TRP A CA 1
ATOM 3415 C C . TRP A 1 426 ? -5.977 4.999 -6.712 1.00 95.00 426 TRP A C 1
ATOM 3417 O O . TRP A 1 426 ? -5.165 5.224 -5.813 1.00 95.00 426 TRP A O 1
ATOM 3427 N N . CYS A 1 427 ? -7.100 5.713 -6.837 1.00 94.06 427 CYS A N 1
ATOM 3428 C CA . CYS A 1 427 ? -7.447 6.849 -5.980 1.00 94.06 427 CYS A CA 1
ATOM 3429 C C . CYS A 1 427 ? -7.589 6.424 -4.508 1.00 94.06 427 CYS A C 1
ATOM 3431 O O . CYS A 1 427 ? -7.037 7.051 -3.600 1.00 94.06 427 CYS A O 1
ATOM 3433 N N . VAL A 1 428 ? -8.244 5.282 -4.270 1.00 94.44 428 VAL A N 1
ATOM 3434 C CA . VAL A 1 428 ? -8.392 4.689 -2.936 1.00 94.44 428 VAL A CA 1
ATOM 3435 C C . VAL A 1 428 ? -7.036 4.246 -2.391 1.00 94.44 428 VAL A C 1
ATOM 3437 O O . VAL A 1 428 ? -6.756 4.467 -1.217 1.00 94.44 428 VAL A O 1
ATOM 3440 N N . ARG A 1 429 ? -6.161 3.679 -3.230 1.00 97.12 429 ARG A N 1
ATOM 3441 C CA . ARG A 1 429 ? -4.802 3.278 -2.828 1.00 97.12 429 ARG A CA 1
ATOM 3442 C C . ARG A 1 429 ? -3.972 4.458 -2.324 1.00 97.12 429 ARG A C 1
ATOM 3444 O O . ARG A 1 429 ? -3.359 4.347 -1.265 1.00 97.12 429 ARG A O 1
ATOM 3451 N N . LEU A 1 430 ? -3.993 5.592 -3.027 1.00 97.25 430 LEU A N 1
ATOM 3452 C CA . LEU A 1 430 ? -3.295 6.807 -2.589 1.00 97.25 430 LEU A CA 1
ATOM 3453 C C . LEU A 1 430 ? -3.879 7.361 -1.281 1.00 97.25 430 LEU A C 1
ATOM 3455 O O . LEU A 1 430 ? -3.131 7.728 -0.373 1.00 97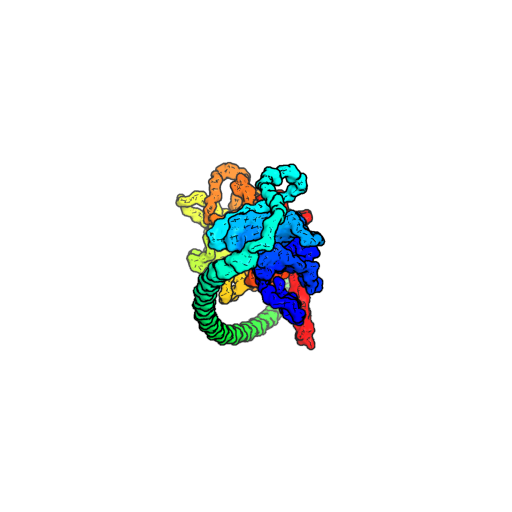.25 430 LEU A O 1
ATOM 3459 N N . ARG A 1 431 ? -5.209 7.338 -1.132 1.00 96.88 431 ARG A N 1
ATOM 3460 C CA . ARG A 1 431 ? -5.879 7.716 0.122 1.00 96.88 431 ARG A CA 1
ATOM 3461 C C . ARG A 1 431 ? -5.477 6.811 1.291 1.00 96.88 431 ARG A C 1
ATOM 3463 O O . ARG A 1 431 ? -5.187 7.317 2.372 1.00 96.88 431 ARG A O 1
ATOM 3470 N N . ILE A 1 432 ? -5.410 5.494 1.082 1.00 97.88 432 ILE A N 1
ATOM 3471 C CA . ILE A 1 432 ? -4.972 4.521 2.098 1.00 97.88 432 ILE A CA 1
ATOM 3472 C C . ILE A 1 432 ? -3.567 4.871 2.610 1.00 97.88 432 ILE A C 1
ATOM 3474 O O . ILE A 1 432 ? -3.344 4.852 3.820 1.00 97.88 432 ILE A O 1
ATOM 3478 N N . MET A 1 433 ? -2.629 5.235 1.726 1.00 98.44 433 MET A N 1
ATOM 3479 C CA . MET A 1 433 ? -1.269 5.617 2.133 1.00 98.44 433 MET A CA 1
ATOM 3480 C C . MET A 1 433 ? -1.283 6.812 3.096 1.00 98.44 433 MET A C 1
ATOM 3482 O O . MET A 1 433 ? -0.632 6.765 4.139 1.00 98.44 433 MET A O 1
ATOM 3486 N N . ALA A 1 434 ? -2.062 7.856 2.797 1.00 98.31 434 ALA A N 1
ATOM 3487 C CA . ALA A 1 434 ? -2.198 9.017 3.678 1.00 98.31 434 ALA A CA 1
ATOM 3488 C C . ALA A 1 434 ? -2.822 8.645 5.036 1.00 98.31 434 ALA A C 1
ATOM 3490 O O . ALA A 1 434 ? -2.309 9.035 6.084 1.00 98.31 434 ALA A O 1
ATOM 3491 N N . GLN A 1 435 ? -3.873 7.822 5.035 1.00 98.12 435 GLN A N 1
ATOM 3492 C CA . GLN A 1 435 ? -4.559 7.372 6.254 1.00 98.12 435 GLN A CA 1
ATOM 3493 C C . GLN A 1 435 ? -3.647 6.541 7.172 1.00 98.12 435 GLN A C 1
ATOM 3495 O O . GLN A 1 435 ? -3.634 6.728 8.392 1.00 98.12 435 GLN A O 1
ATOM 3500 N N . VAL A 1 436 ? -2.824 5.660 6.595 1.00 98.50 436 VAL A N 1
ATOM 3501 C CA . VAL A 1 436 ? -1.823 4.891 7.352 1.00 98.50 436 VAL A CA 1
ATOM 3502 C C . VAL A 1 436 ? -0.723 5.808 7.891 1.00 98.50 436 VAL A C 1
ATOM 3504 O O . VAL A 1 436 ? -0.320 5.656 9.045 1.00 98.50 436 VAL A O 1
ATOM 3507 N N . ALA A 1 437 ? -0.277 6.804 7.118 1.00 98.56 437 ALA A N 1
ATOM 3508 C CA . ALA A 1 437 ? 0.680 7.798 7.600 1.00 98.56 437 ALA A CA 1
ATOM 3509 C C . ALA A 1 437 ? 0.124 8.603 8.788 1.00 98.56 437 ALA A C 1
ATOM 3511 O O . ALA A 1 437 ? 0.849 8.830 9.755 1.00 98.56 437 ALA A O 1
ATOM 3512 N N . GLN A 1 438 ? -1.162 8.975 8.772 1.00 98.50 438 GLN A N 1
ATOM 3513 C CA . GLN A 1 438 ? -1.827 9.656 9.892 1.00 98.50 438 GLN A CA 1
ATOM 3514 C C . GLN A 1 438 ? -1.836 8.790 11.157 1.00 98.50 438 GLN A C 1
ATOM 3516 O O . GLN A 1 438 ? -1.438 9.259 12.227 1.00 98.50 438 GLN A O 1
ATOM 3521 N N . ALA A 1 439 ? -2.220 7.515 11.028 1.00 98.06 439 ALA A N 1
ATOM 3522 C CA . ALA A 1 439 ? -2.187 6.552 12.128 1.00 98.06 439 ALA A CA 1
ATOM 3523 C C . ALA A 1 439 ? -0.774 6.388 12.707 1.00 98.06 439 ALA A C 1
ATOM 3525 O O . ALA A 1 439 ? -0.580 6.450 13.922 1.00 98.06 439 ALA A O 1
ATOM 3526 N N . LEU A 1 440 ? 0.228 6.231 11.841 1.00 97.75 440 LEU A N 1
ATOM 3527 C CA . LEU A 1 440 ? 1.610 6.045 12.267 1.00 97.75 440 LEU A CA 1
ATOM 3528 C C . LEU A 1 440 ? 2.166 7.299 12.948 1.00 97.75 440 LEU A C 1
ATOM 3530 O O . LEU A 1 440 ? 2.816 7.216 13.989 1.00 97.75 440 LEU A O 1
ATOM 3534 N N . ALA A 1 441 ? 1.852 8.475 12.410 1.00 97.81 441 ALA A N 1
ATOM 3535 C CA . ALA A 1 441 ? 2.238 9.751 12.986 1.00 97.81 441 ALA A CA 1
ATOM 3536 C C . ALA A 1 441 ? 1.590 10.005 14.354 1.00 97.81 441 ALA A C 1
ATOM 3538 O O . ALA A 1 441 ? 2.166 10.727 15.172 1.00 97.81 441 ALA A O 1
ATOM 3539 N N . PHE A 1 442 ? 0.392 9.466 14.599 1.00 97.62 442 PHE A N 1
ATOM 3540 C CA . PHE A 1 442 ? -0.243 9.462 15.914 1.00 97.62 442 PHE A CA 1
ATOM 3541 C C . PHE A 1 442 ? 0.506 8.530 16.875 1.00 97.62 442 PHE A C 1
ATOM 3543 O O . PHE A 1 442 ? 0.988 8.998 17.906 1.00 97.62 442 PHE A O 1
ATOM 3550 N N . LEU A 1 443 ? 0.721 7.262 16.506 1.00 95.81 443 LEU A N 1
ATOM 3551 C CA . LEU A 1 443 ? 1.443 6.288 17.342 1.00 95.81 443 LEU A CA 1
ATOM 3552 C C . LEU A 1 443 ? 2.848 6.771 17.731 1.00 95.81 443 LEU A C 1
ATOM 3554 O O . LEU A 1 443 ? 3.230 6.718 18.897 1.00 95.81 443 LEU A O 1
ATOM 3558 N N . HIS A 1 444 ? 3.588 7.335 16.774 1.00 94.94 444 HIS A N 1
ATOM 3559 C CA . HIS A 1 444 ? 4.930 7.884 16.986 1.00 94.94 444 HIS A CA 1
ATOM 3560 C C . HIS A 1 444 ? 4.959 9.115 17.900 1.00 94.94 444 HIS A C 1
ATOM 3562 O O . HIS A 1 444 ? 6.027 9.457 18.406 1.00 94.94 444 HIS A O 1
ATOM 3568 N N . SER A 1 445 ? 3.822 9.784 18.108 1.00 94.19 445 SER A N 1
ATOM 3569 C CA . SER A 1 445 ? 3.673 10.892 19.064 1.00 94.19 445 SER A CA 1
ATOM 3570 C C . SER A 1 445 ? 3.117 10.456 20.425 1.00 94.19 445 SER A C 1
ATOM 3572 O O . SER A 1 445 ? 3.296 11.163 21.418 1.00 94.19 445 SER A O 1
ATOM 3574 N N . SER A 1 446 ? 2.477 9.288 20.479 1.00 93.06 446 SER A N 1
ATOM 3575 C CA . SER A 1 446 ? 1.890 8.711 21.686 1.00 93.06 446 SER A CA 1
ATOM 3576 C C . SER A 1 446 ? 2.951 8.021 22.542 1.00 93.06 446 SER A C 1
ATOM 3578 O O . SER A 1 446 ? 3.907 7.431 22.034 1.00 93.06 446 SER A O 1
ATOM 3580 N N . LYS A 1 447 ? 2.789 8.092 23.866 1.00 89.50 447 LYS A N 1
ATOM 3581 C CA . LYS A 1 447 ? 3.730 7.497 24.824 1.00 89.50 447 LYS A CA 1
ATOM 3582 C C . LYS A 1 447 ? 3.337 6.056 25.140 1.00 89.50 447 LYS A C 1
ATOM 3584 O O . LYS A 1 447 ? 2.200 5.791 25.507 1.00 89.50 447 LYS A O 1
ATOM 3589 N N . SER A 1 448 ? 4.301 5.150 25.035 1.00 86.12 448 SER A N 1
ATOM 3590 C CA . SER A 1 448 ? 4.216 3.778 25.550 1.00 86.12 448 SER A CA 1
ATOM 3591 C C . SER A 1 448 ? 4.332 3.743 27.082 1.00 86.12 448 SER A C 1
ATOM 3593 O O . SER A 1 448 ? 4.687 4.747 27.706 1.00 86.12 448 SER A O 1
ATOM 3595 N N . LEU A 1 449 ? 4.117 2.569 27.692 1.00 77.69 449 LEU A N 1
ATOM 3596 C CA . LEU A 1 449 ? 4.360 2.349 29.129 1.00 77.69 449 LEU A CA 1
ATOM 3597 C C . LEU A 1 449 ? 5.811 2.679 29.537 1.00 77.69 449 LEU A C 1
ATOM 3599 O O . LEU A 1 449 ? 6.041 3.200 30.624 1.00 77.69 449 LEU A O 1
ATOM 3603 N N . GLY A 1 450 ? 6.783 2.458 28.643 1.00 76.31 450 GLY A N 1
ATOM 3604 C CA . GLY A 1 450 ? 8.199 2.801 28.839 1.00 76.31 450 GLY A CA 1
ATOM 3605 C C . GLY A 1 450 ? 8.544 4.284 28.619 1.00 76.31 450 GLY A C 1
ATOM 3606 O O . GLY A 1 450 ? 9.715 4.665 28.678 1.00 76.31 450 GLY A O 1
ATOM 3607 N N . GLY A 1 451 ? 7.552 5.136 28.332 1.00 80.75 451 GLY A N 1
ATOM 3608 C CA . GLY A 1 451 ? 7.703 6.584 28.143 1.00 80.75 451 GLY A CA 1
ATOM 3609 C C . GLY A 1 451 ? 8.261 7.022 26.781 1.00 80.75 451 GLY A C 1
ATOM 3610 O O . GLY A 1 451 ? 8.312 8.223 26.511 1.00 80.75 451 GLY A O 1
ATOM 3611 N N . GLY A 1 452 ? 8.659 6.080 25.921 1.00 85.62 452 GLY A N 1
ATOM 3612 C CA . GLY A 1 452 ? 9.078 6.329 24.537 1.00 85.62 452 GLY A CA 1
ATOM 3613 C C . GLY A 1 452 ? 7.912 6.305 23.538 1.00 85.62 452 GLY A C 1
ATOM 3614 O O . GLY A 1 452 ? 6.800 5.927 23.919 1.00 85.62 452 GLY A O 1
ATOM 3615 N N . PRO A 1 453 ? 8.146 6.678 22.266 1.00 90.50 453 PRO A N 1
ATOM 3616 C CA . PRO A 1 453 ? 7.132 6.598 21.214 1.00 90.50 453 PRO A CA 1
ATOM 3617 C C . PRO A 1 453 ? 6.661 5.154 20.997 1.00 90.50 453 PRO A C 1
ATOM 3619 O O . PRO A 1 453 ? 7.454 4.218 21.127 1.00 90.50 453 PRO A O 1
ATOM 3622 N N . ILE A 1 454 ? 5.393 4.964 20.633 1.00 92.50 454 ILE A N 1
ATOM 3623 C CA . ILE A 1 454 ? 4.872 3.636 20.285 1.00 92.50 454 ILE A CA 1
ATOM 3624 C C . ILE A 1 454 ? 5.367 3.269 18.882 1.00 92.50 454 ILE A C 1
ATOM 3626 O O . ILE A 1 454 ? 5.049 3.950 17.909 1.00 92.50 454 ILE A O 1
ATOM 3630 N N . ILE A 1 455 ? 6.156 2.196 18.786 1.00 92.50 455 ILE A N 1
ATOM 3631 C CA . ILE A 1 455 ? 6.666 1.648 17.518 1.00 92.50 455 ILE A CA 1
ATOM 3632 C C . ILE A 1 455 ? 5.788 0.467 17.118 1.00 92.50 455 ILE A C 1
ATOM 3634 O O . ILE A 1 455 ? 5.679 -0.466 17.908 1.00 92.50 455 ILE A O 1
ATOM 3638 N N . HIS A 1 456 ? 5.195 0.494 15.924 1.00 92.81 456 HIS A N 1
ATOM 3639 C CA . HIS A 1 456 ? 4.189 -0.468 15.467 1.00 92.81 456 HIS A CA 1
ATOM 3640 C C . HIS A 1 456 ? 4.761 -1.863 15.166 1.00 92.81 456 HIS A C 1
ATOM 3642 O O . HIS A 1 456 ? 4.140 -2.870 15.491 1.00 92.81 456 HIS A O 1
ATOM 3648 N N . ARG A 1 457 ? 5.955 -1.951 14.558 1.00 90.25 457 ARG A N 1
ATOM 3649 C CA . ARG A 1 457 ? 6.721 -3.195 14.281 1.00 90.25 457 ARG A CA 1
ATOM 3650 C C . ARG A 1 457 ? 6.111 -4.174 13.266 1.00 90.25 457 ARG A C 1
ATOM 3652 O O . ARG A 1 457 ? 6.835 -5.029 12.769 1.00 90.25 457 ARG A O 1
ATOM 3659 N N . ALA A 1 458 ? 4.828 -4.049 12.933 1.00 89.25 458 ALA A N 1
ATOM 3660 C CA . ALA A 1 458 ? 4.122 -4.956 12.022 1.00 89.25 458 ALA A CA 1
ATOM 3661 C C . ALA A 1 458 ? 3.390 -4.211 10.887 1.00 89.25 458 ALA A C 1
ATOM 3663 O O . ALA A 1 458 ? 2.226 -4.475 10.603 1.00 89.25 458 ALA A O 1
ATOM 3664 N N . ILE A 1 459 ? 4.021 -3.207 10.275 1.00 95.00 459 ILE A N 1
ATOM 3665 C CA . ILE A 1 459 ? 3.400 -2.459 9.168 1.00 95.00 459 ILE A CA 1
ATOM 3666 C C . ILE A 1 459 ? 3.557 -3.258 7.876 1.00 95.00 459 ILE A C 1
ATOM 3668 O O . ILE A 1 459 ? 4.680 -3.465 7.423 1.00 95.00 459 ILE A O 1
ATOM 3672 N N . LYS A 1 460 ? 2.431 -3.702 7.315 1.00 94.44 460 LYS A N 1
ATOM 3673 C CA . LYS A 1 460 ? 2.348 -4.432 6.045 1.00 94.44 460 LYS A CA 1
ATOM 3674 C C . LYS A 1 460 ? 0.904 -4.462 5.517 1.00 94.44 460 LYS A C 1
ATOM 3676 O O . LYS A 1 460 ? -0.018 -4.246 6.313 1.00 94.44 460 LYS A O 1
ATOM 3681 N N . PRO A 1 461 ? 0.673 -4.740 4.220 1.00 95.88 461 PRO A N 1
ATOM 3682 C CA . PRO A 1 461 ? -0.664 -4.763 3.616 1.00 95.88 461 PRO A CA 1
ATOM 3683 C C . PRO A 1 461 ? -1.694 -5.682 4.300 1.00 95.88 461 PRO A C 1
ATOM 3685 O O . PRO A 1 461 ? -2.887 -5.386 4.258 1.00 95.88 461 PRO A O 1
ATOM 3688 N N . GLU A 1 462 ? -1.277 -6.771 4.953 1.00 92.44 462 GLU A N 1
ATOM 3689 C CA . GLU A 1 462 ? -2.156 -7.671 5.727 1.00 92.44 462 GLU A CA 1
ATOM 3690 C C . GLU A 1 462 ? -2.758 -7.004 6.962 1.00 92.44 462 GLU A C 1
ATOM 3692 O O . GLU A 1 462 ? -3.841 -7.372 7.408 1.00 92.44 462 GLU A O 1
ATOM 3697 N N . ASN A 1 463 ? -2.042 -6.034 7.527 1.00 93.75 463 ASN A N 1
ATOM 3698 C CA . ASN A 1 463 ? -2.392 -5.391 8.789 1.00 93.75 463 ASN A CA 1
ATOM 3699 C C . ASN A 1 463 ? -3.120 -4.058 8.584 1.00 93.75 463 ASN A C 1
ATOM 3701 O O . ASN A 1 463 ? -3.428 -3.363 9.550 1.00 93.75 463 ASN A O 1
ATOM 3705 N N . ILE A 1 464 ? -3.411 -3.700 7.331 1.00 97.19 464 ILE A N 1
ATOM 3706 C CA . ILE A 1 464 ? -4.217 -2.536 6.972 1.00 97.19 464 ILE A CA 1
ATOM 3707 C C . ILE A 1 464 ? -5.595 -3.053 6.566 1.00 97.19 464 ILE A C 1
ATOM 3709 O O . ILE A 1 464 ? -5.762 -3.629 5.492 1.00 97.19 464 ILE A O 1
ATOM 3713 N N . LEU A 1 465 ? -6.578 -2.872 7.443 1.00 95.31 465 LEU A N 1
ATOM 3714 C CA . LEU A 1 465 ? -7.945 -3.347 7.255 1.00 95.31 465 LEU A CA 1
ATOM 3715 C C . LEU A 1 465 ? -8.824 -2.248 6.660 1.00 95.31 465 LEU A C 1
ATOM 3717 O O . LEU A 1 465 ? -8.643 -1.069 6.965 1.00 95.31 465 LEU A O 1
ATOM 3721 N N . LEU A 1 466 ? -9.797 -2.631 5.835 1.00 94.12 466 LEU A N 1
ATOM 3722 C CA . LEU A 1 466 ? -10.678 -1.693 5.140 1.00 94.12 466 LEU A CA 1
ATOM 3723 C C . LEU A 1 466 ? -12.095 -1.714 5.716 1.00 94.12 466 LEU A C 1
ATOM 3725 O O . LEU A 1 466 ? -12.670 -2.769 5.989 1.00 94.12 466 LEU A O 1
ATOM 3729 N N . GLY A 1 467 ? -12.656 -0.524 5.928 1.00 87.56 467 GLY A N 1
ATOM 3730 C CA . GLY A 1 467 ? -14.037 -0.355 6.369 1.00 87.56 467 GLY A CA 1
ATOM 3731 C C . GLY A 1 467 ? -15.041 -0.729 5.277 1.00 87.56 467 GLY A C 1
ATOM 3732 O O . GLY A 1 467 ? -14.723 -0.723 4.086 1.00 87.56 467 GLY A O 1
ATOM 3733 N N . THR A 1 468 ? -16.272 -1.043 5.676 1.00 80.31 468 THR A N 1
ATOM 3734 C CA . THR A 1 468 ? -17.383 -1.321 4.747 1.00 80.31 468 THR A CA 1
ATOM 3735 C C . THR A 1 468 ? -17.883 -0.056 4.054 1.00 80.31 468 THR A C 1
ATOM 3737 O O . THR A 1 468 ? -18.213 -0.090 2.873 1.00 80.31 468 THR A O 1
ATOM 3740 N N . SER A 1 469 ? -17.877 1.075 4.759 1.00 77.19 469 SER A N 1
ATOM 3741 C CA . SER A 1 469 ? -18.218 2.382 4.199 1.00 77.19 469 SER A CA 1
ATOM 3742 C C . SER A 1 469 ? -16.958 3.066 3.662 1.00 77.19 469 SER A C 1
ATOM 3744 O O . SER A 1 469 ? -16.035 3.360 4.421 1.00 77.19 469 SER A O 1
ATOM 3746 N N . ASN A 1 470 ? -16.917 3.330 2.354 1.00 80.06 470 ASN A N 1
ATOM 3747 C CA . ASN A 1 470 ? -15.876 4.110 1.663 1.00 80.06 470 ASN A CA 1
ATOM 3748 C C . ASN A 1 470 ? -14.438 3.556 1.731 1.00 80.06 470 ASN A C 1
ATOM 3750 O O . ASN A 1 470 ? -13.493 4.283 1.413 1.00 80.06 470 ASN A O 1
ATOM 3754 N N . LEU A 1 471 ? -14.251 2.286 2.119 1.00 88.81 471 LEU A N 1
ATOM 3755 C CA . LEU A 1 471 ? -12.936 1.629 2.181 1.00 88.81 471 LEU A CA 1
ATOM 3756 C C . LEU A 1 471 ? -11.911 2.432 3.005 1.00 88.81 471 LEU A C 1
ATOM 3758 O O . LEU A 1 471 ? -10.753 2.573 2.617 1.00 88.81 471 LEU A O 1
ATOM 3762 N N . VAL A 1 472 ? -12.346 3.000 4.135 1.00 93.19 472 VAL A N 1
ATOM 3763 C CA . VAL A 1 472 ? -11.454 3.721 5.057 1.00 93.19 472 VAL A CA 1
ATOM 3764 C C . VAL A 1 472 ? -10.456 2.740 5.674 1.00 93.19 472 VAL A C 1
ATOM 3766 O O . VAL A 1 472 ? -10.863 1.720 6.233 1.00 93.19 472 VAL A O 1
ATOM 3769 N N . ALA A 1 473 ? -9.164 3.057 5.591 1.00 96.88 473 ALA A N 1
ATOM 3770 C CA . ALA A 1 473 ? -8.093 2.241 6.142 1.00 96.88 473 ALA A CA 1
ATOM 3771 C C . ALA A 1 473 ? -7.981 2.388 7.658 1.00 96.88 473 ALA A C 1
ATOM 3773 O O . ALA A 1 473 ? -7.999 3.503 8.194 1.00 96.88 473 ALA A O 1
ATOM 3774 N N . LYS A 1 474 ? -7.795 1.254 8.334 1.00 97.12 474 LYS A N 1
ATOM 3775 C CA . LYS A 1 474 ? -7.453 1.170 9.752 1.00 97.12 474 LYS A CA 1
ATOM 3776 C C . LYS A 1 474 ? -6.283 0.220 9.956 1.00 97.12 474 LYS A C 1
ATOM 3778 O O . LYS A 1 474 ? -6.332 -0.935 9.539 1.00 97.12 474 LYS A O 1
ATOM 3783 N N . LEU A 1 475 ? -5.240 0.709 10.614 1.00 96.50 475 LEU A N 1
ATOM 3784 C CA . LEU A 1 475 ? -4.076 -0.084 10.981 1.00 96.50 475 LEU A CA 1
ATOM 3785 C C . LEU A 1 475 ? -4.408 -0.939 12.217 1.00 96.50 475 LEU A C 1
ATOM 3787 O O . LEU A 1 475 ? -4.837 -0.418 13.251 1.00 96.50 475 LEU A O 1
ATOM 3791 N N . ALA A 1 476 ? -4.254 -2.252 12.075 1.00 93.19 476 ALA A N 1
ATOM 3792 C CA . ALA A 1 476 ? -4.467 -3.254 13.115 1.00 93.19 476 ALA A CA 1
ATOM 3793 C C . ALA A 1 476 ? -3.143 -3.640 13.800 1.00 93.19 476 ALA A C 1
ATOM 3795 O O . ALA A 1 476 ? -2.076 -3.265 13.338 1.00 93.19 476 ALA A O 1
ATOM 3796 N N . GLU A 1 477 ? -3.211 -4.442 14.867 1.00 88.12 477 GLU A N 1
ATOM 3797 C CA . GLU A 1 477 ? -2.052 -4.987 15.612 1.00 88.12 477 GLU A CA 1
ATOM 3798 C C . GLU A 1 477 ? -1.264 -4.017 16.510 1.00 88.12 477 GLU A C 1
ATOM 3800 O O . GLU A 1 477 ? -0.143 -4.317 16.929 1.00 88.12 477 GLU A O 1
ATOM 3805 N N . VAL A 1 478 ? -1.866 -2.895 16.908 1.00 90.56 478 VAL A N 1
ATOM 3806 C CA . VAL A 1 478 ? -1.269 -1.974 17.896 1.00 90.56 478 VAL A CA 1
ATOM 3807 C C . VAL A 1 478 ? -0.997 -2.664 19.243 1.00 90.56 478 VAL A C 1
ATOM 3809 O O . VAL A 1 478 ? -0.058 -2.318 19.953 1.00 90.56 478 VAL A O 1
ATOM 3812 N N . ASP A 1 479 ? -1.773 -3.683 19.602 1.00 88.31 479 ASP A N 1
ATOM 3813 C CA . ASP A 1 479 ? -1.549 -4.490 20.801 1.00 88.31 479 ASP A CA 1
ATOM 3814 C C . ASP A 1 479 ? -0.237 -5.283 20.746 1.00 88.31 479 ASP A C 1
ATOM 3816 O O . ASP A 1 479 ? 0.487 -5.331 21.738 1.00 88.31 479 ASP A O 1
ATOM 3820 N N . ALA A 1 480 ? 0.123 -5.841 19.586 1.00 82.38 480 ALA A N 1
ATOM 3821 C CA . ALA A 1 480 ? 1.375 -6.581 19.427 1.00 82.38 480 ALA A CA 1
ATOM 3822 C C . ALA A 1 480 ? 2.598 -5.670 19.623 1.00 82.38 480 ALA A C 1
ATOM 3824 O O . ALA A 1 480 ? 3.594 -6.086 20.217 1.00 82.38 480 ALA A O 1
ATOM 3825 N N . ALA A 1 481 ? 2.501 -4.412 19.183 1.00 81.12 481 ALA A N 1
ATOM 3826 C CA . ALA A 1 481 ? 3.518 -3.388 19.401 1.00 81.12 481 ALA A CA 1
ATOM 3827 C C . ALA A 1 481 ? 3.764 -3.089 20.888 1.00 81.12 481 ALA A C 1
ATOM 3829 O O . ALA A 1 481 ? 4.909 -2.889 21.298 1.00 81.12 481 ALA A O 1
ATOM 3830 N N . LEU A 1 482 ? 2.691 -3.059 21.684 1.00 83.00 482 LEU A N 1
ATOM 3831 C CA . LEU A 1 482 ? 2.723 -2.738 23.112 1.00 83.00 482 LEU A CA 1
ATOM 3832 C C . LEU A 1 482 ? 3.109 -3.930 24.000 1.00 83.00 482 LEU A C 1
ATOM 3834 O O . LEU A 1 482 ? 3.620 -3.729 25.097 1.00 83.00 482 LEU A O 1
ATOM 3838 N N . LEU A 1 483 ? 2.866 -5.159 23.540 1.00 77.88 483 LEU A N 1
ATOM 3839 C CA . LEU A 1 483 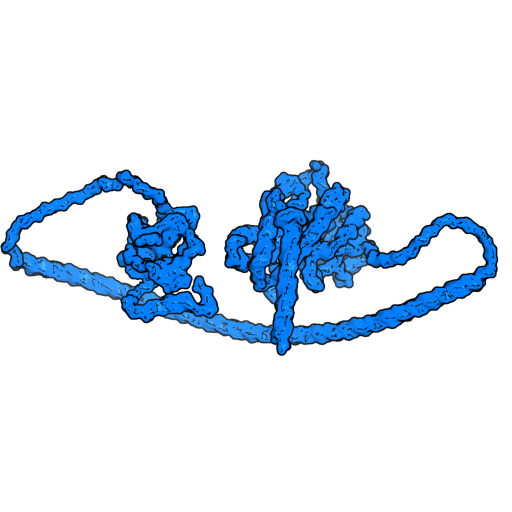? 3.254 -6.391 24.238 1.00 77.88 483 LEU A CA 1
ATOM 3840 C C . LEU A 1 483 ? 4.719 -6.775 24.018 1.00 77.88 483 LEU A C 1
ATOM 3842 O O . LEU A 1 483 ? 5.263 -7.617 24.738 1.00 77.88 483 LEU A O 1
ATOM 3846 N N . ALA A 1 484 ? 5.357 -6.202 23.002 1.00 67.56 484 ALA A N 1
ATOM 3847 C CA . ALA A 1 484 ? 6.724 -6.534 22.669 1.00 67.56 484 ALA A CA 1
ATOM 3848 C C . ALA A 1 484 ? 7.691 -5.974 23.735 1.00 67.56 484 ALA A C 1
ATOM 3850 O O . ALA A 1 484 ? 7.590 -4.799 24.091 1.00 67.56 484 ALA A O 1
ATOM 3851 N N . PRO A 1 485 ? 8.646 -6.784 24.233 1.00 59.84 485 PRO A N 1
ATOM 3852 C CA . PRO A 1 485 ? 9.528 -6.387 25.325 1.00 59.84 485 PRO A CA 1
ATOM 3853 C C . PRO A 1 485 ? 10.323 -5.122 24.980 1.00 59.84 485 PRO A C 1
ATOM 3855 O O . PRO A 1 485 ? 10.762 -4.938 23.836 1.00 59.84 485 PRO A O 1
ATOM 3858 N N . ASP A 1 486 ? 10.504 -4.258 25.979 1.00 52.06 486 ASP A N 1
ATOM 3859 C CA . ASP A 1 486 ? 11.353 -3.078 25.860 1.00 52.06 486 ASP A CA 1
ATOM 3860 C C . ASP A 1 486 ? 12.814 -3.515 25.709 1.00 52.06 486 ASP A C 1
ATOM 3862 O O . ASP A 1 486 ? 13.319 -4.366 26.439 1.00 52.06 486 ASP A O 1
ATOM 3866 N N . SER A 1 487 ? 13.531 -2.889 24.774 1.00 50.62 487 SER A N 1
ATOM 3867 C CA . SER A 1 487 ? 14.923 -3.207 24.419 1.00 50.62 487 SER A CA 1
ATOM 3868 C C . SER A 1 487 ? 15.952 -2.935 25.533 1.00 50.62 487 SER A C 1
ATOM 3870 O O . SER A 1 487 ? 17.150 -2.889 25.261 1.00 50.62 487 SER A O 1
ATOM 3872 N N . LYS A 1 488 ? 15.505 -2.651 26.762 1.00 45.41 488 LYS A N 1
ATOM 3873 C CA . LYS A 1 488 ? 16.358 -2.392 27.930 1.00 45.41 488 LYS A CA 1
ATOM 3874 C C . LYS A 1 488 ? 16.632 -3.646 28.763 1.00 45.41 488 LYS A C 1
ATOM 3876 O O . LYS A 1 488 ? 17.547 -3.607 29.579 1.00 45.41 488 LYS A O 1
ATOM 3881 N N . ASP A 1 489 ? 15.918 -4.743 28.524 1.00 40.97 489 ASP A N 1
ATOM 3882 C CA . ASP A 1 489 ? 16.192 -6.027 29.173 1.00 40.97 489 ASP A CA 1
ATOM 3883 C C . ASP A 1 489 ? 17.293 -6.774 28.407 1.00 40.97 489 ASP A C 1
ATOM 3885 O O . ASP A 1 489 ? 17.039 -7.649 27.582 1.00 40.97 489 ASP A O 1
ATOM 3889 N N . VAL A 1 490 ? 18.542 -6.391 28.680 1.00 38.38 490 VAL A N 1
ATOM 3890 C CA . VAL A 1 490 ? 19.767 -6.931 28.053 1.00 38.38 490 VAL A CA 1
ATOM 3891 C C . VAL A 1 490 ? 20.018 -8.412 28.414 1.00 38.38 490 VAL A C 1
ATOM 3893 O O . VAL A 1 490 ? 20.881 -9.053 27.822 1.00 38.38 490 VAL A O 1
ATOM 3896 N N . ASP A 1 491 ? 19.228 -8.989 29.326 1.00 33.16 491 ASP A N 1
ATOM 3897 C CA . ASP A 1 491 ? 19.379 -10.370 29.807 1.00 33.16 491 ASP A CA 1
ATOM 3898 C C . ASP A 1 491 ? 18.411 -11.384 29.159 1.00 33.16 491 ASP A C 1
ATOM 3900 O O . ASP A 1 491 ? 18.428 -12.572 29.495 1.00 33.16 491 ASP A O 1
ATOM 3904 N N . ALA A 1 492 ? 17.573 -10.968 28.202 1.00 35.50 492 ALA A N 1
ATOM 3905 C CA . ALA A 1 492 ? 16.786 -11.907 27.404 1.00 35.50 492 ALA A CA 1
ATOM 3906 C C . ALA A 1 492 ? 17.607 -12.390 26.195 1.00 35.50 492 ALA A C 1
ATOM 3908 O O . ALA A 1 492 ? 17.921 -11.614 25.299 1.00 35.50 492 ALA A O 1
ATOM 3909 N N . ALA A 1 493 ? 17.948 -13.681 26.179 1.00 31.42 493 ALA A N 1
ATOM 3910 C CA . ALA A 1 493 ? 18.662 -14.356 25.093 1.00 31.42 493 ALA A CA 1
ATOM 3911 C C . ALA A 1 493 ? 18.153 -13.972 23.677 1.00 31.42 493 ALA A C 1
ATOM 3913 O O . ALA A 1 493 ? 16.944 -13.789 23.500 1.00 31.42 493 ALA A O 1
ATOM 3914 N N . PRO A 1 494 ? 19.043 -13.919 22.661 1.00 38.94 494 PRO A N 1
ATOM 3915 C CA . PRO A 1 494 ? 18.691 -13.552 21.291 1.00 38.94 494 PRO A CA 1
ATOM 3916 C C . PRO A 1 494 ? 17.784 -14.638 20.718 1.00 38.94 494 PRO A C 1
ATOM 3918 O O . PRO A 1 494 ? 18.189 -15.788 20.537 1.00 38.94 494 PRO A O 1
ATOM 3921 N N . GLY A 1 495 ? 16.516 -14.308 20.514 1.00 36.81 495 GLY A N 1
ATOM 3922 C CA . GLY A 1 495 ? 15.525 -15.326 20.210 1.00 36.81 495 GLY A CA 1
ATOM 3923 C C . GLY A 1 495 ? 14.154 -14.756 19.919 1.00 36.81 495 GLY A C 1
ATOM 3924 O O . GLY A 1 495 ? 13.192 -15.121 20.584 1.00 36.81 495 GLY A O 1
ATOM 3925 N N . MET A 1 496 ? 14.040 -13.907 18.897 1.00 41.44 496 MET A N 1
ATOM 3926 C CA . MET A 1 496 ? 12.865 -14.044 18.038 1.00 41.44 496 MET A CA 1
ATOM 3927 C C . MET A 1 496 ? 13.125 -15.278 17.165 1.00 41.44 496 MET A C 1
ATOM 3929 O O . MET A 1 496 ? 14.067 -15.256 16.367 1.00 41.44 496 MET A O 1
ATOM 3933 N N . PRO A 1 497 ? 12.354 -16.373 17.285 1.00 36.00 497 PRO A N 1
ATOM 3934 C CA . PRO A 1 497 ? 12.373 -17.384 16.245 1.00 36.00 497 PRO A CA 1
ATOM 3935 C C . PRO A 1 497 ? 11.881 -16.689 14.974 1.00 36.00 497 PRO A C 1
ATOM 3937 O O . PRO A 1 497 ? 10.786 -16.131 14.965 1.00 36.00 497 PRO A O 1
ATOM 3940 N N . MET A 1 498 ? 12.694 -16.695 13.912 1.00 40.72 498 MET A N 1
ATOM 3941 C CA . MET A 1 498 ? 12.287 -16.303 12.559 1.00 40.72 498 MET A CA 1
ATOM 3942 C C . MET A 1 498 ? 11.140 -17.210 12.085 1.00 40.72 498 MET A C 1
ATOM 3944 O O . MET A 1 498 ? 11.349 -18.134 11.302 1.00 40.72 498 MET A O 1
ATOM 3948 N N . SER A 1 499 ? 9.926 -16.987 12.580 1.00 37.44 499 SER A N 1
ATOM 3949 C CA . SER A 1 499 ? 8.786 -17.853 12.283 1.00 37.44 499 SER A CA 1
ATOM 3950 C C . SER A 1 499 ? 8.043 -17.427 11.018 1.00 37.44 499 SER A C 1
ATOM 3952 O O . SER A 1 499 ? 7.083 -18.073 10.646 1.00 37.44 499 SER A O 1
ATOM 3954 N N . ASN A 1 500 ? 8.520 -16.417 10.280 1.00 44.41 500 ASN A N 1
ATOM 3955 C CA . ASN A 1 500 ? 8.125 -16.216 8.886 1.00 44.41 500 ASN A CA 1
ATOM 3956 C C . ASN A 1 500 ? 9.256 -15.548 8.093 1.00 44.41 500 ASN A C 1
ATOM 3958 O O . ASN A 1 500 ? 9.359 -14.325 8.046 1.00 44.41 500 ASN A O 1
ATOM 3962 N N . ARG A 1 501 ? 10.059 -16.345 7.367 1.00 49.88 501 ARG A N 1
ATOM 3963 C CA . ARG A 1 501 ? 10.914 -15.829 6.271 1.00 49.88 501 ARG A CA 1
ATOM 3964 C C . ARG A 1 501 ? 10.126 -14.961 5.271 1.00 49.88 501 ARG A C 1
ATOM 3966 O O . ARG A 1 501 ? 10.734 -14.181 4.550 1.00 49.88 501 ARG A O 1
ATOM 3973 N N . ALA A 1 502 ? 8.799 -15.105 5.238 1.00 56.66 502 ALA A N 1
ATOM 3974 C CA . ALA A 1 502 ? 7.880 -14.358 4.389 1.00 56.66 502 ALA A CA 1
ATOM 3975 C C . ALA A 1 502 ? 7.814 -12.847 4.693 1.00 56.66 502 ALA A C 1
ATOM 3977 O O . ALA A 1 502 ? 7.620 -12.076 3.763 1.00 56.66 502 ALA A O 1
ATOM 3978 N N . ASP A 1 503 ? 8.035 -12.412 5.941 1.00 74.56 503 ASP A N 1
ATOM 3979 C CA . ASP A 1 503 ? 7.904 -10.993 6.329 1.00 74.56 503 ASP A CA 1
ATOM 3980 C C . ASP A 1 503 ? 9.252 -10.243 6.358 1.00 74.56 503 ASP A C 1
ATOM 3982 O O . ASP A 1 503 ? 9.315 -9.064 6.709 1.00 74.56 503 ASP A O 1
ATOM 3986 N N . ALA A 1 504 ? 10.351 -10.909 5.985 1.00 81.81 504 ALA A N 1
ATOM 3987 C CA . ALA A 1 504 ? 11.705 -10.361 6.096 1.00 81.81 504 ALA A CA 1
ATOM 3988 C C . ALA A 1 504 ? 11.913 -9.070 5.282 1.00 81.81 504 ALA A C 1
ATOM 3990 O O . ALA A 1 504 ? 12.744 -8.246 5.650 1.00 81.81 504 ALA A O 1
ATOM 3991 N N . GLN A 1 505 ? 11.141 -8.865 4.212 1.00 89.69 505 GLN A N 1
ATOM 3992 C CA . GLN A 1 505 ? 11.225 -7.669 3.369 1.00 89.69 505 GLN A CA 1
ATOM 3993 C C . GLN A 1 505 ? 10.766 -6.381 4.067 1.00 89.69 505 GLN A C 1
ATOM 3995 O O . GLN A 1 505 ? 11.197 -5.300 3.686 1.00 89.69 505 GLN A O 1
ATOM 4000 N N . TYR A 1 506 ? 9.926 -6.475 5.103 1.00 92.06 506 TYR A N 1
ATOM 4001 C CA . TYR A 1 506 ? 9.492 -5.309 5.882 1.00 92.06 506 TYR A CA 1
ATOM 4002 C C . TYR A 1 506 ? 10.486 -4.959 6.998 1.00 92.06 506 TYR A C 1
ATOM 4004 O O . TYR A 1 506 ? 10.317 -3.956 7.693 1.00 92.06 506 TYR A O 1
ATOM 4012 N N . MET A 1 507 ? 11.526 -5.776 7.200 1.00 89.88 507 MET A N 1
ATOM 4013 C CA . MET A 1 507 ? 12.530 -5.550 8.234 1.00 89.88 507 MET A CA 1
ATOM 4014 C C . MET A 1 507 ? 13.629 -4.620 7.731 1.00 89.88 507 MET A C 1
ATOM 4016 O O . MET A 1 507 ? 14.345 -4.922 6.779 1.00 89.88 507 MET A O 1
ATOM 4020 N N . ALA A 1 508 ? 13.796 -3.491 8.419 1.00 90.81 508 ALA A N 1
ATOM 4021 C CA . ALA A 1 508 ? 14.822 -2.518 8.074 1.00 90.81 508 ALA A CA 1
ATOM 4022 C C . ALA A 1 508 ? 16.239 -3.121 8.207 1.00 90.81 508 ALA A C 1
ATOM 4024 O O . ALA A 1 508 ? 16.511 -3.820 9.188 1.00 90.81 508 ALA A O 1
ATOM 4025 N N . PRO A 1 509 ? 17.188 -2.813 7.304 1.00 89.62 509 PRO A N 1
ATOM 4026 C CA . PRO A 1 509 ? 18.524 -3.420 7.324 1.00 89.62 509 PRO A CA 1
ATOM 4027 C C . PRO A 1 509 ? 19.296 -3.222 8.637 1.00 89.62 509 PRO A C 1
ATOM 4029 O O . PRO A 1 509 ? 20.065 -4.086 9.065 1.00 89.62 509 PRO A O 1
ATOM 4032 N N . GLU A 1 510 ? 19.100 -2.091 9.320 1.00 84.25 510 GLU A N 1
ATOM 4033 C CA . GLU A 1 510 ? 19.740 -1.832 10.610 1.00 84.25 510 GLU A CA 1
ATOM 4034 C C . GLU A 1 510 ? 19.164 -2.667 11.761 1.00 84.25 510 GLU A C 1
ATOM 4036 O O . GLU A 1 510 ? 19.847 -2.846 12.772 1.00 84.25 510 GLU A O 1
ATOM 4041 N N . PHE A 1 511 ? 17.933 -3.167 11.623 1.00 82.56 511 PHE A N 1
ATOM 4042 C CA . PHE A 1 511 ? 17.307 -4.027 12.622 1.00 82.56 511 PHE A CA 1
ATOM 4043 C C . PHE A 1 511 ? 18.012 -5.382 12.676 1.00 82.56 511 PHE A C 1
ATOM 4045 O O . PHE A 1 511 ? 18.317 -5.853 13.765 1.00 82.56 511 PHE A O 1
ATOM 4052 N N . LEU A 1 512 ? 18.399 -5.932 11.518 1.00 75.81 512 LEU A N 1
ATOM 4053 C CA . LEU A 1 512 ? 19.140 -7.198 11.417 1.00 75.81 512 LEU A CA 1
ATOM 4054 C C . LEU A 1 512 ? 20.479 -7.192 12.176 1.00 75.81 512 LEU A C 1
ATOM 4056 O O . LEU A 1 512 ? 21.006 -8.248 12.500 1.00 75.81 512 LEU A O 1
ATOM 4060 N N . HIS A 1 513 ? 21.036 -6.009 12.445 1.00 69.38 513 HIS A N 1
ATOM 4061 C CA . HIS A 1 513 ? 22.319 -5.852 13.132 1.00 69.38 513 HIS A CA 1
ATOM 4062 C C . HIS A 1 513 ? 22.183 -5.462 14.604 1.00 69.38 513 HIS A C 1
ATOM 4064 O O . HIS A 1 513 ? 23.072 -5.753 15.399 1.00 69.38 513 HIS A O 1
ATOM 4070 N N . ARG A 1 514 ? 21.140 -4.698 14.949 1.00 69.62 514 ARG A N 1
ATOM 4071 C CA . ARG A 1 514 ? 20.990 -4.091 16.280 1.00 69.62 514 ARG A CA 1
ATOM 4072 C C . ARG A 1 514 ? 19.885 -4.722 17.112 1.00 69.62 514 ARG A C 1
ATOM 4074 O O . ARG A 1 514 ? 19.885 -4.498 18.311 1.00 69.62 514 ARG A O 1
ATOM 4081 N N . GLU A 1 515 ? 18.938 -5.410 16.479 1.00 70.88 515 GLU A N 1
ATOM 4082 C CA . GLU A 1 515 ? 17.748 -6.003 17.106 1.00 70.88 515 GLU A CA 1
ATOM 4083 C C . GLU A 1 515 ? 16.876 -4.991 17.882 1.00 70.88 515 GLU A C 1
ATOM 4085 O O . GLU A 1 515 ? 16.104 -5.354 18.766 1.00 70.88 515 GLU A O 1
ATOM 4090 N N . VAL A 1 516 ? 16.957 -3.696 17.539 1.00 79.31 516 VAL A N 1
ATOM 4091 C CA . VAL A 1 516 ? 16.169 -2.626 18.176 1.00 79.31 516 VAL A CA 1
ATOM 4092 C C . VAL A 1 516 ? 15.201 -1.996 17.182 1.00 79.31 516 VAL A C 1
ATOM 4094 O O . VAL A 1 516 ? 15.614 -1.419 16.172 1.00 79.31 516 VAL A O 1
ATOM 4097 N N . PHE A 1 517 ? 13.912 -2.045 17.514 1.00 85.00 517 PHE A N 1
ATOM 4098 C CA . PHE A 1 517 ? 12.858 -1.330 16.799 1.00 85.00 517 PHE A CA 1
ATOM 4099 C C . PHE A 1 517 ? 12.892 0.169 17.113 1.00 85.00 517 PHE A C 1
ATOM 4101 O O . PHE A 1 517 ? 13.073 0.583 18.257 1.00 85.00 517 PHE A O 1
ATOM 4108 N N . THR A 1 518 ? 12.706 1.000 16.089 1.00 90.56 518 THR A N 1
ATOM 4109 C CA . THR A 1 518 ? 12.685 2.466 16.211 1.00 90.56 518 THR A CA 1
ATOM 4110 C C . THR A 1 518 ? 11.628 3.061 15.284 1.00 90.56 518 THR A C 1
ATOM 4112 O O . THR A 1 518 ? 11.119 2.378 14.401 1.00 90.56 518 THR A O 1
ATOM 4115 N N . GLN A 1 519 ? 11.344 4.359 15.394 1.00 93.62 519 GLN A N 1
ATOM 4116 C CA . GLN A 1 519 ? 10.460 5.035 14.432 1.00 93.62 519 GLN A CA 1
ATOM 4117 C C . GLN A 1 519 ? 10.951 4.849 12.984 1.00 93.62 519 GLN A C 1
ATOM 4119 O O . GLN A 1 519 ? 10.149 4.651 12.077 1.00 93.62 519 GLN A O 1
ATOM 4124 N N . GLN A 1 520 ? 12.274 4.796 12.770 1.00 94.44 520 GLN A N 1
ATOM 4125 C CA . GLN A 1 520 ? 12.849 4.576 11.442 1.00 94.44 520 GLN A CA 1
ATOM 4126 C C . GLN A 1 520 ? 12.592 3.166 10.894 1.00 94.44 520 GLN A C 1
ATOM 4128 O O . GLN A 1 520 ? 12.545 3.011 9.674 1.00 94.44 520 GLN A O 1
ATOM 4133 N N . THR A 1 521 ? 12.436 2.144 11.746 1.00 93.56 521 THR A N 1
ATOM 4134 C CA . THR A 1 521 ? 12.122 0.783 11.275 1.00 93.56 521 THR A CA 1
ATOM 4135 C C . THR A 1 521 ? 10.677 0.693 10.793 1.00 93.56 521 THR A C 1
ATOM 4137 O O . THR A 1 521 ? 10.425 0.064 9.772 1.00 93.56 521 THR A O 1
ATOM 4140 N N . ASP A 1 522 ? 9.751 1.395 11.457 1.00 95.81 522 ASP A N 1
ATOM 4141 C CA . ASP A 1 522 ? 8.372 1.538 10.972 1.00 95.81 522 ASP A CA 1
ATOM 4142 C C . ASP A 1 522 ? 8.317 2.314 9.651 1.00 95.81 522 ASP A C 1
ATOM 4144 O O . ASP A 1 522 ? 7.609 1.912 8.734 1.00 95.81 522 ASP A O 1
ATOM 4148 N N . ILE A 1 523 ? 9.089 3.402 9.525 1.00 98.00 523 ILE A N 1
ATOM 4149 C CA . ILE A 1 523 ? 9.154 4.185 8.280 1.00 98.00 523 ILE A CA 1
ATOM 4150 C C . ILE A 1 523 ? 9.650 3.323 7.115 1.00 98.00 523 ILE A C 1
ATOM 4152 O O . ILE A 1 523 ? 9.099 3.412 6.023 1.00 98.00 523 ILE A O 1
ATOM 4156 N N . TYR A 1 524 ? 10.634 2.451 7.341 1.00 97.69 524 TYR A N 1
ATOM 4157 C CA . TYR A 1 524 ? 11.086 1.505 6.319 1.00 97.69 524 TYR A CA 1
ATOM 4158 C C . TYR A 1 524 ? 9.971 0.548 5.884 1.00 97.69 524 TYR A C 1
ATOM 4160 O O . TYR A 1 524 ? 9.672 0.460 4.695 1.00 97.69 524 TYR A O 1
ATOM 4168 N N . ALA A 1 525 ? 9.319 -0.117 6.844 1.00 97.19 525 ALA A N 1
ATOM 4169 C CA . ALA A 1 525 ? 8.222 -1.045 6.574 1.00 97.19 525 ALA A CA 1
ATOM 4170 C C . ALA A 1 525 ? 7.052 -0.357 5.846 1.00 97.19 525 ALA A C 1
ATOM 4172 O O . ALA A 1 525 ? 6.475 -0.908 4.907 1.00 97.19 525 ALA A O 1
ATOM 4173 N N . PHE A 1 526 ? 6.748 0.886 6.228 1.00 98.56 526 PHE A N 1
ATOM 4174 C CA . PHE A 1 526 ? 5.755 1.717 5.557 1.00 98.56 526 PHE A CA 1
ATOM 4175 C C . PHE A 1 526 ? 6.169 2.078 4.123 1.00 98.56 526 PHE A C 1
ATOM 4177 O O . PHE A 1 526 ? 5.340 2.017 3.220 1.00 98.56 526 PHE A O 1
ATOM 4184 N N . GLY A 1 527 ? 7.451 2.373 3.888 1.00 98.44 527 GLY A N 1
ATOM 4185 C CA . GLY A 1 527 ? 7.998 2.591 2.549 1.00 98.44 527 GLY A CA 1
ATOM 4186 C C . GLY A 1 527 ? 7.799 1.388 1.633 1.00 98.44 527 GLY A C 1
ATOM 4187 O O . GLY A 1 527 ? 7.254 1.540 0.545 1.00 98.44 527 GLY A O 1
ATOM 4188 N N . ILE A 1 528 ? 8.151 0.185 2.099 1.00 98.12 528 ILE A N 1
ATOM 4189 C CA . ILE A 1 528 ? 7.900 -1.061 1.358 1.00 98.12 528 ILE A CA 1
ATOM 4190 C C . ILE A 1 528 ? 6.399 -1.237 1.092 1.00 98.12 528 ILE A C 1
ATOM 4192 O O . ILE A 1 528 ? 6.003 -1.466 -0.045 1.00 98.12 528 ILE A O 1
ATOM 4196 N N . THR A 1 529 ? 5.559 -1.022 2.107 1.00 98.31 529 THR A N 1
ATOM 4197 C CA . THR A 1 529 ? 4.095 -1.117 1.991 1.00 98.31 529 THR A CA 1
ATOM 4198 C C . THR A 1 529 ? 3.528 -0.173 0.920 1.00 98.31 529 THR A C 1
ATOM 4200 O O . THR A 1 529 ? 2.675 -0.586 0.139 1.00 98.31 529 THR A O 1
ATOM 4203 N N . ILE A 1 530 ? 4.008 1.076 0.830 1.00 98.62 530 ILE A N 1
ATOM 4204 C CA . ILE A 1 530 ? 3.611 2.022 -0.231 1.00 98.62 530 ILE A CA 1
ATOM 4205 C C . ILE A 1 530 ? 3.926 1.444 -1.615 1.00 98.62 530 ILE A C 1
ATOM 4207 O O . ILE A 1 530 ? 3.069 1.457 -2.500 1.00 98.62 530 ILE A O 1
ATOM 4211 N N . LEU A 1 531 ? 5.141 0.925 -1.804 1.00 98.44 531 LEU A N 1
ATOM 4212 C CA . LEU A 1 531 ? 5.598 0.410 -3.098 1.00 98.44 531 LEU A CA 1
ATOM 4213 C C . LEU A 1 531 ? 4.810 -0.835 -3.523 1.00 98.44 531 LEU A C 1
ATOM 4215 O O . LEU A 1 531 ? 4.463 -0.980 -4.694 1.00 98.44 531 LEU A O 1
ATOM 4219 N N . GLU A 1 532 ? 4.450 -1.705 -2.583 1.00 97.75 532 GLU A N 1
ATOM 4220 C CA . GLU A 1 532 ? 3.583 -2.857 -2.856 1.00 97.75 532 GLU A CA 1
ATOM 4221 C C . GLU A 1 532 ? 2.158 -2.443 -3.222 1.00 97.75 532 GLU A C 1
ATOM 4223 O O . GLU A 1 532 ? 1.568 -3.007 -4.141 1.00 97.75 532 GLU A O 1
ATOM 4228 N N . ILE A 1 533 ? 1.610 -1.423 -2.553 1.00 98.19 533 ILE A N 1
ATOM 4229 C CA . ILE A 1 533 ? 0.285 -0.894 -2.889 1.00 98.19 533 ILE A CA 1
ATOM 4230 C C . ILE A 1 533 ? 0.272 -0.316 -4.314 1.00 98.19 533 ILE A C 1
ATOM 4232 O O . ILE A 1 533 ? -0.705 -0.510 -5.038 1.00 98.19 533 ILE A O 1
ATOM 4236 N N . LEU A 1 534 ? 1.342 0.364 -4.739 1.00 98.12 534 LEU A N 1
ATOM 4237 C CA . LEU A 1 534 ? 1.460 0.927 -6.091 1.00 98.12 534 LEU A CA 1
ATOM 4238 C C . LEU A 1 534 ? 1.632 -0.149 -7.170 1.00 98.12 534 LEU A C 1
ATOM 4240 O O . LEU A 1 534 ? 0.966 -0.107 -8.200 1.00 98.12 534 LEU A O 1
ATOM 4244 N N . THR A 1 535 ? 2.534 -1.102 -6.936 1.00 96.56 535 THR A N 1
ATOM 4245 C CA . THR A 1 535 ? 2.904 -2.139 -7.917 1.00 96.56 535 THR A CA 1
ATOM 4246 C C . THR A 1 535 ? 1.909 -3.292 -7.983 1.00 96.56 535 THR A C 1
ATOM 4248 O O . THR A 1 535 ? 1.872 -4.017 -8.974 1.00 96.56 535 THR A O 1
ATOM 4251 N N . GLY A 1 536 ? 1.155 -3.525 -6.905 1.00 95.19 536 GLY A N 1
ATOM 4252 C CA . GLY A 1 536 ? 0.364 -4.740 -6.727 1.00 95.19 536 GLY A CA 1
ATOM 4253 C C . GLY A 1 536 ? 1.212 -6.004 -6.536 1.00 95.19 536 GLY A C 1
ATOM 4254 O O . GLY A 1 536 ? 0.683 -7.114 -6.546 1.00 95.19 536 GLY A O 1
ATOM 4255 N N . LYS A 1 537 ? 2.536 -5.862 -6.378 1.00 92.12 537 LYS A N 1
ATOM 4256 C CA . LYS A 1 537 ? 3.489 -6.970 -6.263 1.00 92.12 537 LYS A CA 1
ATOM 4257 C C . LYS A 1 537 ? 4.000 -7.059 -4.833 1.00 92.12 537 LYS A C 1
ATOM 4259 O O . LYS A 1 537 ? 4.605 -6.122 -4.338 1.00 92.12 537 LYS A O 1
ATOM 4264 N N . PHE A 1 538 ? 3.849 -8.224 -4.206 1.00 91.06 538 PHE A N 1
ATOM 4265 C CA . PHE A 1 538 ? 4.361 -8.491 -2.849 1.00 91.06 538 PHE A CA 1
ATOM 4266 C C . PHE A 1 538 ? 5.763 -9.110 -2.828 1.00 91.06 538 PHE A C 1
ATOM 4268 O O . PHE A 1 538 ? 6.145 -9.809 -1.892 1.00 91.06 538 PHE A O 1
ATOM 4275 N N . LYS A 1 539 ? 6.497 -8.960 -3.932 1.00 88.25 539 LYS A N 1
ATOM 4276 C CA . LYS A 1 539 ? 7.877 -9.413 -4.096 1.00 88.25 539 LYS A CA 1
ATOM 4277 C C . LYS A 1 539 ? 8.601 -8.390 -4.948 1.00 88.25 539 LYS A C 1
ATOM 4279 O O . LYS A 1 539 ? 8.101 -8.033 -6.011 1.00 88.25 539 LYS A O 1
ATOM 4284 N N . ASP A 1 540 ? 9.767 -7.962 -4.477 1.00 88.25 540 ASP A N 1
ATOM 4285 C CA . ASP A 1 540 ? 10.668 -7.057 -5.199 1.00 88.25 540 ASP A CA 1
ATOM 4286 C C . ASP A 1 540 ? 10.005 -5.755 -5.703 1.00 88.25 540 ASP A C 1
ATOM 4288 O O . ASP A 1 540 ? 10.342 -5.209 -6.755 1.00 88.25 540 ASP A O 1
ATOM 4292 N N . ALA A 1 541 ? 9.032 -5.239 -4.939 1.00 93.31 541 ALA A N 1
ATOM 4293 C CA . ALA A 1 541 ? 8.376 -3.967 -5.244 1.00 93.31 541 ALA A CA 1
ATOM 4294 C C . ALA A 1 541 ? 9.361 -2.791 -5.196 1.00 93.31 541 ALA A C 1
ATOM 4296 O O . ALA A 1 541 ? 9.222 -1.843 -5.965 1.00 93.31 541 ALA A O 1
ATOM 4297 N N . PHE A 1 542 ? 10.362 -2.869 -4.309 1.00 94.75 542 PHE A N 1
ATOM 4298 C CA . PHE A 1 542 ? 11.414 -1.864 -4.198 1.00 94.75 542 PHE A CA 1
ATOM 4299 C C . PHE A 1 542 ? 12.267 -1.795 -5.466 1.00 94.75 542 PHE A C 1
ATOM 4301 O O . PHE A 1 542 ? 12.301 -0.734 -6.078 1.00 94.75 542 PHE A O 1
ATOM 4308 N N . GLY A 1 543 ? 12.876 -2.909 -5.896 1.00 93.12 543 GLY A N 1
ATOM 4309 C CA . GLY A 1 543 ? 13.719 -2.933 -7.096 1.00 93.12 543 GLY A CA 1
ATOM 4310 C C . GLY A 1 543 ? 12.938 -2.548 -8.351 1.00 93.12 543 GLY A C 1
ATOM 4311 O O . GLY A 1 543 ? 13.360 -1.677 -9.104 1.00 93.12 543 GLY A O 1
ATOM 4312 N N . SER A 1 544 ? 11.722 -3.090 -8.501 1.00 92.56 544 SER A N 1
ATOM 4313 C CA . SER A 1 544 ? 10.837 -2.751 -9.626 1.00 92.56 544 SER A CA 1
ATOM 4314 C C . SER A 1 544 ? 10.563 -1.247 -9.740 1.00 92.56 544 SER A C 1
ATOM 4316 O O . SER A 1 544 ? 10.483 -0.723 -10.849 1.00 92.56 544 SER A O 1
ATOM 4318 N N . MET A 1 545 ? 10.371 -0.557 -8.610 1.00 94.31 545 MET A N 1
ATOM 4319 C CA . MET A 1 545 ? 10.104 0.882 -8.606 1.00 94.31 545 MET A CA 1
ATOM 4320 C C . MET A 1 545 ? 11.372 1.728 -8.687 1.00 94.31 545 MET A C 1
ATOM 4322 O O . MET A 1 545 ? 11.339 2.772 -9.331 1.00 94.31 545 MET A O 1
ATOM 4326 N N . GLU A 1 546 ? 12.473 1.291 -8.079 1.00 94.81 546 GLU A N 1
ATOM 4327 C CA . GLU A 1 546 ? 13.771 1.969 -8.163 1.00 94.81 546 GLU A CA 1
ATOM 4328 C C . GLU A 1 546 ? 14.256 2.058 -9.617 1.00 94.81 546 GLU A C 1
ATOM 4330 O O . GLU A 1 546 ? 14.643 3.135 -10.059 1.00 94.81 546 GLU A O 1
ATOM 4335 N N . ASP A 1 547 ? 14.118 0.978 -10.391 1.00 91.19 547 ASP A N 1
ATOM 4336 C CA . ASP A 1 547 ? 14.512 0.945 -11.806 1.00 91.19 547 ASP A CA 1
ATOM 4337 C C . ASP A 1 547 ?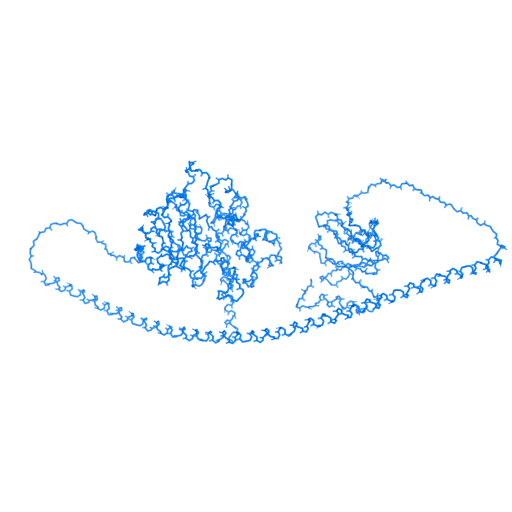 13.607 1.796 -12.716 1.00 91.19 547 ASP A C 1
ATOM 4339 O O . ASP A 1 547 ? 14.008 2.196 -13.811 1.00 91.19 547 ASP A O 1
ATOM 4343 N N . ALA A 1 548 ? 12.365 2.044 -12.293 1.00 92.56 548 ALA A N 1
ATOM 4344 C CA . ALA A 1 548 ? 11.334 2.649 -13.129 1.00 92.56 548 ALA A CA 1
ATOM 4345 C C . ALA A 1 548 ? 11.104 4.143 -12.855 1.00 92.56 548 ALA A C 1
ATOM 4347 O O . ALA A 1 548 ? 10.605 4.840 -13.734 1.00 92.56 548 ALA A O 1
ATOM 4348 N N . VAL A 1 549 ? 11.437 4.647 -11.660 1.00 88.62 549 VAL A N 1
ATOM 4349 C CA . VAL A 1 549 ? 11.040 5.995 -11.198 1.00 88.62 549 VAL A CA 1
ATOM 4350 C C . VAL A 1 549 ? 11.587 7.146 -12.055 1.00 88.62 549 VAL A C 1
ATOM 4352 O O . VAL A 1 549 ? 10.990 8.221 -12.073 1.00 88.62 549 VAL A O 1
ATOM 4355 N N . ASP A 1 550 ? 12.677 6.921 -12.791 1.00 86.69 550 ASP A N 1
ATOM 4356 C CA . ASP A 1 550 ? 13.312 7.928 -13.652 1.00 86.69 550 ASP A CA 1
ATOM 4357 C C . ASP A 1 550 ? 12.744 7.972 -15.088 1.00 86.69 550 ASP A C 1
ATOM 4359 O O . ASP A 1 550 ? 13.031 8.910 -15.837 1.00 86.69 550 ASP A O 1
ATOM 4363 N N . ASP A 1 551 ? 11.922 6.993 -15.487 1.00 88.81 551 ASP A N 1
ATOM 4364 C CA . ASP A 1 551 ? 11.279 6.929 -16.807 1.00 88.81 551 ASP A CA 1
ATOM 4365 C C . ASP A 1 551 ? 9.750 6.817 -16.654 1.00 88.81 551 ASP A C 1
ATOM 4367 O O . ASP A 1 551 ? 9.240 5.741 -16.333 1.00 88.81 551 ASP A O 1
ATOM 4371 N N . PRO A 1 552 ? 8.979 7.885 -16.944 1.00 87.44 552 PRO A N 1
ATOM 4372 C CA . PRO A 1 552 ? 7.523 7.878 -16.795 1.00 87.44 552 PRO A CA 1
ATOM 4373 C C . PRO A 1 552 ? 6.802 6.769 -17.574 1.00 87.44 552 PRO A C 1
ATOM 4375 O O . PRO A 1 552 ? 5.745 6.303 -17.143 1.00 87.44 552 PRO A O 1
ATOM 4378 N N . ALA A 1 553 ? 7.344 6.338 -18.719 1.00 86.50 553 ALA A N 1
ATOM 4379 C CA . ALA A 1 553 ? 6.738 5.279 -19.519 1.00 86.50 553 ALA A CA 1
ATOM 4380 C C . ALA A 1 553 ? 6.949 3.904 -18.870 1.00 86.50 553 ALA A C 1
ATOM 4382 O O . ALA A 1 553 ? 6.011 3.108 -18.797 1.00 86.50 553 ALA A O 1
ATOM 4383 N N . VAL A 1 554 ? 8.157 3.642 -18.361 1.00 91.94 554 VAL A N 1
ATOM 4384 C CA . VAL A 1 554 ? 8.456 2.410 -17.613 1.00 91.94 554 VAL A CA 1
ATOM 4385 C C . VAL A 1 554 ? 7.693 2.411 -16.291 1.00 91.94 554 VAL A C 1
ATOM 4387 O O . VAL A 1 554 ? 7.027 1.425 -15.979 1.00 91.94 554 VAL A O 1
ATOM 4390 N N . PHE A 1 555 ? 7.690 3.534 -15.570 1.00 94.69 555 PHE A N 1
ATOM 4391 C CA . PHE A 1 555 ? 6.944 3.715 -14.328 1.00 94.69 555 PHE A CA 1
ATOM 4392 C C . PHE A 1 555 ? 5.462 3.368 -14.488 1.00 94.69 555 PHE A C 1
ATOM 4394 O O . PHE A 1 555 ? 4.936 2.558 -13.725 1.00 94.69 555 PHE A O 1
ATOM 4401 N N . GLY A 1 556 ? 4.805 3.897 -15.527 1.00 93.44 556 GLY A N 1
ATOM 4402 C CA . GLY A 1 556 ? 3.405 3.588 -15.820 1.00 93.44 556 GLY A CA 1
ATOM 4403 C C . GLY A 1 556 ? 3.138 2.091 -16.025 1.00 93.44 556 GLY A C 1
ATOM 4404 O O . GLY A 1 556 ? 2.097 1.598 -15.604 1.00 93.44 556 GLY A O 1
ATOM 4405 N N . SER A 1 557 ? 4.088 1.354 -16.613 1.00 92.88 557 SER A N 1
ATOM 4406 C CA . SER A 1 557 ? 3.983 -0.103 -16.807 1.00 92.88 557 SER A CA 1
ATOM 4407 C C . SER A 1 557 ? 4.277 -0.935 -15.549 1.00 92.88 557 SER A C 1
ATOM 4409 O O . SER A 1 557 ? 3.908 -2.108 -15.487 1.00 92.88 557 SER A O 1
ATOM 4411 N N . THR A 1 558 ? 4.933 -0.341 -14.550 1.00 95.62 558 THR A N 1
ATOM 4412 C CA . THR A 1 558 ? 5.259 -0.983 -13.267 1.00 95.62 558 THR A CA 1
ATOM 4413 C C . THR A 1 558 ? 4.102 -0.904 -12.264 1.00 95.62 558 THR A C 1
ATOM 4415 O O . THR A 1 558 ? 4.031 -1.729 -11.348 1.00 95.62 558 THR A O 1
ATOM 4418 N N . LEU A 1 559 ? 3.198 0.067 -12.430 1.00 96.75 559 LEU A N 1
ATOM 4419 C CA . LEU A 1 559 ? 1.990 0.218 -11.618 1.00 96.75 559 LEU A CA 1
ATOM 4420 C C . LEU A 1 559 ? 1.022 -0.953 -11.817 1.00 96.75 559 LEU A C 1
ATOM 4422 O O . LEU A 1 559 ? 0.962 -1.558 -12.885 1.00 96.75 559 LEU A O 1
ATOM 4426 N N . ASP A 1 560 ? 0.235 -1.251 -10.784 1.00 95.62 560 ASP A N 1
ATOM 4427 C CA . ASP A 1 560 ? -0.749 -2.329 -10.832 1.00 95.62 560 ASP A CA 1
ATOM 4428 C C . ASP A 1 560 ? -1.863 -2.019 -11.851 1.00 95.62 560 ASP A C 1
ATOM 4430 O O . ASP A 1 560 ? -2.659 -1.099 -11.608 1.00 95.62 560 ASP A O 1
ATOM 4434 N N . PRO A 1 561 ? -1.989 -2.783 -12.953 1.00 93.50 561 PRO A N 1
ATOM 4435 C CA . PRO A 1 561 ? -3.032 -2.548 -13.948 1.00 93.50 561 PRO A CA 1
ATOM 4436 C C . PRO A 1 561 ? -4.443 -2.780 -13.389 1.00 93.50 561 PRO A C 1
ATOM 4438 O O . PRO A 1 561 ? -5.402 -2.180 -13.874 1.00 93.50 561 PRO A O 1
ATOM 4441 N N . ASN A 1 562 ? -4.587 -3.589 -12.332 1.00 92.75 562 ASN A N 1
ATOM 4442 C CA . ASN A 1 562 ? -5.885 -3.876 -11.722 1.00 92.75 562 ASN A CA 1
ATOM 4443 C C . ASN A 1 562 ? -6.453 -2.686 -10.932 1.00 92.75 562 ASN A C 1
ATOM 4445 O O . ASN A 1 562 ? -7.624 -2.695 -10.557 1.00 92.75 562 ASN A O 1
ATOM 4449 N N . ALA A 1 563 ? -5.651 -1.650 -10.663 1.00 92.06 563 ALA A N 1
ATOM 4450 C CA . ALA A 1 563 ? -6.119 -0.437 -9.990 1.00 92.06 563 ALA A CA 1
ATOM 4451 C C . ALA A 1 563 ? -6.815 0.562 -10.938 1.00 92.06 563 ALA A C 1
ATOM 4453 O O . ALA A 1 563 ? -7.272 1.618 -10.488 1.00 92.06 563 ALA A O 1
ATOM 4454 N N . GLY A 1 564 ? -6.894 0.246 -12.235 1.00 89.62 564 GLY A N 1
ATOM 4455 C CA . GLY A 1 564 ? -7.466 1.104 -13.269 1.00 89.62 564 GLY A CA 1
ATOM 4456 C C . GLY A 1 564 ? -6.450 2.066 -13.891 1.00 89.62 564 GLY A C 1
ATOM 4457 O O . GLY A 1 564 ? -5.247 1.817 -13.907 1.00 89.62 564 GLY A O 1
ATOM 4458 N N . SER A 1 565 ? -6.947 3.175 -14.443 1.00 90.06 565 SER A N 1
ATOM 4459 C CA . SER A 1 565 ? -6.113 4.182 -15.115 1.00 90.06 565 SER A CA 1
ATOM 4460 C C . SER A 1 565 ? -5.483 5.129 -14.098 1.00 90.06 565 SER A C 1
ATOM 4462 O O . SER A 1 565 ? -6.118 6.091 -13.676 1.00 90.06 565 SER A O 1
ATOM 4464 N N . TRP A 1 566 ? -4.249 4.838 -13.694 1.00 94.19 566 TRP A N 1
ATOM 4465 C CA . TRP A 1 566 ? -3.492 5.668 -12.761 1.00 94.19 566 TRP A CA 1
ATOM 4466 C C . TRP A 1 566 ? -3.261 7.088 -13.285 1.00 94.19 566 TRP A C 1
ATOM 4468 O O . TRP A 1 566 ? -2.845 7.274 -14.431 1.00 94.19 566 TRP A O 1
ATOM 4478 N N . ASP A 1 567 ? -3.382 8.078 -12.398 1.00 94.25 567 ASP A N 1
ATOM 4479 C CA . ASP A 1 567 ? -2.636 9.324 -12.557 1.00 94.25 567 ASP A CA 1
ATOM 4480 C C . ASP A 1 567 ? -1.155 9.032 -12.278 1.00 94.25 567 ASP A C 1
ATOM 4482 O O . ASP A 1 567 ? -0.715 8.900 -11.131 1.00 94.25 567 ASP A O 1
ATOM 4486 N N . VAL A 1 568 ? -0.393 8.885 -13.361 1.00 93.69 568 VAL A N 1
ATOM 4487 C CA . VAL A 1 568 ? 1.031 8.535 -13.331 1.00 93.69 568 VAL A CA 1
ATOM 4488 C C . VAL A 1 568 ? 1.842 9.548 -12.522 1.00 93.69 568 VAL A C 1
ATOM 4490 O O . VAL A 1 568 ? 2.770 9.154 -11.819 1.00 93.69 568 VAL A O 1
ATOM 4493 N N . GLN A 1 569 ? 1.483 10.834 -12.559 1.00 93.62 569 GLN A N 1
ATOM 4494 C CA . GLN A 1 569 ? 2.223 11.872 -11.849 1.00 93.62 569 GLN A CA 1
ATOM 4495 C C . GLN A 1 569 ? 2.008 11.761 -10.336 1.00 93.62 569 GLN A C 1
ATOM 4497 O O . GLN A 1 569 ? 2.980 11.771 -9.579 1.00 93.62 569 GLN A O 1
ATOM 4502 N N . LEU A 1 570 ? 0.759 11.598 -9.890 1.00 95.69 570 LEU A N 1
ATOM 4503 C CA . LEU A 1 570 ? 0.449 11.401 -8.468 1.00 95.69 570 LEU A CA 1
ATOM 4504 C C . LEU A 1 570 ? 1.032 10.088 -7.935 1.00 95.69 570 LEU A C 1
ATOM 4506 O O . LEU A 1 570 ? 1.573 10.047 -6.827 1.00 95.69 570 LEU A O 1
ATOM 4510 N N . ALA A 1 571 ? 0.968 9.023 -8.735 1.00 97.00 571 ALA A N 1
ATOM 4511 C CA . ALA A 1 571 ? 1.577 7.743 -8.402 1.00 97.00 571 ALA A CA 1
ATOM 4512 C C . ALA A 1 571 ? 3.102 7.857 -8.258 1.00 97.00 571 ALA A C 1
ATOM 4514 O O . ALA A 1 571 ? 3.673 7.285 -7.330 1.00 97.00 571 ALA A O 1
ATOM 4515 N N . MET A 1 572 ? 3.759 8.630 -9.125 1.00 96.38 572 MET A N 1
ATOM 4516 C CA . MET A 1 572 ? 5.202 8.866 -9.071 1.00 96.38 572 MET A CA 1
ATOM 4517 C C . MET A 1 572 ? 5.601 9.702 -7.850 1.00 96.38 572 MET A C 1
ATOM 4519 O O . MET A 1 572 ? 6.567 9.357 -7.169 1.00 96.38 572 MET A O 1
ATOM 4523 N N . GLU A 1 573 ? 4.825 10.735 -7.494 1.00 96.44 573 GLU A N 1
ATOM 4524 C CA . GLU A 1 573 ? 5.010 11.474 -6.234 1.00 96.44 573 GLU A CA 1
ATOM 4525 C C . GLU A 1 573 ? 4.933 10.527 -5.017 1.00 96.44 573 GLU A C 1
ATOM 4527 O O . GLU A 1 573 ? 5.793 10.576 -4.130 1.00 96.44 573 GLU A O 1
ATOM 4532 N N . ALA A 1 574 ? 3.954 9.615 -4.993 1.00 98.06 574 ALA A N 1
ATOM 4533 C CA . ALA A 1 574 ? 3.803 8.624 -3.926 1.00 98.06 574 ALA A CA 1
ATOM 4534 C C . ALA A 1 574 ? 4.943 7.588 -3.914 1.00 98.06 574 ALA A C 1
ATOM 4536 O O . ALA A 1 574 ? 5.465 7.254 -2.847 1.00 98.06 574 ALA A O 1
ATOM 4537 N N . ALA A 1 575 ? 5.389 7.121 -5.084 1.00 98.06 575 ALA A N 1
ATOM 4538 C CA . ALA A 1 575 ? 6.511 6.192 -5.214 1.00 98.06 575 ALA A CA 1
ATOM 4539 C C . ALA A 1 575 ? 7.810 6.797 -4.681 1.00 98.06 575 ALA A C 1
ATOM 4541 O O . ALA A 1 575 ? 8.543 6.140 -3.945 1.00 98.06 575 ALA A O 1
ATOM 4542 N N . GLN A 1 576 ? 8.069 8.073 -4.971 1.00 97.38 576 GLN A N 1
ATOM 4543 C CA . GLN A 1 576 ? 9.226 8.784 -4.434 1.00 97.38 576 GLN A CA 1
ATOM 4544 C C . GLN A 1 576 ? 9.182 8.881 -2.901 1.00 97.38 576 GLN A C 1
ATOM 4546 O O . GLN A 1 576 ? 10.222 8.760 -2.250 1.00 97.38 576 GLN A O 1
ATOM 4551 N N . VAL A 1 577 ? 7.999 9.067 -2.299 1.00 98.25 577 VAL A N 1
ATOM 4552 C CA . VAL A 1 577 ? 7.839 8.970 -0.836 1.00 98.25 577 VAL A CA 1
ATOM 4553 C C . VAL A 1 577 ? 8.187 7.556 -0.362 1.00 98.25 577 VAL A C 1
ATOM 4555 O O . VAL A 1 577 ? 8.996 7.419 0.557 1.00 98.25 577 VAL A O 1
ATOM 4558 N N . GLY A 1 578 ? 7.645 6.521 -1.011 1.00 98.25 578 GLY A N 1
ATOM 4559 C CA . GLY A 1 578 ? 7.918 5.113 -0.703 1.00 98.25 578 GLY A CA 1
ATOM 4560 C C . GLY A 1 578 ? 9.408 4.758 -0.752 1.00 98.25 578 GLY A C 1
ATOM 4561 O O . GLY A 1 578 ? 9.943 4.237 0.226 1.00 98.25 578 GLY A O 1
ATOM 4562 N N . LEU A 1 579 ? 10.106 5.124 -1.832 1.00 98.00 579 LEU A N 1
ATOM 4563 C CA . LEU A 1 579 ? 11.543 4.883 -2.026 1.00 98.00 579 LEU A CA 1
ATOM 4564 C C . LEU A 1 579 ? 12.399 5.599 -0.971 1.00 98.00 579 LEU A C 1
ATOM 4566 O O . LEU A 1 579 ? 13.304 4.998 -0.390 1.00 98.00 579 LEU A O 1
ATOM 4570 N N . ARG A 1 580 ? 12.090 6.865 -0.651 1.00 97.69 580 ARG A N 1
ATOM 4571 C CA . ARG A 1 580 ? 12.790 7.595 0.423 1.00 97.69 580 ARG A CA 1
ATOM 4572 C C . ARG A 1 580 ? 12.559 6.955 1.793 1.00 97.69 580 ARG A C 1
ATOM 4574 O O . ARG A 1 580 ? 13.493 6.866 2.589 1.00 97.69 580 ARG A O 1
ATOM 4581 N N . CYS A 1 581 ? 11.342 6.490 2.072 1.00 98.38 581 CYS A N 1
ATOM 4582 C CA . CYS A 1 581 ? 11.015 5.774 3.308 1.00 98.38 581 CYS A CA 1
ATOM 4583 C C . CYS A 1 581 ? 11.748 4.427 3.401 1.00 98.38 581 CYS A C 1
ATOM 4585 O O . CYS A 1 581 ? 12.293 4.097 4.452 1.00 98.38 581 CYS A O 1
ATOM 4587 N N . ALA A 1 582 ? 11.838 3.690 2.295 1.00 97.56 582 ALA A N 1
ATOM 4588 C CA . ALA A 1 582 ? 12.506 2.394 2.202 1.00 97.56 582 ALA A CA 1
ATOM 4589 C C . ALA A 1 582 ? 14.035 2.489 2.009 1.00 97.56 582 ALA A C 1
ATOM 4591 O O . ALA A 1 582 ? 14.688 1.487 1.725 1.00 97.56 582 ALA A O 1
ATOM 4592 N N . ASN A 1 583 ? 14.648 3.665 2.196 1.00 95.94 583 ASN A N 1
ATOM 4593 C CA . ASN A 1 583 ? 16.091 3.817 2.017 1.00 95.94 583 ASN A CA 1
ATOM 4594 C C . ASN A 1 583 ? 16.874 2.900 2.991 1.00 95.94 583 ASN A C 1
ATOM 4596 O O . ASN A 1 583 ? 16.610 2.929 4.204 1.00 95.94 583 ASN A O 1
ATOM 4600 N N . PRO A 1 584 ? 17.872 2.122 2.523 1.00 91.88 584 PRO A N 1
ATOM 4601 C CA . PRO A 1 584 ? 18.671 1.260 3.397 1.00 91.88 584 PRO A CA 1
ATOM 4602 C C . PRO A 1 584 ? 19.392 2.031 4.509 1.00 91.88 584 PRO A C 1
ATOM 4604 O O . PRO A 1 584 ? 19.550 1.536 5.626 1.00 91.88 584 PRO A O 1
ATOM 4607 N N . ASN A 1 585 ? 19.789 3.277 4.241 1.00 90.44 585 ASN A N 1
ATOM 4608 C CA . ASN A 1 585 ? 20.370 4.156 5.238 1.00 90.44 585 ASN A CA 1
ATOM 4609 C C . ASN A 1 585 ? 19.273 4.892 6.016 1.00 90.44 585 ASN A C 1
ATOM 4611 O O . ASN A 1 585 ? 18.715 5.891 5.562 1.00 90.44 585 ASN A O 1
ATOM 4615 N N . ARG A 1 586 ? 19.046 4.465 7.262 1.00 92.69 586 ARG A N 1
ATOM 4616 C CA . ARG A 1 586 ? 18.046 5.061 8.165 1.00 92.69 586 ARG A CA 1
ATOM 4617 C C . ARG A 1 586 ? 18.148 6.577 8.355 1.00 92.69 586 ARG A C 1
ATOM 4619 O O . ARG A 1 586 ? 17.169 7.182 8.771 1.00 92.69 586 ARG A O 1
ATOM 4626 N N . ARG A 1 587 ? 19.319 7.188 8.124 1.00 91.06 587 ARG A N 1
ATOM 4627 C CA . ARG A 1 587 ? 19.523 8.644 8.260 1.00 91.06 587 ARG A CA 1
ATOM 4628 C C . ARG A 1 587 ? 18.978 9.437 7.073 1.00 91.06 587 ARG A C 1
ATOM 4630 O O . ARG A 1 587 ? 18.759 10.629 7.221 1.00 91.06 587 ARG A O 1
ATOM 4637 N N . LEU A 1 588 ? 18.808 8.787 5.922 1.00 93.69 588 LEU A N 1
ATOM 4638 C CA . LEU A 1 588 ? 18.261 9.396 4.709 1.00 93.69 588 LEU A CA 1
ATOM 4639 C C . LEU A 1 588 ? 16.736 9.267 4.632 1.00 93.69 588 LEU A C 1
ATOM 4641 O O . LEU A 1 588 ? 16.113 9.905 3.788 1.00 93.69 588 LEU A O 1
ATOM 4645 N N . ARG A 1 589 ? 16.129 8.451 5.504 1.00 95.94 589 ARG A N 1
ATOM 4646 C CA . ARG A 1 589 ? 14.674 8.322 5.571 1.00 95.94 589 ARG A CA 1
ATOM 4647 C C . ARG A 1 589 ? 14.062 9.619 6.116 1.00 95.94 589 ARG A C 1
ATOM 4649 O O . ARG A 1 589 ? 14.567 10.141 7.115 1.00 95.94 589 ARG A O 1
ATOM 4656 N N . PRO A 1 590 ? 12.986 10.125 5.494 1.00 96.75 590 PRO A N 1
ATOM 4657 C CA . PRO A 1 590 ? 12.350 11.374 5.890 1.00 96.75 590 PRO A CA 1
ATOM 4658 C C . PRO A 1 590 ? 11.693 11.260 7.268 1.00 96.75 590 PRO A C 1
ATOM 4660 O O . PRO A 1 590 ? 11.377 10.170 7.744 1.00 96.75 590 PRO A O 1
ATOM 4663 N N . SER A 1 591 ? 11.463 12.406 7.907 1.00 95.62 591 SER A N 1
ATOM 4664 C CA . SER A 1 591 ? 10.656 12.476 9.127 1.00 95.62 591 SER A CA 1
ATOM 4665 C C . SER A 1 591 ? 9.173 12.320 8.793 1.00 95.62 591 SER A C 1
ATOM 4667 O O . SER A 1 591 ? 8.703 12.717 7.725 1.00 95.62 591 SER A O 1
ATOM 4669 N N . MET A 1 592 ? 8.416 11.764 9.738 1.00 96.38 592 MET A N 1
ATOM 4670 C CA . MET A 1 592 ? 6.979 11.574 9.580 1.00 96.38 592 MET A CA 1
ATOM 4671 C C . MET A 1 592 ? 6.224 12.903 9.412 1.00 96.38 592 MET A C 1
ATOM 4673 O O . MET A 1 592 ? 5.340 12.992 8.568 1.00 96.38 592 MET A O 1
ATOM 4677 N N . ARG A 1 593 ? 6.569 13.942 10.189 1.00 94.12 593 ARG A N 1
ATOM 4678 C CA . ARG A 1 593 ? 5.807 15.212 10.239 1.00 94.12 593 ARG A CA 1
ATOM 4679 C C . ARG A 1 593 ? 6.597 16.464 9.865 1.00 94.12 593 ARG A C 1
ATOM 4681 O O . ARG A 1 593 ? 5.984 17.473 9.540 1.00 94.12 593 ARG A O 1
ATOM 4688 N N . THR A 1 594 ? 7.921 16.452 9.983 1.00 90.62 594 THR A N 1
ATOM 4689 C CA . THR A 1 594 ? 8.728 17.685 9.994 1.00 90.62 594 THR A CA 1
ATOM 4690 C C . THR A 1 594 ? 9.828 17.682 8.943 1.00 90.62 594 THR A C 1
ATOM 4692 O O . THR A 1 594 ? 10.362 16.635 8.599 1.00 90.62 594 THR A O 1
ATOM 4695 N N . GLY A 1 595 ? 10.214 18.871 8.483 1.00 89.25 595 GLY A N 1
ATOM 4696 C CA . GLY A 1 595 ? 11.301 19.043 7.521 1.00 89.25 595 GLY A CA 1
ATOM 4697 C C . GLY A 1 595 ? 10.873 18.880 6.064 1.00 89.25 595 GLY A C 1
ATOM 4698 O O . GLY A 1 595 ? 9.715 18.610 5.745 1.00 89.25 595 GLY A O 1
ATOM 4699 N N . GLU A 1 596 ? 11.832 19.098 5.172 1.00 83.50 596 GLU A N 1
ATOM 4700 C CA . GLU A 1 596 ? 11.633 18.975 3.733 1.00 83.50 596 GLU A CA 1
ATOM 4701 C C . GLU A 1 596 ? 11.412 17.509 3.340 1.00 83.50 596 GLU A C 1
ATOM 4703 O O . GLU A 1 596 ? 12.120 16.612 3.800 1.00 83.50 596 GLU A O 1
ATOM 4708 N N . GLY A 1 597 ? 10.395 17.257 2.511 1.00 86.00 597 GLY A N 1
ATOM 4709 C CA . GLY A 1 597 ? 10.037 15.902 2.088 1.00 86.00 597 GLY A CA 1
ATOM 4710 C C . GLY A 1 597 ? 9.405 15.035 3.184 1.00 86.00 597 GLY A C 1
ATOM 4711 O O . GLY A 1 597 ? 9.425 13.809 3.052 1.00 86.00 597 GLY A O 1
ATOM 4712 N N . ALA A 1 598 ? 8.863 15.646 4.248 1.00 95.62 598 ALA A N 1
ATOM 4713 C CA . ALA A 1 598 ? 8.145 14.940 5.306 1.00 95.62 598 ALA A CA 1
ATOM 4714 C C . ALA A 1 598 ? 7.011 14.062 4.750 1.00 95.62 598 ALA A C 1
ATOM 4716 O O . ALA A 1 598 ? 6.294 14.452 3.827 1.00 95.62 598 ALA A O 1
ATOM 4717 N N . ILE A 1 599 ? 6.848 12.880 5.345 1.00 98.31 599 ILE A N 1
ATOM 4718 C CA . ILE A 1 599 ? 5.996 11.806 4.816 1.00 98.31 599 ILE A CA 1
ATOM 4719 C C . ILE A 1 599 ? 4.520 12.207 4.823 1.00 98.31 599 ILE A C 1
ATOM 4721 O O . ILE A 1 599 ? 3.864 12.166 3.784 1.00 98.31 599 ILE A O 1
ATOM 4725 N N . LEU A 1 600 ? 4.001 12.592 5.992 1.00 98.00 600 LEU A N 1
ATOM 4726 C CA . LEU A 1 600 ? 2.579 12.857 6.173 1.00 98.00 600 LEU A CA 1
ATOM 4727 C C . LEU A 1 600 ? 2.089 14.036 5.309 1.00 98.00 600 LEU A C 1
ATOM 4729 O O . LEU A 1 600 ? 1.151 13.823 4.544 1.00 98.00 600 LEU A O 1
ATOM 4733 N N . PRO A 1 601 ? 2.736 15.223 5.317 1.00 97.81 601 PRO A N 1
ATOM 4734 C CA . PRO A 1 601 ? 2.299 16.335 4.471 1.00 97.81 601 PRO A CA 1
ATOM 4735 C C . PRO A 1 601 ? 2.328 16.011 2.972 1.00 97.81 601 PRO A C 1
ATOM 4737 O O . PRO A 1 601 ? 1.466 16.469 2.224 1.00 97.81 601 PRO A O 1
ATOM 4740 N N . ALA A 1 602 ? 3.306 15.216 2.519 1.00 97.94 602 ALA A N 1
ATOM 4741 C CA . ALA A 1 602 ? 3.394 14.809 1.120 1.00 97.94 602 ALA A CA 1
ATOM 4742 C C . ALA A 1 602 ? 2.217 13.906 0.719 1.00 97.94 602 ALA A C 1
ATOM 4744 O O . ALA A 1 602 ? 1.567 14.163 -0.292 1.00 97.94 602 ALA A O 1
ATOM 4745 N N . LEU A 1 603 ? 1.903 12.888 1.526 1.00 98.19 603 LEU A N 1
ATOM 4746 C CA . LEU A 1 603 ? 0.799 11.969 1.239 1.00 98.19 603 LEU A CA 1
ATOM 4747 C C . LEU A 1 603 ? -0.578 12.632 1.398 1.00 98.19 603 LEU A C 1
ATOM 4749 O O . LEU A 1 603 ? -1.466 12.358 0.597 1.00 98.19 603 LEU A O 1
ATOM 4753 N N . GLU A 1 604 ? -0.759 13.541 2.361 1.00 96.94 604 GLU A N 1
ATOM 4754 C CA . GLU A 1 604 ? -1.994 14.332 2.500 1.00 96.94 604 GLU A CA 1
ATOM 4755 C C . GLU A 1 604 ? -2.210 15.268 1.307 1.00 96.94 604 GLU A C 1
ATOM 4757 O O . GLU A 1 604 ? -3.329 15.385 0.806 1.00 96.94 604 GLU A O 1
ATOM 4762 N N . SER A 1 605 ? -1.138 15.889 0.802 1.00 96.50 605 SER A N 1
ATOM 4763 C CA . SER A 1 605 ? -1.188 16.694 -0.422 1.00 96.50 605 SER A CA 1
ATOM 4764 C C . SER A 1 605 ? -1.614 15.849 -1.625 1.00 96.50 605 SER A C 1
ATOM 4766 O O . SER A 1 605 ? -2.515 16.246 -2.363 1.00 96.50 605 SER A O 1
ATOM 4768 N N . ILE A 1 606 ? -1.035 14.652 -1.789 1.00 96.19 606 ILE A N 1
ATOM 4769 C CA . ILE A 1 606 ? -1.416 13.716 -2.858 1.00 96.19 606 ILE A CA 1
ATOM 4770 C C . ILE A 1 606 ? -2.892 13.319 -2.727 1.00 96.19 606 ILE A C 1
ATOM 4772 O O . ILE A 1 606 ? -3.640 13.453 -3.691 1.00 96.19 606 ILE A O 1
ATOM 4776 N N . ALA A 1 607 ? -3.337 12.892 -1.541 1.00 93.94 607 ALA A N 1
ATOM 4777 C CA . ALA A 1 607 ? -4.729 12.508 -1.302 1.00 93.94 607 ALA A CA 1
ATOM 4778 C C . ALA A 1 607 ? -5.713 13.663 -1.574 1.00 93.94 607 ALA A C 1
ATOM 4780 O O . ALA A 1 607 ? -6.747 13.452 -2.200 1.00 93.94 607 ALA A O 1
ATOM 4781 N N . SER A 1 608 ? -5.361 14.894 -1.194 1.00 92.81 608 SER A N 1
ATOM 4782 C CA . SER A 1 608 ? -6.197 16.076 -1.451 1.00 92.81 608 SER A CA 1
ATOM 4783 C C . SER A 1 608 ? -6.339 16.377 -2.949 1.00 92.81 608 SER A C 1
ATOM 4785 O O . SER A 1 608 ? -7.412 16.767 -3.406 1.00 92.81 608 SER A O 1
ATOM 4787 N N . LYS A 1 609 ? -5.272 16.178 -3.742 1.00 92.75 609 LYS A N 1
ATOM 4788 C CA . LYS A 1 609 ? -5.324 16.335 -5.208 1.00 92.75 609 LYS A CA 1
ATOM 4789 C C . LYS A 1 609 ? -6.261 15.308 -5.855 1.00 92.75 609 LYS A C 1
ATOM 4791 O O . LYS A 1 609 ? -6.951 15.652 -6.810 1.00 92.75 609 LYS A O 1
ATOM 4796 N N . VAL A 1 610 ? -6.303 14.081 -5.328 1.00 87.81 610 VAL A N 1
ATOM 4797 C CA . VAL A 1 610 ? -7.207 13.018 -5.798 1.00 87.81 610 VAL A CA 1
ATOM 4798 C C . VAL A 1 610 ? -8.670 13.396 -5.563 1.00 87.81 610 VAL A C 1
ATOM 4800 O O . VAL A 1 610 ? -9.461 13.351 -6.497 1.00 87.81 610 VAL A O 1
ATOM 4803 N N . GLU A 1 611 ? -9.026 13.844 -4.356 1.00 80.75 611 GLU A N 1
ATOM 4804 C CA . GLU A 1 611 ? -10.406 14.255 -4.038 1.00 80.75 611 GLU A CA 1
ATOM 4805 C C . GLU A 1 611 ? -10.874 15.441 -4.901 1.00 80.75 611 GLU A C 1
ATOM 4807 O O . GLU A 1 611 ? -12.027 15.506 -5.339 1.00 80.75 611 GLU A O 1
ATOM 4812 N N . LEU A 1 612 ? -9.962 16.370 -5.205 1.00 77.06 612 LEU A N 1
ATOM 4813 C CA . LEU A 1 612 ? -10.241 17.472 -6.121 1.00 77.06 612 LEU A CA 1
ATOM 4814 C C . LEU A 1 612 ? -10.476 16.976 -7.560 1.00 77.06 612 LEU A C 1
ATOM 4816 O O . LEU A 1 612 ? -11.374 17.473 -8.234 1.00 77.06 612 LEU A O 1
ATOM 4820 N N . ALA A 1 613 ? -9.694 16.005 -8.036 1.00 70.56 613 ALA A N 1
ATOM 4821 C CA . ALA A 1 613 ? -9.863 15.432 -9.370 1.00 70.56 613 ALA A CA 1
ATOM 4822 C C . ALA A 1 613 ? -11.201 14.684 -9.507 1.00 70.56 613 ALA A C 1
ATOM 4824 O O . ALA A 1 613 ? -11.933 14.940 -10.465 1.00 70.56 613 ALA A O 1
ATOM 4825 N N . ASP A 1 614 ? -11.555 13.860 -8.514 1.00 66.62 614 ASP A N 1
ATOM 4826 C CA . ASP A 1 614 ? -12.823 13.118 -8.477 1.00 66.62 614 ASP A CA 1
ATOM 4827 C C . ASP A 1 614 ? -14.027 14.081 -8.481 1.00 66.62 614 ASP A C 1
ATOM 4829 O O . ASP A 1 614 ? -14.949 13.936 -9.283 1.00 66.62 614 ASP A O 1
ATOM 4833 N N . SER A 1 615 ? -13.985 15.145 -7.667 1.00 62.91 615 SER A N 1
ATOM 4834 C CA . SER A 1 615 ? -15.066 16.146 -7.633 1.00 62.91 615 SER A CA 1
ATOM 4835 C C . SER A 1 615 ? -15.218 16.937 -8.942 1.00 62.91 615 SER A C 1
ATOM 4837 O O . SER A 1 615 ? -16.338 17.264 -9.338 1.00 62.91 615 SER A O 1
ATOM 4839 N N . ILE A 1 616 ? -14.123 17.228 -9.655 1.00 60.84 616 ILE A N 1
ATOM 4840 C CA . ILE A 1 616 ? -14.171 17.898 -10.966 1.00 60.84 616 ILE A CA 1
ATOM 4841 C C . ILE A 1 616 ? -14.755 16.968 -12.038 1.00 60.84 616 ILE A C 1
ATOM 4843 O O . ILE A 1 616 ? -15.508 17.433 -12.900 1.00 60.84 616 ILE A O 1
ATOM 4847 N N . GLU A 1 617 ? -14.426 15.675 -12.013 1.00 59.19 617 GLU A N 1
ATOM 4848 C CA . GLU A 1 617 ? -15.013 14.694 -12.932 1.00 59.19 617 GLU A CA 1
ATOM 4849 C C . GLU A 1 617 ? -16.507 14.487 -12.684 1.00 59.19 617 GLU A C 1
ATOM 4851 O O . GLU A 1 617 ? -17.276 14.441 -13.648 1.00 59.19 617 GLU A O 1
ATOM 4856 N N . ASP A 1 618 ? -16.937 14.451 -11.423 1.00 51.31 618 ASP A N 1
ATOM 4857 C CA . ASP A 1 618 ? -18.352 14.352 -11.063 1.00 51.31 618 ASP A CA 1
ATOM 4858 C C . ASP A 1 618 ? -19.145 15.581 -11.534 1.00 51.31 618 ASP A C 1
ATOM 4860 O O . ASP A 1 618 ? -20.198 15.439 -12.159 1.00 51.31 618 ASP A O 1
ATOM 4864 N N . VAL A 1 619 ? -18.603 16.795 -11.362 1.00 46.72 619 VAL A N 1
ATOM 4865 C CA . VAL A 1 619 ? -19.219 18.028 -11.890 1.00 46.72 619 VAL A CA 1
ATOM 4866 C C . VAL A 1 619 ? -19.283 18.014 -13.422 1.00 46.72 619 VAL A C 1
ATOM 4868 O O . VAL A 1 619 ? -20.298 18.403 -14.002 1.00 46.72 619 VAL A O 1
ATOM 4871 N N . ARG A 1 620 ? -18.238 17.525 -14.104 1.00 44.25 620 ARG A N 1
ATOM 4872 C CA . ARG A 1 620 ? -18.234 17.399 -15.573 1.00 44.25 620 ARG A CA 1
ATOM 4873 C C . ARG A 1 620 ? -19.263 16.387 -16.072 1.00 44.25 620 ARG A C 1
ATOM 4875 O O . ARG A 1 620 ? -19.927 16.655 -17.072 1.00 44.25 620 ARG A O 1
ATOM 4882 N N . ARG A 1 621 ? -19.434 15.260 -15.375 1.00 48.00 621 ARG A N 1
ATOM 4883 C CA . ARG A 1 621 ? -20.478 14.266 -15.677 1.00 48.00 621 ARG A CA 1
ATOM 4884 C C . ARG A 1 621 ? -21.881 14.822 -15.460 1.00 48.00 621 ARG A C 1
ATOM 4886 O O . ARG A 1 621 ? -22.761 14.528 -16.262 1.00 48.00 621 ARG A O 1
ATOM 4893 N N . MET A 1 622 ? -22.081 15.658 -14.442 1.00 42.09 622 MET A N 1
ATOM 4894 C CA . MET A 1 622 ? -23.357 16.347 -14.231 1.00 42.09 622 MET A CA 1
ATOM 4895 C C . MET A 1 622 ? -23.648 17.372 -15.337 1.00 42.09 622 MET A C 1
ATOM 4897 O O . MET A 1 622 ? -24.769 17.415 -15.828 1.00 42.09 622 MET A O 1
ATOM 4901 N N . SER A 1 623 ? -22.642 18.119 -15.807 1.00 44.47 623 SER A N 1
ATOM 4902 C CA . SER A 1 623 ? -22.807 19.111 -16.887 1.00 44.47 623 SER A CA 1
ATOM 4903 C C . SER A 1 623 ? -22.987 18.532 -18.297 1.00 44.47 623 SER A C 1
ATOM 4905 O O . SER A 1 623 ? -23.319 19.269 -19.215 1.00 44.47 623 SER A O 1
ATOM 4907 N N . LEU A 1 624 ? -22.723 17.235 -18.492 1.00 43.81 624 LEU A N 1
ATOM 4908 C CA . LEU A 1 624 ? -22.939 16.528 -19.764 1.00 43.81 624 LEU A CA 1
ATOM 4909 C C . LEU A 1 624 ? -24.305 15.816 -19.818 1.00 43.81 624 LEU A C 1
ATOM 4911 O O . LEU A 1 624 ? -24.657 15.263 -20.859 1.00 43.81 624 LEU A O 1
ATOM 4915 N N . CYS A 1 625 ? -25.045 15.810 -18.703 1.00 42.41 625 CYS A N 1
ATOM 4916 C CA . CYS A 1 625 ? -26.401 15.268 -18.588 1.00 42.41 625 CYS A CA 1
ATOM 4917 C C . CYS A 1 625 ? -27.496 16.358 -18.616 1.00 42.41 625 CYS A C 1
ATOM 4919 O O . CYS A 1 625 ? -28.677 16.011 -18.564 1.00 42.41 625 CYS A O 1
ATOM 4921 N N . GLU A 1 626 ? -27.115 17.637 -18.699 1.00 33.97 626 GLU A N 1
ATOM 4922 C CA . GLU A 1 626 ? -27.982 18.779 -19.048 1.00 33.97 626 GLU A CA 1
ATOM 4923 C C . GLU A 1 626 ? -27.808 19.134 -20.529 1.00 33.97 626 GLU A C 1
ATOM 4925 O O . GLU A 1 626 ? -28.828 19.482 -21.171 1.00 33.97 626 GLU A O 1
#

Organism: Chara braunii (NCBI:txid69332)

Sequence (626 aa):
MWDTNSMAVLQTFYKSQTLRGAKGRVVTSLRFCASRPQTSLLIAGHASGTIQVWDYQRKECMATLDVHEQKVVQAFFHPHLPYILSASCDGTVMAWSDSDYQLQYTLCSGLTGLSDGILCRNDSMLGLYSKEEALRFITLEHNGPKRNDFENSVKMEVGNAIEESDKRLWFEKTDAHSIKSLVAELISVRVKRRALEEGLEKERETHAQRMNEVESELSDVRTERQVLGVRFETLQEEHEREKGMLLERVDELGSQITNLMTEREELKERMERSKVRIQELESRLEMDGGVGERSERFDGVPSVVPQVEFLHPLREFSLDELKTATNDFHDDSKVEHRHYGCVYVGKTTPVVVKRFDGGNNMTRDKHVQLTRDFVDLLKSLEHPHLQKLLGVCYGGNCLVYEHMASGSVKEWISSIEGSRRGFLPWCVRLRIMAQVAQALAFLHSSKSLGGGPIIHRAIKPENILLGTSNLVAKLAEVDAALLAPDSKDVDAAPGMPMSNRADAQYMAPEFLHREVFTQQTDIYAFGITILEILTGKFKDAFGSMEDAVDDPAVFGSTLDPNAGSWDVQLAMEAAQVGLRCANPNRRLRPSMRTGEGAILPALESIASKVELADSIEDVRRMSLCE

pLDDT: mean 76.99, std 20.39, range [25.81, 98.62]

Radius of gyration: 41.14 Å; chains: 1; bounding box: 106×50×149 Å

InterPro domains:
  IPR000719 Protein kinase domain [PS50011] (329-603)
  IPR001245 Serine-threonine/tyrosine-protein kinase, catalytic domain [PF07714] (345-537)
  IPR001680 WD40 repeat [PF00400] (16-55)
  IPR001680 WD40 repeat [PF00400] (60-97)
  IPR001680 WD40 repeat [PS50082] (65-97)
  IPR001680 WD40 repeat [SM00320] (12-55)
  IPR001680 WD40 repeat [SM00320] (58-97)
  IPR011009 Protein kinase-like domain superfamily [SSF56112] (309-593)
  IPR015943 WD40/YVTN repeat-like-containing domain superfamily [G3DSA:2.130.10.10] (1-123)
  IPR036322 WD40-repeat-containing domain superfamily [SSF50978] (2-111)
  IPR051348 U-box domain-containing ubiquitin ligases [PTHR45647] (181-607)